Protein AF-0000000066048937 (afdb_homodimer)

Foldseek 3Di:
DPLQAQDQLVVVQVVLCVQCPPQWPDWDADPSAIETEGEQVCVQVSVVSQCPPPVRNQQDWPAKAKFFQVPVVVCPPPAAGIKIWIKTADPPNGHIHIYIYGQRDNFAREGAQNCVRHVVSLVRQVVNCFQPNHYHPPNDVVQVVCVVVVPDDDSHDPPPCVVQDWGWDQDPVSNTIDTDGDPPPPPPPPVPPPPPPPPPPPD/DPLQAQDQLVVVQVVLCVQCPPQWPDWDADPSAIETEGEQVCVQVSVVSQCPPPVRNQQDWPAKAKFFQVPVVVCPPPAAGIKIWIKTADPPNGHIHIYIYGQRDNFAREGAQNCVRHVVSLVRQVVNCFQPNHYHPPNDVVQVVCVVVVPDDDSHDPPPCVVQDWGWDADPVVNTIDTDGDPPPPPPPVVPPPPPPPPPPPD

Secondary structure (DSSP, 8-state):
--------HHHHHHHHHHHHGGGEEEEEEETTEEEEEE-GGGHHHHHHHHHH-TTT---EEEEEEEEEGGG-TT----S--EEEEEEEEETTTTEEEEEEEE-S-SSS-EEE--TTT-TTHHHHHHHHHHHH--EEET-HHHHHHHHHTT--S-TT-SSS---S-EEEEEETTTTEEEEEE----------------------/--------HHHHHHHHHHHHGGGEEEEEEETTEEEEEE-GGGHHHHHHHHHH-TTT---EEEEEEEEEGGG-TT----S--EEEEEEEEETTTTEEEEEEEE-S-SSS-EEE--TTT-TTHHHHHHHHHHHH--EEET-HHHHHHHHHTT--S-TT-SSS---S-EEEEEETTTTEEEEEE----------------------

InterPro domains:
  IPR001268 NADH:ubiquinone oxidoreductase, 30kDa subunit [PF00329] (38-165)
  IPR010218 NADH dehydrogenase, subunit C [MF_01357] (16-172)
  IPR010218 NADH dehydrogenase, subunit C [TIGR01961] (37-163)
  IPR020396 NADH:ubiquinone oxidoreductase, 30kDa subunit, conserved site [PS00542] (125-146)
  IPR037232 NADH:ubiquinone oxidoreductase, 30kDa subunit superfamily [G3DSA:3.30.460.80] (2-144)
  IPR037232 NADH:ubiquinone oxidoreductase, 30kDa subunit superfamily [SSF143243] (12-186)

Solvent-accessible surface area (backbone atoms only — not comparable to full-atom values): 23146 Å² total; per-residue (Å²): 130,82,76,50,69,52,69,54,54,68,56,50,46,52,49,50,50,63,74,47,44,86,45,50,73,44,76,47,78,54,95,80,37,35,36,36,32,34,40,50,94,36,42,50,62,49,51,48,47,41,34,66,35,88,87,55,32,32,76,34,64,78,45,51,43,54,44,67,51,72,65,40,74,86,46,76,60,89,53,69,35,41,29,42,41,34,32,34,32,7,75,79,41,58,44,67,39,37,40,34,34,42,22,86,34,78,90,60,31,51,37,64,38,53,41,90,80,31,70,60,41,53,59,33,49,48,48,26,20,41,65,68,49,38,41,46,36,88,35,63,68,60,51,51,54,40,44,72,67,60,53,81,72,57,91,67,45,84,77,38,64,62,70,65,41,60,37,80,41,73,35,77,88,74,68,26,36,41,76,38,70,44,78,68,70,73,72,74,71,68,77,73,74,74,73,73,76,75,74,74,72,84,124,130,80,76,50,69,53,70,55,53,68,57,51,46,52,49,50,50,64,74,45,44,87,45,50,72,44,78,47,78,54,95,81,37,36,37,36,32,34,40,50,91,37,39,49,62,48,52,48,46,42,34,66,36,88,89,55,31,32,75,35,63,79,44,50,45,56,44,68,49,72,65,41,74,86,43,75,61,90,52,69,35,40,30,42,40,34,34,34,31,6,76,77,42,58,42,66,37,38,40,36,35,42,22,85,35,77,89,60,33,52,37,65,38,53,42,89,79,33,69,60,40,54,58,32,49,49,49,27,20,43,64,68,48,41,41,45,37,87,35,64,67,59,52,52,54,40,44,71,68,58,52,81,73,58,90,68,46,85,78,38,65,61,68,66,42,61,37,79,40,73,34,77,87,75,69,26,36,39,76,39,70,46,78,68,71,74,71,74,72,68,77,72,74,75,73,75,76,75,76,75,69,83,119

Nearest PDB structures (foldseek):
  8qby-assembly1_C  TM=7.220E-01  e=7.598E-20  Paracoccus denitrificans PD1222
  7zmg-assembly1_G  TM=7.174E-01  e=5.497E-18  Thermochaetoides thermophila DSM 1495
  8esw-assembly1_S3  TM=7.135E-01  e=2.063E-17  Drosophila melanogaster
  7ard-assembly1_C  TM=6.663E-01  e=2.726E-16  Polytomella sp. Pringsheim 198.80
  8j9j-assembly1_S3  TM=6.866E-01  e=1.014E-13  Euglena gracilis

Structure (mmCIF, N/CA/C/O backbone):
data_AF-0000000066048937-model_v1
#
loop_
_entity.id
_entity.type
_entity.pdbx_description
1 polymer 'NADH-quinone oxidoreductase subunit C'
#
loop_
_atom_site.group_PDB
_atom_site.id
_atom_site.type_symbol
_atom_site.label_atom_id
_atom_site.label_alt_id
_atom_site.label_comp_id
_atom_site.label_asym_id
_atom_site.label_entity_id
_atom_site.label_seq_id
_atom_site.pdbx_PDB_ins_code
_atom_site.Cartn_x
_atom_site.Cartn_y
_atom_site.Cartn_z
_atom_site.occupancy
_atom_site.B_iso_or_equiv
_atom_site.auth_seq_id
_atom_site.auth_comp_id
_atom_site.auth_asym_id
_atom_site.auth_atom_id
_atom_site.pdbx_PDB_model_num
ATOM 1 N N . MET A 1 1 ? 32.094 11.328 -0.459 1 32.62 1 MET A N 1
ATOM 2 C CA . MET A 1 1 ? 30.641 11.312 -0.285 1 32.62 1 MET A CA 1
ATOM 3 C C . MET A 1 1 ? 30.266 11.023 1.165 1 32.62 1 MET A C 1
ATOM 5 O O . MET A 1 1 ? 30.672 10.008 1.727 1 32.62 1 MET A O 1
ATOM 9 N N . MET A 1 2 ? 30.203 11.977 2.059 1 37.16 2 MET A N 1
ATOM 10 C CA . MET A 1 2 ? 30.25 11.836 3.51 1 37.16 2 MET A CA 1
ATOM 11 C C . MET A 1 2 ? 29.141 10.922 4.004 1 37.16 2 MET A C 1
ATOM 13 O O . MET A 1 2 ? 27.969 11.102 3.633 1 37.16 2 MET A O 1
ATOM 17 N N . THR A 1 3 ? 29.234 9.703 4.176 1 44 3 THR A N 1
ATOM 18 C CA . THR A 1 3 ? 28.328 8.68 4.699 1 44 3 THR A CA 1
ATOM 19 C C . THR A 1 3 ? 27.578 9.203 5.926 1 44 3 THR A C 1
ATOM 21 O O . THR A 1 3 ? 28.156 9.305 7.012 1 44 3 THR A O 1
ATOM 24 N N . ALA A 1 4 ? 26.875 10.305 5.875 1 49.9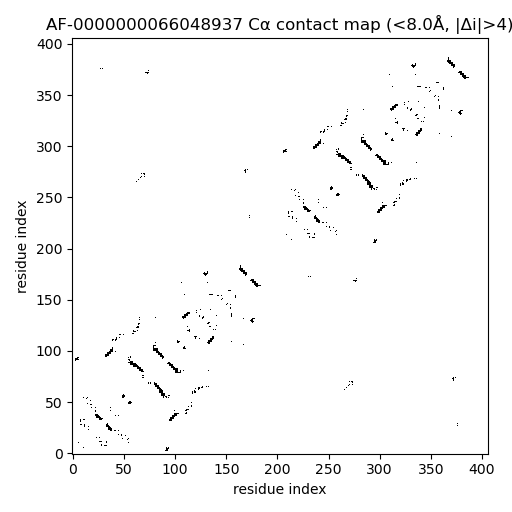4 4 ALA A N 1
ATOM 25 C CA . ALA A 1 4 ? 26.281 10.867 7.082 1 49.94 4 ALA A CA 1
ATOM 26 C C . ALA A 1 4 ? 25.609 9.789 7.922 1 49.94 4 ALA A C 1
ATOM 28 O O . ALA A 1 4 ? 25.016 8.852 7.383 1 49.94 4 ALA A O 1
ATOM 29 N N . VAL A 1 5 ? 26.172 9.438 9.008 1 55.38 5 VAL A N 1
ATOM 30 C CA . VAL A 1 5 ? 25.734 8.477 10.008 1 55.38 5 VAL A CA 1
ATOM 31 C C . VAL A 1 5 ? 24.25 8.703 10.328 1 55.38 5 VAL A C 1
ATOM 33 O O . VAL A 1 5 ? 23.828 9.844 10.539 1 55.38 5 VAL A O 1
ATOM 36 N N . ALA A 1 6 ? 23.438 7.805 9.945 1 63.38 6 ALA A N 1
ATOM 37 C CA . ALA A 1 6 ? 22.031 7.867 10.328 1 63.38 6 ALA A CA 1
ATOM 38 C C . ALA A 1 6 ? 21.875 8.312 11.781 1 63.38 6 ALA A C 1
ATOM 40 O O . ALA A 1 6 ? 22.609 7.855 12.656 1 63.38 6 ALA A O 1
ATOM 41 N N . ILE A 1 7 ? 21.281 9.539 12 1 72.62 7 ILE A N 1
ATOM 42 C CA . ILE A 1 7 ? 20.922 10.031 13.328 1 72.62 7 ILE A CA 1
ATOM 43 C C . ILE A 1 7 ? 20.188 8.938 14.109 1 72.62 7 ILE A C 1
ATOM 45 O O . ILE A 1 7 ? 19.484 8.117 13.516 1 72.62 7 ILE A O 1
ATOM 49 N N . ARG A 1 8 ? 20.453 8.812 15.352 1 88.25 8 ARG A N 1
ATOM 50 C CA . ARG A 1 8 ? 19.719 7.906 16.219 1 88.25 8 ARG A CA 1
ATOM 51 C C . ARG A 1 8 ? 18.219 8.133 16.109 1 88.25 8 ARG A C 1
ATOM 53 O O . ARG A 1 8 ? 17.766 9.281 16.047 1 88.25 8 ARG A O 1
ATOM 60 N N . PRO A 1 9 ? 17.484 7.117 16 1 92.19 9 PRO A N 1
ATOM 61 C CA . PRO A 1 9 ? 16.031 7.246 15.82 1 92.19 9 PRO A CA 1
ATOM 62 C C . PRO A 1 9 ? 15.383 8.109 16.906 1 92.19 9 PRO A C 1
ATOM 64 O O . PRO A 1 9 ? 14.406 8.812 16.625 1 92.19 9 PRO A O 1
ATOM 67 N N . GLU A 1 10 ? 15.961 8.148 18.062 1 94.44 10 GLU A N 1
ATOM 68 C CA . GLU A 1 10 ? 15.422 8.969 19.141 1 94.44 10 GLU A CA 1
ATOM 69 C C . GLU A 1 10 ? 15.602 10.453 18.844 1 94.44 10 GLU A C 1
ATOM 71 O O . GLU A 1 10 ? 14.711 11.258 19.125 1 94.44 10 GLU A O 1
ATOM 76 N N . ARG A 1 11 ? 16.719 10.742 18.344 1 95 11 ARG A N 1
ATOM 77 C CA . ARG A 1 11 ? 17 12.125 17.969 1 95 11 ARG A CA 1
ATOM 78 C C . ARG A 1 11 ? 16.094 12.578 16.828 1 95 11 ARG A C 1
ATOM 80 O O . ARG A 1 11 ? 15.633 13.727 16.812 1 95 11 ARG A O 1
ATOM 87 N N . LEU A 1 12 ? 15.938 11.719 15.891 1 96.69 12 LEU A N 1
ATOM 88 C CA . LEU A 1 12 ? 15.039 12.023 14.789 1 96.69 12 LEU A CA 1
ATOM 89 C C . LEU A 1 12 ? 13.625 12.281 15.289 1 96.69 12 LEU A C 1
ATOM 91 O O . LEU A 1 12 ? 12.984 13.266 14.898 1 96.69 12 LEU A O 1
ATOM 95 N N . ARG A 1 13 ? 13.18 11.414 16.156 1 97.19 13 ARG A N 1
ATOM 96 C CA . ARG A 1 13 ? 11.859 11.547 16.75 1 97.19 13 ARG A CA 1
ATOM 97 C C . ARG A 1 13 ? 11.695 12.914 17.422 1 97.19 13 ARG A C 1
ATOM 99 O O . ARG A 1 13 ? 10.711 13.617 17.172 1 97.19 13 ARG A O 1
ATOM 106 N N . ASP A 1 14 ? 12.672 13.273 18.203 1 97.31 14 ASP A N 1
ATOM 107 C CA . ASP A 1 14 ? 12.594 14.523 18.953 1 97.31 14 ASP A CA 1
ATOM 108 C C . ASP A 1 14 ? 12.609 15.727 18.016 1 97.31 14 ASP A C 1
ATOM 110 O O . ASP A 1 14 ? 11.875 16.688 18.234 1 97.31 14 ASP A O 1
ATOM 114 N N . HIS A 1 15 ? 13.43 15.664 17.078 1 97.81 15 HIS A N 1
ATOM 115 C CA . HIS A 1 15 ? 13.508 16.766 16.125 1 97.81 15 HIS A CA 1
ATOM 116 C C . HIS A 1 15 ? 12.203 16.922 15.344 1 97.81 15 HIS A C 1
ATOM 118 O O . HIS A 1 15 ? 11.711 18.031 15.164 1 97.81 15 HIS A O 1
ATOM 124 N N . ILE A 1 16 ? 11.648 15.836 14.891 1 98.19 16 ILE A N 1
ATOM 125 C CA . ILE A 1 16 ? 10.414 15.867 14.117 1 98.19 16 ILE A CA 1
ATOM 126 C C . ILE A 1 16 ? 9.281 16.438 14.977 1 98.19 16 ILE A C 1
ATOM 128 O O . ILE A 1 16 ? 8.484 17.25 14.5 1 98.19 16 ILE A O 1
ATOM 132 N N . ALA A 1 17 ? 9.227 16.047 16.188 1 98.06 17 ALA A N 1
ATOM 133 C CA . ALA A 1 17 ? 8.219 16.578 17.109 1 98.06 17 ALA A CA 1
ATOM 134 C C . ALA A 1 17 ? 8.328 18.094 17.219 1 98.06 17 ALA A C 1
ATOM 136 O O . ALA A 1 17 ? 7.316 18.797 17.172 1 98.06 17 ALA A O 1
ATOM 137 N N . ALA A 1 18 ? 9.523 18.531 17.344 1 97.94 18 ALA A N 1
ATOM 138 C CA . ALA A 1 18 ? 9.766 19.953 17.469 1 97.94 18 ALA A CA 1
ATOM 139 C C . ALA A 1 18 ? 9.422 20.688 16.156 1 97.94 18 ALA A C 1
ATOM 141 O O . ALA A 1 18 ? 8.797 21.75 16.188 1 97.94 18 ALA A O 1
ATOM 142 N N . ALA A 1 19 ? 9.812 20.141 15.078 1 98 19 ALA A N 1
ATOM 143 C CA . ALA A 1 19 ? 9.633 20.766 13.766 1 98 19 ALA A CA 1
ATOM 144 C C . ALA A 1 19 ? 8.156 20.844 13.391 1 98 19 ALA A C 1
ATOM 146 O O . ALA A 1 19 ? 7.719 21.828 12.781 1 98 19 ALA A O 1
ATOM 147 N N . LEU A 1 20 ? 7.391 19.844 13.719 1 98.12 20 LEU A N 1
ATOM 148 C CA . LEU A 1 20 ? 5.988 19.797 13.312 1 98.12 20 LEU A CA 1
ATOM 149 C C . LEU A 1 20 ? 5.105 20.516 14.32 1 98.12 20 LEU A C 1
ATOM 151 O O . LEU A 1 20 ? 4.062 21.062 13.961 1 98.12 20 LEU A O 1
ATOM 155 N N . GLY A 1 21 ? 5.496 20.516 15.547 1 96.31 21 GLY A N 1
ATOM 156 C CA . GLY A 1 21 ? 4.746 21.219 16.578 1 96.31 21 GLY A CA 1
ATOM 157 C C . GLY A 1 21 ? 3.305 20.766 16.688 1 96.31 21 GLY A C 1
ATOM 158 O O . GLY A 1 21 ? 3.035 19.562 16.797 1 96.31 21 GLY A O 1
ATOM 159 N N . ALA A 1 22 ? 2.373 21.656 16.547 1 95.5 22 ALA A N 1
ATOM 160 C CA . ALA A 1 22 ? 0.95 21.422 16.766 1 95.5 22 ALA A CA 1
ATOM 161 C C . ALA A 1 22 ? 0.346 20.562 15.664 1 95.5 22 ALA A C 1
ATOM 163 O O . ALA A 1 22 ? -0.762 20.047 15.805 1 95.5 22 ALA A O 1
ATOM 164 N N . ARG A 1 23 ? 1.017 20.375 14.625 1 95.5 23 ARG A N 1
ATOM 165 C CA . ARG A 1 23 ? 0.533 19.578 13.5 1 95.5 23 ARG A CA 1
ATOM 166 C C . ARG A 1 23 ? 0.59 18.094 13.82 1 95.5 23 ARG A C 1
ATOM 168 O O . ARG A 1 23 ? -0.021 17.281 13.125 1 95.5 23 ARG A O 1
ATOM 175 N N . LEU A 1 24 ? 1.333 17.797 14.82 1 96.44 24 LEU A N 1
ATOM 176 C CA . LEU A 1 24 ? 1.573 16.406 15.203 1 96.44 24 LEU A CA 1
ATOM 177 C C . LEU A 1 24 ? 0.502 15.914 16.172 1 96.44 24 LEU A C 1
ATOM 179 O O . LEU A 1 24 ? 0.259 16.547 17.203 1 96.44 24 LEU A O 1
ATOM 183 N N . ARG A 1 25 ? -0.185 14.828 15.82 1 94.69 25 ARG A N 1
ATOM 184 C CA . ARG A 1 25 ? -1.162 14.234 16.734 1 94.69 25 ARG A CA 1
ATOM 185 C C . ARG A 1 25 ? -0.509 13.195 17.625 1 94.69 25 ARG A C 1
ATOM 187 O O . ARG A 1 25 ? -0.871 13.062 18.797 1 94.69 25 ARG A O 1
ATOM 194 N N . GLN A 1 26 ? 0.34 12.453 17.062 1 94.81 26 GLN A N 1
ATOM 195 C CA . GLN A 1 26 ? 1.034 11.398 17.797 1 94.81 26 GLN A CA 1
ATOM 196 C C . GLN A 1 26 ? 2.398 11.109 17.172 1 94.81 26 GLN A C 1
ATOM 198 O O . GLN A 1 26 ? 2.572 11.242 15.953 1 94.81 26 GLN A O 1
ATOM 203 N N . ILE A 1 27 ? 3.371 10.766 17.984 1 95.69 27 ILE A N 1
ATOM 204 C CA . ILE A 1 27 ? 4.68 10.312 17.516 1 95.69 27 ILE A CA 1
ATOM 205 C C . ILE A 1 27 ? 5.141 9.125 18.375 1 95.69 27 ILE A C 1
ATOM 207 O O . ILE A 1 27 ? 5.031 9.148 19.594 1 95.69 27 ILE A O 1
ATOM 211 N N . THR A 1 28 ? 5.531 8.109 17.641 1 93.19 28 THR A N 1
ATOM 212 C CA . THR A 1 28 ? 5.973 6.902 18.344 1 93.19 28 THR A CA 1
ATOM 213 C C . THR A 1 28 ? 7.281 6.387 17.75 1 93.19 28 THR A C 1
ATOM 215 O O . THR A 1 28 ? 7.574 6.613 16.578 1 93.19 28 THR A O 1
ATOM 218 N N . LEU A 1 29 ? 8.047 5.781 18.578 1 90.75 29 LEU A N 1
ATOM 219 C CA . LEU A 1 29 ? 9.25 5.047 18.188 1 90.75 29 LEU A CA 1
ATOM 220 C C . LEU A 1 29 ? 9.133 3.574 18.562 1 90.75 29 LEU A C 1
ATOM 222 O O . LEU A 1 29 ? 8.977 3.238 19.734 1 90.75 29 LEU A O 1
ATOM 226 N N . ALA A 1 30 ? 9.094 2.752 17.531 1 79.94 30 ALA A N 1
ATOM 227 C CA . ALA A 1 30 ? 9.047 1.308 17.75 1 79.94 30 ALA A CA 1
ATOM 228 C C . ALA A 1 30 ? 9.938 0.572 16.75 1 79.94 30 ALA A C 1
ATOM 230 O O . ALA A 1 30 ? 9.93 0.888 15.555 1 79.94 30 ALA A O 1
ATOM 231 N N . LEU A 1 31 ? 10.742 -0.359 17.25 1 74.88 31 LEU A N 1
ATOM 232 C CA . LEU A 1 31 ? 11.625 -1.165 16.406 1 74.88 31 LEU A CA 1
ATOM 233 C C . LEU A 1 31 ? 12.508 -0.278 15.547 1 74.88 31 LEU A C 1
ATOM 235 O O . LEU A 1 31 ? 12.617 -0.49 14.336 1 74.88 31 LEU A O 1
ATOM 239 N N . GLU A 1 32 ? 12.906 0.761 16.078 1 81.62 32 GLU A N 1
ATOM 240 C CA . GLU A 1 32 ? 13.867 1.679 15.469 1 81.62 32 GLU A CA 1
ATOM 241 C C . GLU A 1 32 ? 13.227 2.482 14.336 1 81.62 32 GLU A C 1
ATOM 243 O O . GLU A 1 32 ? 13.922 3.051 13.5 1 81.62 32 GLU A O 1
ATOM 248 N N . GLU A 1 33 ? 11.938 2.469 14.328 1 86.25 33 GLU A N 1
ATOM 249 C CA . GLU A 1 33 ? 11.211 3.225 13.312 1 86.25 33 GLU A CA 1
ATOM 250 C C . GLU A 1 33 ? 10.352 4.316 13.953 1 86.25 33 GLU A C 1
ATOM 252 O O . GLU A 1 33 ? 9.617 4.059 14.906 1 86.25 33 GLU A O 1
ATOM 257 N N . VAL A 1 34 ? 10.547 5.523 13.445 1 94.62 34 VAL A N 1
ATOM 258 C CA . VAL A 1 34 ? 9.719 6.637 13.906 1 94.62 34 VAL A CA 1
ATOM 259 C C . VAL A 1 34 ? 8.438 6.699 13.078 1 94.62 34 VAL A C 1
ATOM 261 O O . VAL A 1 34 ? 8.477 6.633 11.852 1 94.62 34 VAL A O 1
ATOM 264 N N . THR A 1 35 ? 7.301 6.734 13.805 1 95 35 THR A N 1
ATOM 265 C CA . THR A 1 35 ? 6 6.898 13.156 1 95 35 THR A CA 1
ATOM 266 C C . THR A 1 35 ? 5.297 8.148 13.672 1 95 35 THR A C 1
ATOM 268 O O . THR A 1 35 ? 5.262 8.398 14.883 1 95 35 THR A O 1
ATOM 271 N N . VAL A 1 36 ? 4.758 8.938 12.75 1 97.12 36 VAL A N 1
ATOM 272 C CA . VAL A 1 36 ? 3.99 10.102 13.164 1 97.12 36 VAL A CA 1
ATOM 273 C C . VAL A 1 36 ? 2.561 10 12.641 1 97.12 36 VAL A C 1
ATOM 275 O O . VAL A 1 36 ? 2.332 9.461 11.555 1 97.12 36 VAL A O 1
ATOM 278 N N . VAL A 1 37 ? 1.634 10.492 13.406 1 95.56 37 VAL A N 1
ATOM 279 C CA . VAL A 1 37 ? 0.243 10.656 13 1 95.56 37 VAL A CA 1
ATOM 280 C C . VAL A 1 37 ? -0.085 12.148 12.859 1 95.56 37 VAL A C 1
ATOM 282 O O . VAL A 1 37 ? 0.166 12.93 13.781 1 95.56 37 VAL A O 1
ATOM 285 N N . LEU A 1 38 ? -0.608 12.461 11.734 1 97.56 38 LEU A N 1
ATOM 286 C CA . LEU A 1 38 ? -0.911 13.859 11.438 1 97.56 38 LEU A CA 1
ATOM 287 C C . LEU A 1 38 ? -2.416 14.078 11.328 1 97.56 38 LEU A C 1
ATOM 289 O O . LEU A 1 38 ? -3.158 13.148 11 1 97.56 38 LEU A O 1
ATOM 293 N N . ALA A 1 39 ? -2.799 15.32 11.609 1 94.94 39 ALA A N 1
ATOM 294 C CA . ALA A 1 39 ? -4.164 15.703 11.266 1 94.94 39 ALA A CA 1
ATOM 295 C C . ALA A 1 39 ? -4.312 15.938 9.766 1 94.94 39 ALA A C 1
ATOM 297 O O . ALA A 1 39 ? -3.416 16.5 9.133 1 94.94 39 ALA A O 1
ATOM 298 N N . ALA A 1 40 ? -5.488 15.594 9.305 1 95.88 40 ALA A N 1
ATOM 299 C CA . ALA A 1 40 ? -5.742 15.75 7.871 1 95.88 40 ALA A CA 1
ATOM 300 C C . ALA A 1 40 ? -5.547 17.188 7.43 1 95.88 40 ALA A C 1
ATOM 302 O O . ALA A 1 40 ? -4.98 17.453 6.363 1 95.88 40 ALA A O 1
ATOM 303 N N . ALA A 1 41 ? -5.934 18.109 8.219 1 95.56 41 ALA A N 1
ATOM 304 C CA . ALA A 1 41 ? -5.887 19.531 7.887 1 95.56 41 ALA A CA 1
ATOM 305 C C . ALA A 1 41 ? -4.445 20.016 7.77 1 95.56 41 ALA A C 1
ATOM 307 O O . ALA A 1 41 ? -4.164 21 7.062 1 95.56 41 ALA A O 1
ATOM 308 N N . ASP A 1 42 ? -3.553 19.359 8.422 1 97.75 42 ASP A N 1
ATOM 309 C CA . ASP A 1 42 ? -2.164 19.797 8.477 1 97.75 42 ASP A CA 1
ATOM 310 C C . ASP A 1 42 ? -1.271 18.906 7.609 1 97.75 42 ASP A C 1
ATOM 312 O O . ASP A 1 42 ? -0.06 19.125 7.531 1 97.75 42 ASP A O 1
ATOM 316 N N . TYR A 1 43 ? -1.835 17.938 6.941 1 98.38 43 TYR A N 1
ATOM 317 C CA . TYR A 1 43 ? -1.097 16.859 6.277 1 98.38 43 TYR A CA 1
ATOM 318 C C . TYR A 1 43 ? -0.131 17.438 5.242 1 98.38 43 TYR A C 1
ATOM 320 O O . TYR A 1 43 ? 1.074 17.172 5.305 1 98.38 43 TYR A O 1
ATOM 328 N N . PHE A 1 44 ? -0.592 18.281 4.359 1 98.5 44 PHE A N 1
ATOM 329 C CA . PHE A 1 44 ? 0.252 18.797 3.285 1 98.5 44 PHE A CA 1
ATOM 330 C C . PHE A 1 44 ? 1.396 19.625 3.846 1 98.5 44 PHE A C 1
ATOM 332 O O . PHE A 1 44 ? 2.557 19.422 3.48 1 98.5 44 PHE A O 1
ATOM 339 N N . ASP A 1 45 ? 1.086 20.531 4.672 1 98.31 45 ASP A N 1
ATOM 340 C CA . ASP A 1 45 ? 2.096 21.422 5.238 1 98.31 45 ASP A CA 1
ATOM 341 C C . ASP A 1 45 ? 3.127 20.625 6.047 1 98.31 45 ASP A C 1
ATOM 343 O O . ASP A 1 45 ? 4.324 20.906 5.973 1 98.31 45 ASP A O 1
ATOM 347 N N . ALA A 1 46 ? 2.641 19.719 6.836 1 98.81 46 ALA A N 1
ATOM 348 C CA . ALA A 1 46 ? 3.553 18.891 7.617 1 98.81 46 ALA A CA 1
ATOM 349 C C . ALA A 1 46 ? 4.516 18.125 6.707 1 98.81 46 ALA A C 1
ATOM 351 O O . ALA A 1 46 ? 5.719 18.078 6.973 1 98.81 46 ALA A O 1
ATOM 352 N N . MET A 1 47 ? 3.959 17.562 5.645 1 98.81 47 MET A N 1
ATOM 353 C CA . MET A 1 47 ? 4.773 16.812 4.688 1 98.81 47 MET A CA 1
ATOM 354 C C . MET A 1 47 ? 5.809 17.719 4.031 1 98.81 47 MET A C 1
ATOM 356 O O . MET A 1 47 ? 6.941 17.312 3.791 1 98.81 47 MET A O 1
ATOM 360 N N . ARG A 1 48 ? 5.41 18.922 3.754 1 98.81 48 ARG A N 1
ATOM 361 C CA . ARG A 1 48 ? 6.34 19.891 3.186 1 98.81 48 ARG A CA 1
ATOM 362 C C . ARG A 1 48 ? 7.477 20.188 4.156 1 98.81 48 ARG A C 1
ATOM 364 O O . ARG A 1 48 ? 8.641 20.25 3.754 1 98.81 48 ARG A O 1
ATOM 371 N N . VAL A 1 49 ? 7.168 20.406 5.383 1 98.75 49 VAL A N 1
ATOM 372 C CA . VAL A 1 49 ? 8.18 20.672 6.406 1 98.75 49 VAL A CA 1
ATOM 373 C C . VAL A 1 49 ? 9.156 19.5 6.473 1 98.75 49 VAL A C 1
ATOM 375 O O . VAL A 1 49 ? 10.375 19.703 6.5 1 98.75 49 VAL A O 1
ATOM 378 N N . LEU A 1 50 ? 8.641 18.281 6.461 1 98.69 50 LEU A N 1
ATOM 379 C CA . LEU A 1 50 ? 9.469 17.078 6.547 1 98.69 50 LEU A CA 1
ATOM 380 C C . LEU A 1 50 ? 10.414 16.984 5.355 1 98.69 50 LEU A C 1
ATOM 382 O O . LEU A 1 50 ? 11.555 16.547 5.5 1 98.69 50 LEU A O 1
ATOM 386 N N . ARG A 1 51 ? 9.922 17.375 4.219 1 98.69 51 ARG A N 1
ATOM 387 C CA . ARG A 1 51 ? 10.742 17.344 3.014 1 98.69 51 ARG A CA 1
ATOM 388 C C . ARG A 1 51 ? 11.828 18.406 3.064 1 98.69 51 ARG A C 1
ATOM 390 O O . ARG A 1 51 ? 12.977 18.156 2.691 1 98.69 51 ARG A O 1
ATOM 397 N N . ASP A 1 52 ? 11.516 19.609 3.572 1 98.38 52 ASP A N 1
ATOM 398 C CA . ASP A 1 52 ?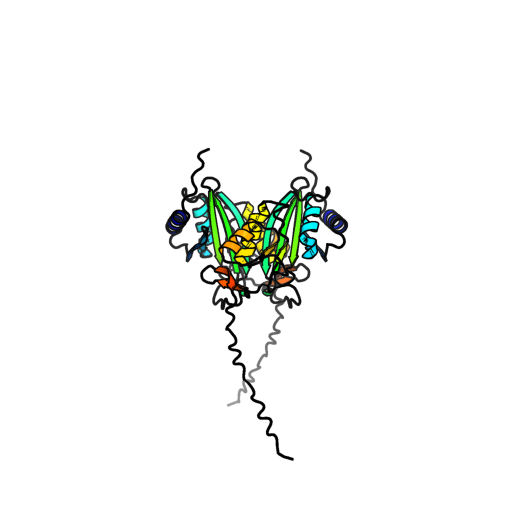 12.367 20.781 3.379 1 98.38 52 ASP A CA 1
ATOM 399 C C . ASP A 1 52 ? 13.258 21.016 4.594 1 98.38 52 ASP A C 1
ATOM 401 O O . ASP A 1 52 ? 14.289 21.688 4.496 1 98.38 52 ASP A O 1
ATOM 405 N N . ASP A 1 53 ? 12.875 20.531 5.766 1 97.81 53 ASP A N 1
ATOM 406 C CA . ASP A 1 53 ? 13.664 20.734 6.977 1 97.81 53 ASP A CA 1
ATOM 407 C C . ASP A 1 53 ? 15.07 20.156 6.816 1 97.81 53 ASP A C 1
ATOM 409 O O . ASP A 1 53 ? 15.227 19 6.414 1 97.81 53 ASP A O 1
ATOM 413 N N . PRO A 1 54 ? 16.094 20.875 7.152 1 96.12 54 PRO A N 1
ATOM 414 C CA . PRO A 1 54 ? 17.469 20.453 6.895 1 96.12 54 PRO A CA 1
ATOM 415 C C . PRO A 1 54 ? 17.875 19.234 7.723 1 96.12 54 PRO A C 1
ATOM 417 O O . PRO A 1 54 ? 18.812 18.516 7.352 1 96.12 54 PRO A O 1
ATOM 420 N N . VAL A 1 55 ? 17.234 18.938 8.781 1 95.56 55 VAL A N 1
ATOM 421 C CA . VAL A 1 55 ? 17.594 17.812 9.641 1 95.56 55 VAL A CA 1
ATOM 422 C C . VAL A 1 55 ? 16.734 16.594 9.266 1 95.56 55 VAL A C 1
ATOM 424 O O . VAL A 1 55 ? 17.062 15.469 9.648 1 95.56 55 VAL A O 1
ATOM 427 N N . CYS A 1 56 ? 15.664 16.766 8.523 1 96.31 56 CYS A N 1
ATOM 428 C CA . CYS A 1 56 ? 14.812 15.688 8.039 1 96.31 56 CYS A CA 1
ATOM 429 C C . CYS A 1 56 ? 15.156 15.328 6.598 1 96.31 56 CYS A C 1
ATOM 431 O O . CYS A 1 56 ? 15.75 14.281 6.344 1 96.31 56 CYS A O 1
ATOM 433 N N . ARG A 1 57 ? 14.961 16.297 5.699 1 97.38 57 ARG A N 1
ATOM 434 C CA . ARG A 1 57 ? 15.305 16.172 4.285 1 97.38 57 ARG A CA 1
ATOM 435 C C . ARG A 1 57 ? 14.742 14.883 3.689 1 97.38 57 ARG A C 1
ATOM 437 O O . ARG A 1 57 ? 15.484 14.094 3.094 1 97.38 57 ARG A O 1
ATOM 444 N N . PHE A 1 58 ? 13.539 14.664 3.904 1 98.31 58 PHE A N 1
ATOM 445 C CA . PHE A 1 58 ? 12.914 13.492 3.295 1 98.31 58 PHE A CA 1
ATOM 446 C C . PHE A 1 58 ? 12.664 13.727 1.809 1 98.31 58 PHE A C 1
ATOM 448 O O . PHE A 1 58 ? 11.547 14.055 1.404 1 98.31 58 PHE A O 1
ATOM 455 N N . GLU A 1 59 ? 13.609 13.359 1.05 1 98.06 59 GLU A N 1
ATOM 456 C CA . GLU A 1 59 ? 13.664 13.688 -0.373 1 98.06 59 GLU A CA 1
ATOM 457 C C . GLU A 1 59 ? 12.773 12.742 -1.183 1 98.06 59 GLU A C 1
ATOM 459 O O . GLU A 1 59 ? 12.391 13.062 -2.309 1 98.06 59 GLU A O 1
ATOM 464 N N . GLN A 1 60 ? 12.438 11.609 -0.58 1 97.31 60 GLN A N 1
ATOM 465 C CA . GLN A 1 60 ? 11.719 10.617 -1.363 1 97.31 60 GLN A CA 1
ATOM 466 C C . GLN A 1 60 ? 10.5 10.094 -0.602 1 97.31 60 GLN A C 1
ATOM 468 O O . GLN A 1 60 ? 10.578 9.859 0.606 1 97.31 60 GLN A O 1
ATOM 473 N N . LEU A 1 61 ? 9.359 10.031 -1.271 1 97.81 61 LEU A N 1
ATOM 474 C CA . LEU A 1 61 ? 8.234 9.195 -0.866 1 97.81 61 LEU A CA 1
ATOM 475 C C . LEU A 1 61 ? 8.32 7.816 -1.507 1 97.81 61 LEU A C 1
ATOM 477 O O . LEU A 1 61 ? 8.117 7.672 -2.715 1 97.81 61 LEU A O 1
ATOM 481 N N . ILE A 1 62 ? 8.586 6.844 -0.663 1 93.44 62 ILE A N 1
ATOM 482 C CA . ILE A 1 62 ? 8.977 5.562 -1.242 1 93.44 62 ILE A CA 1
ATOM 483 C C . ILE A 1 62 ? 7.777 4.621 -1.271 1 93.44 62 ILE A C 1
ATOM 485 O O . ILE A 1 62 ? 7.809 3.582 -1.935 1 93.44 62 ILE A O 1
ATOM 489 N N . ASP A 1 63 ? 6.781 4.988 -0.447 1 93.69 63 ASP A N 1
ATOM 490 C CA . ASP A 1 63 ? 5.574 4.172 -0.409 1 93.69 63 ASP A CA 1
ATOM 491 C C . ASP A 1 63 ? 4.395 4.957 0.159 1 93.69 63 ASP A C 1
ATOM 493 O O . ASP A 1 63 ? 4.578 5.867 0.971 1 93.69 63 ASP A O 1
ATOM 497 N N . LEU A 1 64 ? 3.238 4.613 -0.334 1 96.25 64 LEU A N 1
ATOM 498 C CA . LEU A 1 64 ? 1.983 5.141 0.194 1 96.25 64 LEU A CA 1
ATOM 499 C C . LEU A 1 64 ? 0.84 4.16 -0.04 1 96.25 64 LEU A C 1
ATOM 501 O O . LEU A 1 64 ? 0.587 3.754 -1.178 1 96.25 64 LEU A O 1
ATOM 505 N N . CYS A 1 65 ? 0.218 3.738 1.067 1 93.31 65 CYS A N 1
ATOM 506 C CA . CYS A 1 65 ? -0.901 2.811 0.939 1 93.31 65 CYS A CA 1
ATOM 507 C C . CYS A 1 65 ? -2.062 3.229 1.833 1 93.31 65 CYS A C 1
ATOM 509 O O . CYS A 1 65 ? -1.864 3.932 2.826 1 93.31 65 CYS A O 1
ATOM 511 N N . ALA A 1 66 ? -3.221 2.881 1.384 1 92.31 66 ALA A N 1
ATOM 512 C CA . ALA A 1 66 ? -4.406 3.111 2.203 1 92.31 66 ALA A CA 1
ATOM 513 C C . ALA A 1 66 ? -4.711 1.901 3.08 1 92.31 66 ALA A C 1
ATOM 515 O O . ALA A 1 66 ? -4.473 0.76 2.68 1 92.31 66 ALA A O 1
ATOM 516 N N . VAL A 1 67 ? -5.219 2.172 4.293 1 87.38 67 VAL A N 1
ATOM 517 C CA . VAL A 1 67 ? -5.586 1.126 5.238 1 87.38 67 VAL A CA 1
ATOM 518 C C . VAL A 1 67 ? -6.988 1.39 5.781 1 87.38 67 VAL A C 1
ATOM 520 O O . VAL A 1 67 ? -7.332 2.529 6.109 1 87.38 67 VAL A O 1
ATOM 523 N N . ASP A 1 68 ? -7.785 0.351 5.805 1 82.31 68 ASP A N 1
ATOM 524 C CA . ASP A 1 68 ? -9.07 0.381 6.496 1 82.31 68 ASP A CA 1
ATOM 525 C C . ASP A 1 68 ? -8.961 -0.245 7.887 1 82.31 68 ASP A C 1
ATOM 527 O O . ASP A 1 68 ? -8.883 -1.469 8.016 1 82.31 68 ASP A O 1
ATOM 531 N N . TYR A 1 69 ? -9.062 0.536 8.875 1 78.62 69 TYR A N 1
ATOM 532 C CA . TYR A 1 69 ? -8.828 0.06 10.234 1 78.62 69 TYR A CA 1
ATOM 533 C C . TYR A 1 69 ? -10.102 -0.521 10.844 1 78.62 69 TYR A C 1
ATOM 535 O O . TYR A 1 69 ? -10.094 -1.011 11.969 1 78.62 69 TYR A O 1
ATOM 543 N N . SER A 1 70 ? -11.219 -0.451 10.133 1 72.5 70 SER A N 1
ATOM 544 C CA . SER A 1 70 ? -12.438 -1.063 10.641 1 72.5 70 SER A CA 1
ATOM 545 C C . SER A 1 70 ? -12.297 -2.578 10.75 1 72.5 70 SER A C 1
ATOM 547 O O . SER A 1 70 ? -13.062 -3.229 11.461 1 72.5 70 SER A O 1
ATOM 549 N N . THR A 1 71 ? -11.422 -3.131 10.008 1 61.72 71 THR A N 1
ATOM 550 C CA . THR A 1 71 ? -11.289 -4.582 9.93 1 61.72 71 THR A CA 1
ATOM 551 C C . THR A 1 71 ? -10.531 -5.117 11.141 1 61.72 71 THR A C 1
ATOM 553 O O . THR A 1 71 ? -10.508 -6.328 11.383 1 61.72 71 THR A O 1
ATOM 556 N N . TYR A 1 72 ? -9.883 -4.234 11.789 1 59.56 72 TYR A N 1
ATOM 557 C CA . TYR A 1 72 ? -9.117 -4.707 12.93 1 59.56 72 TYR A CA 1
ATOM 558 C C . TYR A 1 72 ? -10 -4.855 14.164 1 59.56 72 TYR A C 1
ATOM 560 O O . TYR A 1 72 ? -10.719 -3.928 14.531 1 59.56 72 TYR A O 1
ATOM 568 N N . ALA A 1 73 ? -10.531 -6.148 14.305 1 53 73 ALA A N 1
ATOM 569 C CA . ALA A 1 73 ? -11.508 -6.613 15.289 1 53 73 ALA A CA 1
ATOM 570 C C . ALA A 1 73 ? -11.414 -5.797 16.578 1 53 73 ALA A C 1
ATOM 572 O O . ALA A 1 73 ? -12.438 -5.426 17.156 1 53 73 ALA A O 1
ATOM 573 N N . ASP A 1 74 ? -10.328 -5.918 17.156 1 48.16 74 ASP A N 1
ATOM 574 C CA . ASP A 1 74 ? -10.289 -5.348 18.5 1 48.16 74 ASP A CA 1
ATOM 575 C C . ASP A 1 74 ? -10.383 -3.824 18.453 1 48.16 74 ASP A C 1
ATOM 577 O O . ASP A 1 74 ? -10.422 -3.168 19.484 1 48.16 74 ASP A O 1
ATOM 581 N N . ALA A 1 75 ? -10.359 -3.312 17.25 1 47.12 75 ALA A N 1
ATOM 582 C CA . ALA A 1 75 ? -10.383 -1.852 17.25 1 47.12 75 ALA A CA 1
ATOM 583 C C . ALA A 1 75 ? -11.797 -1.328 17.484 1 47.12 75 ALA A C 1
ATOM 585 O O . ALA A 1 75 ? -12.688 -1.533 16.656 1 47.12 75 ALA A O 1
ATOM 586 N N . VAL A 1 76 ? -12.414 -1.499 18.547 1 43.19 76 VAL A N 1
ATOM 587 C CA . VAL A 1 76 ? -13.547 -0.649 18.891 1 43.19 76 VAL A CA 1
ATOM 588 C C . VAL A 1 76 ? -13.383 0.724 18.25 1 43.19 76 VAL A C 1
ATOM 590 O O . VAL A 1 76 ? -12.594 1.549 18.719 1 43.19 76 VAL A O 1
ATOM 593 N N . GLN A 1 77 ? -13.039 0.776 17.125 1 48.59 77 GLN A N 1
ATOM 594 C CA . GLN A 1 77 ? -12.523 2.021 16.578 1 48.59 77 GLN A CA 1
ATOM 595 C C . GLN A 1 77 ? -13.57 3.131 16.641 1 48.59 77 GLN A C 1
ATOM 597 O O . GLN A 1 77 ? -14.555 3.104 15.898 1 48.59 77 GLN A O 1
ATOM 602 N N . GLN A 1 78 ? -13.836 3.59 17.781 1 53.34 78 GLN A N 1
ATOM 603 C CA . GLN A 1 78 ? -14.43 4.918 17.906 1 53.34 78 GLN A CA 1
ATOM 604 C C . GLN A 1 78 ? -13.609 5.961 17.156 1 53.34 78 GLN A C 1
ATOM 606 O O . GLN A 1 78 ? -13.906 7.156 17.219 1 53.34 78 GLN A O 1
ATOM 611 N N . GLY A 1 79 ? -13.094 5.645 15.961 1 63.69 79 GLY A N 1
ATOM 612 C CA . GLY A 1 79 ? -12.359 6.68 15.258 1 63.69 79 GLY A CA 1
ATOM 613 C C . GLY A 1 79 ? -12.352 6.492 13.75 1 63.69 79 GLY A C 1
ATOM 614 O O . GLY A 1 79 ? -13.086 5.656 13.219 1 63.69 79 GLY A O 1
ATOM 615 N N . PRO A 1 80 ? -11.727 7.496 13.148 1 76.62 80 PRO A N 1
ATOM 616 C CA . PRO A 1 80 ? -11.672 7.438 11.688 1 76.62 80 PRO A CA 1
ATOM 617 C C . PRO A 1 80 ? -11.125 6.109 11.164 1 76.62 80 PRO A C 1
ATOM 619 O O . PRO A 1 80 ? -10.203 5.539 11.766 1 76.62 80 PRO A O 1
ATOM 622 N N . ARG A 1 81 ? -11.734 5.621 10.172 1 81.44 81 ARG A N 1
ATOM 623 C CA . ARG A 1 81 ? -11.477 4.27 9.688 1 81.44 81 ARG A CA 1
ATOM 624 C C . ARG A 1 81 ? -10.398 4.273 8.602 1 81.44 81 ARG A C 1
ATOM 626 O O . ARG A 1 81 ? -9.508 3.426 8.609 1 81.44 81 ARG A O 1
ATOM 633 N N . TYR A 1 82 ? -10.516 5.199 7.637 1 89 82 TYR A N 1
ATOM 634 C CA . TYR A 1 82 ? -9.609 5.199 6.492 1 89 82 TYR A CA 1
ATOM 635 C C . TYR A 1 82 ? -8.344 5.992 6.801 1 89 82 TYR A C 1
ATOM 637 O O . TYR A 1 82 ? -8.414 7.121 7.297 1 89 82 TYR A O 1
ATOM 645 N N . CYS A 1 83 ? -7.215 5.312 6.551 1 92.94 83 CYS A N 1
ATOM 646 C CA . CYS A 1 83 ? -5.91 5.887 6.848 1 92.94 83 CYS A CA 1
ATOM 647 C C . CYS A 1 83 ? -4.957 5.719 5.672 1 92.94 83 CYS A C 1
ATOM 649 O O . CYS A 1 83 ? -4.953 4.676 5.016 1 92.94 83 CYS A O 1
ATOM 651 N N . VAL A 1 84 ? -4.301 6.805 5.402 1 96.5 84 VAL A N 1
ATOM 652 C CA . VAL A 1 84 ? -3.186 6.703 4.465 1 96.5 84 VAL A CA 1
ATOM 653 C C . VAL A 1 84 ? -1.876 6.566 5.238 1 96.5 84 VAL A C 1
ATOM 655 O O . VAL A 1 84 ? -1.62 7.324 6.18 1 96.5 84 VAL A O 1
ATOM 658 N N . VAL A 1 85 ? -1.085 5.562 4.883 1 95.25 85 VAL A N 1
ATOM 659 C CA . VAL A 1 85 ? 0.24 5.348 5.457 1 95.25 85 VAL A CA 1
ATOM 660 C C . VAL A 1 85 ? 1.31 5.625 4.402 1 95.25 85 VAL A C 1
ATOM 662 O O . VAL A 1 85 ? 1.324 4.992 3.344 1 95.25 85 VAL A O 1
ATOM 665 N N . ALA A 1 86 ? 2.168 6.539 4.703 1 97.5 86 ALA A N 1
ATOM 666 C CA . ALA A 1 86 ? 3.25 6.906 3.791 1 97.5 86 ALA A CA 1
ATOM 667 C C . ALA A 1 86 ? 4.613 6.652 4.426 1 97.5 86 ALA A C 1
ATOM 669 O O . ALA A 1 86 ? 4.766 6.758 5.645 1 97.5 86 ALA A O 1
ATOM 670 N N . HIS A 1 87 ? 5.562 6.336 3.578 1 95.75 87 HIS A N 1
ATOM 671 C CA . HIS A 1 87 ? 6.938 6.16 4.023 1 95.75 87 HIS A CA 1
ATOM 672 C C . HIS A 1 87 ? 7.883 7.109 3.289 1 95.75 87 HIS A C 1
ATOM 674 O O . HIS A 1 87 ? 7.891 7.148 2.057 1 95.75 87 HIS A O 1
ATOM 680 N N . LEU A 1 88 ? 8.633 7.793 4.07 1 97.81 88 LEU A N 1
ATOM 681 C CA . LEU A 1 88 ? 9.57 8.773 3.529 1 97.81 88 LEU A CA 1
ATOM 682 C C . LEU A 1 88 ? 11.008 8.328 3.768 1 97.81 88 LEU A C 1
ATOM 684 O O . LEU A 1 88 ? 11.305 7.664 4.762 1 97.81 88 LEU A O 1
ATOM 688 N N . LEU A 1 89 ? 11.898 8.742 2.82 1 96 89 LEU A N 1
ATOM 689 C CA . LEU A 1 89 ? 13.312 8.406 2.902 1 96 89 LEU A CA 1
ATOM 690 C C . LEU A 1 89 ? 14.172 9.641 2.652 1 96 89 LEU A C 1
ATOM 692 O O . LEU A 1 89 ? 13.938 10.391 1.701 1 96 89 LEU A O 1
ATOM 696 N N . SER A 1 90 ? 15.055 9.891 3.535 1 97.38 90 SER A N 1
ATOM 697 C CA . SER A 1 90 ? 16.172 10.805 3.281 1 97.38 90 SER A CA 1
ATOM 698 C C . SER A 1 90 ? 17.391 10.055 2.779 1 97.38 90 SER A C 1
ATOM 700 O O . SER A 1 90 ? 18.047 9.336 3.545 1 97.38 90 SER A O 1
ATOM 702 N N . VAL A 1 91 ? 17.609 10.227 1.576 1 94.19 91 VAL A N 1
ATOM 703 C CA . VAL A 1 91 ? 18.766 9.562 0.996 1 94.19 91 VAL A CA 1
ATOM 704 C C . VAL A 1 91 ? 20.047 10.188 1.546 1 94.19 91 VAL A C 1
ATOM 706 O O . VAL A 1 91 ? 20.984 9.477 1.931 1 94.19 91 VAL A O 1
ATOM 709 N N . SER A 1 92 ? 20.078 11.445 1.647 1 95.12 92 SER A N 1
ATOM 710 C CA . SER A 1 92 ? 21.25 12.195 2.084 1 95.12 92 SER A CA 1
ATOM 711 C C . SER A 1 92 ? 21.594 11.883 3.537 1 95.12 92 SER A C 1
ATOM 713 O O . SER A 1 92 ? 22.781 11.859 3.908 1 95.12 92 SER A O 1
ATOM 715 N N . LEU A 1 93 ? 20.625 11.609 4.402 1 94.62 93 LEU A N 1
ATOM 716 C CA . LEU A 1 93 ? 20.859 11.414 5.828 1 94.62 93 LEU A CA 1
ATOM 717 C C . LEU A 1 93 ? 20.625 9.969 6.23 1 94.62 93 LEU A C 1
ATOM 719 O O . LEU A 1 93 ? 20.828 9.594 7.387 1 94.62 93 LEU A O 1
ATOM 723 N N . ASN A 1 94 ? 20.125 9.195 5.273 1 92.5 94 ASN A N 1
ATOM 724 C CA . ASN A 1 94 ? 19.828 7.785 5.488 1 92.5 94 ASN A CA 1
ATOM 725 C C . ASN A 1 94 ? 18.844 7.59 6.648 1 92.5 94 ASN A C 1
ATOM 727 O O . ASN A 1 94 ? 19.125 6.824 7.574 1 92.5 94 ASN A O 1
ATOM 731 N N . GLN A 1 95 ? 17.719 8.32 6.578 1 94.12 95 GLN A N 1
ATOM 732 C CA . GLN A 1 95 ? 16.656 8.25 7.57 1 94.12 95 GLN A CA 1
ATOM 733 C C . GLN A 1 95 ? 15.328 7.891 6.922 1 94.12 95 GLN A C 1
ATOM 735 O O . GLN A 1 95 ? 15.102 8.18 5.746 1 94.12 95 GLN A O 1
ATOM 740 N N . ARG A 1 96 ? 14.523 7.199 7.773 1 93.75 96 ARG A N 1
ATOM 741 C CA . ARG A 1 96 ? 13.195 6.828 7.305 1 93.75 96 ARG A CA 1
ATOM 742 C C . ARG A 1 96 ? 12.117 7.277 8.289 1 93.75 96 ARG A C 1
ATOM 744 O O . ARG A 1 96 ? 12.391 7.438 9.477 1 93.75 96 ARG A O 1
ATOM 751 N N . LEU A 1 97 ? 10.977 7.512 7.746 1 96.81 97 LEU A N 1
ATOM 752 C CA . LEU A 1 97 ? 9.852 7.953 8.562 1 96.81 97 LEU A CA 1
ATOM 753 C C . LEU A 1 97 ? 8.539 7.375 8.039 1 96.81 97 LEU A C 1
ATOM 755 O O . LEU A 1 97 ? 8.305 7.355 6.824 1 96.81 97 LEU A O 1
ATOM 759 N N . ARG A 1 98 ? 7.805 6.812 8.922 1 95.69 98 ARG A N 1
ATOM 760 C CA . ARG A 1 98 ? 6.438 6.418 8.594 1 95.69 98 ARG A CA 1
ATOM 761 C C . ARG A 1 98 ? 5.441 7.504 8.992 1 95.69 98 ARG A C 1
ATOM 763 O O . ARG A 1 98 ? 5.488 8.008 10.117 1 95.69 98 ARG A O 1
ATOM 770 N N . VAL A 1 99 ? 4.543 7.871 8.086 1 97.75 99 VAL A N 1
ATOM 771 C CA . VAL A 1 99 ? 3.553 8.914 8.336 1 97.75 99 VAL A CA 1
ATOM 772 C C . VAL A 1 99 ? 2.146 8.344 8.156 1 97.75 99 VAL A C 1
ATOM 774 O O . VAL A 1 99 ? 1.854 7.699 7.145 1 97.75 99 VAL A O 1
ATOM 777 N N . LYS A 1 100 ? 1.335 8.578 9.141 1 95 100 LYS A N 1
ATOM 778 C CA . LYS A 1 100 ? -0.071 8.188 9.07 1 95 100 LYS A CA 1
ATOM 779 C C . LYS A 1 100 ? -0.98 9.414 9.109 1 95 100 LYS A C 1
ATOM 781 O O . LYS A 1 100 ? -0.725 10.359 9.852 1 95 100 LYS A O 1
ATOM 786 N N . VAL A 1 101 ? -2.023 9.375 8.281 1 96.94 101 VAL A N 1
ATOM 787 C CA . VAL A 1 101 ? -3.051 10.414 8.312 1 96.94 101 VAL A CA 1
ATOM 788 C C . VAL A 1 101 ? -4.426 9.781 8.086 1 96.94 101 VAL A C 1
ATOM 790 O O . VAL A 1 101 ? -4.613 9.016 7.141 1 96.94 101 VAL A O 1
ATOM 793 N N . PHE A 1 102 ? -5.32 10.133 8.961 1 93.5 102 PHE A N 1
ATOM 794 C CA . PHE A 1 102 ? -6.668 9.586 8.891 1 93.5 102 PHE A CA 1
ATOM 795 C C . PHE A 1 102 ? -7.598 10.523 8.133 1 93.5 102 PHE A C 1
ATOM 797 O O . PHE A 1 102 ? -7.512 11.742 8.289 1 93.5 102 PHE A O 1
ATOM 804 N N . CYS A 1 103 ? -8.414 9.867 7.312 1 92.88 103 CYS A N 1
ATOM 805 C CA . CYS A 1 103 ? -9.484 10.648 6.707 1 92.88 103 CYS A CA 1
ATOM 806 C C . CYS A 1 103 ? -10.5 11.086 7.758 1 92.88 103 CYS A C 1
ATOM 808 O O . CYS A 1 103 ? -10.969 10.266 8.547 1 92.88 103 CYS A O 1
ATOM 810 N N . PRO A 1 104 ? -10.859 12.375 7.691 1 91.06 104 PRO A N 1
ATOM 811 C CA . PRO A 1 104 ? -11.781 12.852 8.727 1 91.06 104 PRO A CA 1
ATOM 812 C C . PRO A 1 104 ? -13.211 12.352 8.516 1 91.06 104 PRO A C 1
ATOM 814 O O . PRO A 1 104 ? -13.984 12.281 9.469 1 91.06 104 PRO A O 1
ATOM 817 N N . ASP A 1 105 ? -13.562 12.047 7.312 1 84.88 105 ASP A N 1
ATOM 818 C CA . ASP A 1 105 ? -14.914 11.609 6.961 1 84.88 105 ASP A CA 1
ATOM 819 C C . ASP A 1 105 ? -14.883 10.258 6.262 1 84.88 105 ASP A C 1
ATOM 821 O O . ASP A 1 105 ? -14.391 10.141 5.141 1 84.88 105 ASP A O 1
ATOM 825 N N . ASP A 1 106 ? -15.531 9.273 6.902 1 80.31 106 ASP A N 1
ATOM 826 C CA . ASP A 1 106 ? -15.484 7.918 6.371 1 80.31 106 ASP A CA 1
ATOM 827 C C . ASP A 1 106 ? -16.391 7.777 5.145 1 80.31 106 ASP A C 1
ATOM 829 O O . ASP A 1 106 ? -16.141 6.926 4.285 1 80.31 106 ASP A O 1
ATOM 833 N N . ASP A 1 107 ? -17.375 8.562 5.074 1 74.69 107 ASP A N 1
ATOM 834 C CA . ASP A 1 107 ? -18.312 8.484 3.959 1 74.69 107 ASP A CA 1
ATOM 835 C C . ASP A 1 107 ? -17.766 9.195 2.727 1 74.69 107 ASP A C 1
ATOM 837 O O . ASP A 1 107 ? -18.219 8.953 1.606 1 74.69 107 ASP A O 1
ATOM 841 N N . PHE A 1 108 ? -16.875 10.086 2.982 1 79.75 108 PHE A N 1
ATOM 842 C CA . PHE A 1 108 ? -16.188 10.828 1.928 1 79.75 108 PHE A CA 1
ATOM 843 C C . PHE A 1 108 ? -14.711 11 2.25 1 79.75 108 PHE A C 1
ATOM 845 O O . PHE A 1 108 ? -14.266 12.102 2.586 1 79.75 108 PHE A O 1
ATOM 852 N N . PRO A 1 109 ? -14.039 9.945 2.129 1 89.12 109 PRO A N 1
ATOM 853 C CA . PRO A 1 109 ? -12.625 10.023 2.51 1 89.12 109 PRO A CA 1
ATOM 854 C C . PRO A 1 109 ? -11.812 10.922 1.584 1 89.12 109 PRO A C 1
ATOM 856 O O . PRO A 1 109 ? -11.656 10.617 0.399 1 89.12 109 PRO A O 1
ATOM 859 N N . LEU A 1 110 ? -11.352 12.031 2.164 1 89.75 110 LEU A N 1
ATOM 860 C CA . LEU A 1 110 ? -10.633 13.055 1.414 1 89.75 110 LEU A CA 1
ATOM 861 C C . LEU A 1 110 ? -9.406 13.531 2.178 1 89.75 110 LEU A C 1
ATOM 863 O O . LEU A 1 110 ? -9.484 13.82 3.373 1 89.75 110 LEU A O 1
ATOM 867 N N . LEU A 1 111 ? -8.289 13.523 1.438 1 95.62 111 LEU A N 1
ATOM 868 C CA . LEU A 1 111 ? -7.043 14.055 1.976 1 95.62 111 LEU A CA 1
ATOM 869 C C . LEU A 1 111 ? -6.371 14.984 0.974 1 95.62 111 LEU A C 1
ATOM 871 O O . LEU A 1 111 ? -6.609 14.883 -0.232 1 95.62 111 LEU A O 1
ATOM 875 N N . PRO A 1 112 ? -5.559 15.945 1.496 1 96.31 112 PRO A N 1
ATOM 876 C CA . PRO A 1 112 ? -4.734 16.703 0.551 1 96.31 112 PRO A CA 1
ATOM 877 C C . PRO A 1 112 ? -3.73 15.82 -0.191 1 96.31 112 PRO A C 1
ATOM 879 O O . PRO A 1 112 ? -3.172 14.891 0.391 1 96.31 112 PRO A O 1
ATOM 882 N N . SER A 1 113 ? -3.57 16.141 -1.471 1 97.12 113 SER A N 1
ATOM 883 C CA . SER A 1 113 ? -2.559 15.445 -2.258 1 97.12 113 SER A CA 1
ATOM 884 C C . SER A 1 113 ? -1.158 15.961 -1.939 1 97.12 113 SER A C 1
ATOM 886 O O . SER A 1 113 ? -0.972 17.141 -1.68 1 97.12 113 SER A O 1
ATOM 888 N N . VAL A 1 114 ? -0.198 15.047 -2.02 1 98.31 114 VAL A N 1
ATOM 889 C CA . VAL A 1 114 ? 1.189 15.469 -1.849 1 98.31 114 VAL A CA 1
ATOM 890 C C . VAL A 1 114 ? 1.949 15.289 -3.16 1 98.31 114 VAL A C 1
ATOM 892 O O . VAL A 1 114 ? 3.182 15.242 -3.172 1 98.31 114 VAL A O 1
ATOM 895 N N . CYS A 1 115 ? 1.289 15.219 -4.254 1 96.5 115 CYS A N 1
ATOM 896 C CA . CYS A 1 115 ? 1.885 15.102 -5.582 1 96.5 115 CYS A CA 1
ATOM 897 C C . CYS A 1 115 ? 2.805 16.281 -5.875 1 96.5 115 CYS A C 1
ATOM 899 O O . CYS A 1 115 ? 3.809 16.125 -6.574 1 96.5 115 CYS A O 1
ATOM 901 N N . GLY A 1 116 ? 2.439 17.344 -5.387 1 96.38 116 GLY A N 1
ATOM 902 C CA . GLY A 1 116 ? 3.246 18.547 -5.609 1 96.38 116 GLY A CA 1
ATOM 903 C C . GLY A 1 116 ? 4.574 18.5 -4.879 1 96.38 116 GLY A C 1
ATOM 904 O O . GLY A 1 116 ? 5.484 19.281 -5.191 1 96.38 116 GLY A O 1
ATOM 905 N N . LEU A 1 117 ? 4.676 17.688 -3.91 1 98.25 117 LEU A N 1
ATOM 906 C CA . LEU A 1 117 ? 5.902 17.562 -3.135 1 98.25 117 LEU A CA 1
ATOM 907 C C . LEU A 1 117 ? 6.781 16.438 -3.693 1 98.25 117 LEU A C 1
ATOM 909 O O . LEU A 1 117 ? 8 16.594 -3.791 1 98.25 117 LEU A O 1
ATOM 913 N N . TRP A 1 118 ? 6.176 15.305 -4.012 1 98.06 118 TRP A N 1
ATOM 914 C CA . TRP A 1 118 ? 6.844 14.148 -4.602 1 98.06 118 TRP A CA 1
ATOM 915 C C . TRP A 1 118 ? 6.062 13.625 -5.801 1 98.06 118 TRP A C 1
ATOM 917 O O . TRP A 1 118 ? 4.887 13.273 -5.684 1 98.06 118 TRP A O 1
ATOM 927 N N . ASN A 1 119 ? 6.703 13.406 -6.828 1 95.31 119 ASN A N 1
ATOM 928 C CA . ASN A 1 119 ? 6.062 12.922 -8.047 1 95.31 119 ASN A CA 1
ATOM 929 C C . ASN A 1 119 ? 5.543 11.5 -7.879 1 95.31 119 ASN A C 1
ATOM 931 O O . ASN A 1 119 ? 4.516 11.133 -8.461 1 95.31 119 ASN A O 1
ATOM 935 N N . SER A 1 120 ? 6.207 10.727 -7.086 1 93.62 120 SER A N 1
ATOM 936 C CA . SER A 1 120 ? 5.832 9.328 -6.891 1 93.62 120 SER A CA 1
ATOM 937 C C . SER A 1 120 ? 4.438 9.211 -6.285 1 93.62 120 SER A C 1
ATOM 939 O O . SER A 1 120 ? 3.762 8.195 -6.461 1 93.62 120 SER A O 1
ATOM 941 N N . ALA A 1 121 ? 4.016 10.234 -5.594 1 96.81 121 ALA A N 1
ATOM 942 C CA . ALA A 1 121 ? 2.701 10.227 -4.957 1 96.81 121 ALA A CA 1
ATOM 943 C C . ALA A 1 121 ? 1.588 10.086 -5.988 1 96.81 121 ALA A C 1
ATOM 945 O O . ALA A 1 121 ? 0.496 9.609 -5.676 1 96.81 121 ALA A O 1
ATOM 946 N N . ASN A 1 122 ? 1.855 10.547 -7.172 1 93.56 122 ASN A N 1
ATOM 947 C CA . ASN A 1 122 ? 0.859 10.43 -8.234 1 93.56 122 ASN A CA 1
ATOM 948 C C . ASN A 1 122 ? 0.362 9 -8.391 1 93.56 122 ASN A C 1
ATOM 950 O O . ASN A 1 122 ? -0.846 8.75 -8.383 1 93.56 122 ASN A O 1
ATOM 954 N N . TRP A 1 123 ? 1.262 8.117 -8.398 1 88.94 123 TRP A N 1
ATOM 955 C CA . TRP A 1 123 ? 0.944 6.703 -8.562 1 88.94 123 TRP A CA 1
ATOM 956 C C . TRP A 1 123 ? 0.268 6.152 -7.309 1 88.94 123 TRP A C 1
ATOM 958 O O . TRP A 1 123 ? -0.794 5.531 -7.395 1 88.94 123 TRP A O 1
ATOM 968 N N . TYR A 1 124 ? 0.824 6.418 -6.219 1 94 124 TYR A N 1
ATOM 969 C CA . TYR A 1 124 ? 0.361 5.828 -4.969 1 94 124 TYR A CA 1
ATOM 970 C C . TYR A 1 124 ? -1.04 6.316 -4.621 1 94 124 TYR A C 1
ATOM 972 O O . TYR A 1 124 ? -1.882 5.539 -4.168 1 94 124 TYR A O 1
ATOM 980 N N . GLU A 1 125 ? -1.309 7.551 -4.855 1 94.75 125 GLU A N 1
ATOM 981 C CA . GLU A 1 125 ? -2.621 8.117 -4.555 1 94.75 125 GLU A CA 1
ATOM 982 C C . GLU A 1 125 ? -3.686 7.562 -5.5 1 94.75 125 GLU A C 1
ATOM 984 O O . GLU A 1 125 ? -4.824 7.324 -5.09 1 94.75 125 GLU A O 1
ATOM 989 N N . ARG A 1 126 ? -3.287 7.375 -6.719 1 88.94 126 ARG A N 1
ATOM 990 C CA . ARG A 1 126 ? -4.207 6.742 -7.656 1 88.94 126 ARG A CA 1
ATOM 991 C C . ARG A 1 126 ? -4.582 5.336 -7.195 1 88.94 126 ARG A C 1
ATOM 993 O O . ARG A 1 126 ? -5.746 4.938 -7.277 1 88.94 126 ARG A O 1
ATOM 1000 N N . GLU A 1 127 ? -3.635 4.621 -6.715 1 88.12 127 GLU A N 1
ATOM 1001 C CA . GLU A 1 127 ? -3.895 3.271 -6.23 1 88.12 127 GLU A CA 1
ATOM 1002 C C . GLU A 1 127 ? -4.785 3.291 -4.992 1 88.12 127 GLU A C 1
ATOM 1004 O O . GLU A 1 127 ? -5.684 2.459 -4.852 1 88.12 127 GLU A O 1
ATOM 1009 N N . ALA A 1 128 ? -4.52 4.188 -4.117 1 91.94 128 ALA A N 1
ATOM 1010 C CA . ALA A 1 128 ? -5.355 4.344 -2.93 1 91.94 128 ALA A CA 1
ATOM 1011 C C . ALA A 1 128 ? -6.801 4.637 -3.314 1 91.94 128 ALA A C 1
ATOM 1013 O O . ALA A 1 128 ? -7.734 4.125 -2.691 1 91.94 128 ALA A O 1
ATOM 1014 N N . PHE A 1 129 ? -6.918 5.434 -4.324 1 88.31 129 PHE A N 1
ATOM 1015 C CA . PHE A 1 129 ? -8.25 5.73 -4.84 1 88.31 129 PHE A CA 1
ATOM 1016 C C . PHE A 1 129 ? -8.875 4.484 -5.457 1 88.31 129 PHE A C 1
ATOM 1018 O O . PHE A 1 129 ? -10.031 4.156 -5.168 1 88.31 129 PHE A O 1
ATOM 1025 N N . ASP A 1 130 ? -8.203 3.812 -6.246 1 82.69 130 ASP A N 1
ATOM 1026 C CA . ASP A 1 130 ? -8.711 2.646 -6.965 1 82.69 130 ASP A CA 1
ATOM 1027 C C . ASP A 1 130 ? -9.148 1.551 -5.996 1 82.69 130 ASP A C 1
ATOM 1029 O O . ASP A 1 130 ? -10.156 0.884 -6.223 1 82.69 130 ASP A O 1
ATOM 1033 N N . LEU A 1 131 ? -8.422 1.393 -4.914 1 83.75 131 LEU A N 1
ATOM 1034 C CA . LEU A 1 131 ? -8.664 0.253 -4.035 1 83.75 131 LEU A CA 1
ATOM 1035 C C . LEU A 1 131 ? -9.594 0.634 -2.893 1 83.75 131 LEU A C 1
ATOM 1037 O O . LEU A 1 131 ? -10.422 -0.174 -2.467 1 83.75 131 LEU A O 1
ATOM 1041 N N . PHE A 1 132 ? -9.477 1.93 -2.475 1 86.06 132 PHE A N 1
ATOM 1042 C CA . PHE A 1 132 ? -10.203 2.264 -1.254 1 86.06 132 PHE A CA 1
ATOM 1043 C C . PHE A 1 132 ? -11.125 3.457 -1.48 1 86.06 132 PHE A C 1
ATOM 1045 O O . PHE A 1 132 ? -11.891 3.834 -0.591 1 86.06 132 PHE A O 1
ATOM 1052 N N . GLY A 1 133 ? -10.992 4.043 -2.59 1 84.25 133 GLY A N 1
ATOM 1053 C CA . GLY A 1 133 ? -11.859 5.164 -2.912 1 84.25 133 GLY A CA 1
ATOM 1054 C C . GLY A 1 133 ? -11.43 6.461 -2.246 1 84.25 133 GLY A C 1
ATOM 1055 O O . GLY A 1 133 ? -12.211 7.414 -2.176 1 84.25 133 GLY A O 1
ATOM 1056 N N . ILE A 1 134 ? -10.289 6.496 -1.703 1 90.25 134 ILE A N 1
ATOM 1057 C CA . ILE A 1 134 ? -9.812 7.719 -1.064 1 90.25 134 ILE A CA 1
ATOM 1058 C C . ILE A 1 134 ? -9.508 8.766 -2.127 1 90.25 134 ILE A C 1
ATOM 1060 O O . ILE A 1 134 ? -8.805 8.484 -3.104 1 90.25 134 ILE A O 1
ATOM 1064 N N . LEU A 1 135 ? -10.039 9.93 -1.903 1 89.25 135 LEU A N 1
ATOM 1065 C CA . LEU A 1 135 ? -9.797 11.055 -2.799 1 89.25 135 LEU A CA 1
ATOM 1066 C C . LEU A 1 135 ? -8.656 11.922 -2.273 1 89.25 135 LEU A C 1
ATOM 1068 O O . LEU A 1 135 ? -8.438 12 -1.062 1 89.25 135 LEU A O 1
ATOM 1072 N N . PHE A 1 136 ? -7.996 12.531 -3.27 1 93.75 136 PHE A N 1
ATOM 1073 C CA . PHE A 1 136 ? -6.895 13.422 -2.922 1 93.75 136 PHE A CA 1
ATOM 1074 C C . PHE A 1 136 ? -7.07 14.789 -3.578 1 93.75 136 PHE A C 1
ATOM 1076 O O . PHE A 1 136 ? -6.926 14.922 -4.797 1 93.75 136 PHE A O 1
ATOM 1083 N N . ASP A 1 137 ? -7.281 15.742 -2.717 1 90.81 137 ASP A N 1
ATOM 1084 C CA . ASP A 1 137 ? -7.445 17.109 -3.199 1 90.81 137 ASP A CA 1
ATOM 1085 C C . ASP A 1 137 ? -6.129 17.672 -3.73 1 90.81 137 ASP A C 1
ATOM 1087 O O . ASP A 1 137 ? -5.109 17.641 -3.039 1 90.81 137 ASP A O 1
ATOM 1091 N N . GLY A 1 138 ? -6.172 18.188 -4.965 1 90.75 138 GLY A N 1
ATOM 1092 C CA . GLY A 1 138 ? -4.973 18.734 -5.582 1 90.75 138 GLY A CA 1
ATOM 1093 C C . GLY A 1 138 ? -4.277 17.75 -6.5 1 90.75 138 GLY A C 1
ATOM 1094 O O . GLY A 1 138 ? -3.254 18.062 -7.105 1 90.75 138 GLY A O 1
ATOM 1095 N N . HIS A 1 139 ? -4.812 16.531 -6.547 1 91.62 139 HIS A N 1
ATOM 1096 C CA . HIS A 1 139 ? -4.27 15.531 -7.453 1 91.62 139 HIS A CA 1
ATOM 1097 C C . HIS A 1 139 ? -4.828 15.703 -8.859 1 91.62 139 HIS A C 1
ATOM 1099 O O . HIS A 1 139 ? -5.957 15.297 -9.141 1 91.62 139 HIS A O 1
ATOM 1105 N N . ASP A 1 140 ? -4.051 16.062 -9.773 1 83.75 140 ASP A N 1
ATOM 1106 C CA . ASP A 1 140 ? -4.52 16.453 -11.102 1 83.75 140 ASP A CA 1
ATOM 1107 C C . ASP A 1 140 ? -5.008 15.234 -11.883 1 83.75 140 ASP A C 1
ATOM 1109 O O . ASP A 1 140 ? -6.09 15.266 -12.477 1 83.75 140 ASP A O 1
ATOM 1113 N N . ASP A 1 141 ? -4.301 14.25 -11.961 1 82.62 141 ASP A N 1
ATOM 1114 C CA . ASP A 1 141 ? -4.648 13.07 -12.75 1 82.62 141 ASP A CA 1
ATOM 1115 C C . ASP A 1 141 ? -5.938 12.43 -12.234 1 82.62 141 ASP A C 1
ATOM 1117 O O . ASP A 1 141 ? -6.801 12.039 -13.023 1 82.62 141 ASP A O 1
ATOM 1121 N N . LEU A 1 142 ? -6.012 12.336 -10.953 1 80.06 142 LEU A N 1
ATOM 1122 C CA . LEU A 1 142 ? -7.215 11.758 -10.367 1 80.06 142 LEU A CA 1
ATOM 1123 C C . LEU A 1 142 ? -8.445 12.586 -10.727 1 80.06 142 LEU A C 1
ATOM 1125 O O . LEU A 1 142 ? -9.516 12.031 -10.969 1 80.06 142 LEU A O 1
ATOM 1129 N N . ARG A 1 143 ? -8.297 13.852 -10.758 1 74.12 143 ARG A N 1
ATOM 1130 C CA . ARG A 1 143 ? -9.391 14.727 -11.164 1 74.12 143 ARG A CA 1
ATOM 1131 C C . ARG A 1 143 ? -9.852 14.414 -12.586 1 74.12 143 ARG A C 1
ATOM 1133 O O . ARG A 1 143 ? -11.047 14.375 -12.859 1 74.12 143 ARG A O 1
ATOM 1140 N N . ARG A 1 144 ? -8.977 14.18 -13.352 1 74 144 ARG A N 1
ATOM 1141 C CA . ARG A 1 144 ? -9.297 13.852 -14.742 1 74 144 ARG A CA 1
ATOM 1142 C C . ARG A 1 144 ? -10.039 12.523 -14.836 1 74 144 ARG A C 1
ATOM 1144 O O . ARG A 1 144 ? -11.055 12.43 -15.531 1 74 144 ARG A O 1
ATOM 1151 N N . ILE A 1 145 ? -9.586 11.594 -14.125 1 70.56 145 ILE A N 1
ATOM 1152 C CA . ILE A 1 145 ? -10.18 10.266 -14.141 1 70.56 145 ILE A CA 1
ATOM 1153 C C . ILE A 1 145 ? -11.617 10.336 -13.633 1 70.56 145 ILE A C 1
ATOM 1155 O O . ILE A 1 145 ? -12.523 9.742 -14.227 1 70.56 145 ILE A O 1
ATOM 1159 N N . LEU A 1 146 ? -11.789 11.07 -12.57 1 72.44 146 LEU A N 1
ATOM 1160 C CA . LEU A 1 146 ? -13.117 11.219 -11.992 1 72.44 146 LEU A CA 1
ATOM 1161 C C . LEU A 1 146 ? -14.062 11.922 -12.961 1 72.44 146 LEU A C 1
ATOM 1163 O O . LEU A 1 146 ? -15.227 11.547 -13.078 1 72.44 146 LEU A O 1
ATOM 1167 N N . THR A 1 147 ? -13.531 12.914 -13.586 1 67.38 147 THR A N 1
ATOM 1168 C CA . THR A 1 147 ? -14.32 13.625 -14.586 1 67.38 147 THR A CA 1
ATOM 1169 C C . THR A 1 147 ? -14.734 12.688 -15.719 1 67.38 147 THR A C 1
ATOM 1171 O O . THR A 1 147 ? -15.867 12.742 -16.188 1 67.38 147 THR A O 1
ATOM 1174 N N . ASP A 1 148 ? -13.875 11.875 -16.016 1 66.25 148 ASP A N 1
ATOM 1175 C CA . ASP A 1 148 ? -14.164 10.906 -17.078 1 66.25 148 ASP A CA 1
ATOM 1176 C C . ASP A 1 148 ? -15.273 9.945 -16.656 1 66.25 148 ASP A C 1
ATOM 1178 O O . ASP A 1 148 ? -16.016 9.438 -17.5 1 66.25 148 ASP A O 1
ATOM 1182 N N . TYR A 1 149 ? -15.289 9.75 -15.383 1 62.88 149 TYR A N 1
ATOM 1183 C CA . TYR A 1 149 ? -16.312 8.844 -14.859 1 62.88 149 TYR A CA 1
ATOM 1184 C C . TYR A 1 149 ? -17.625 9.57 -14.648 1 62.88 149 TYR A C 1
ATOM 1186 O O . TYR A 1 149 ? -18.609 8.977 -14.172 1 62.88 149 TYR A O 1
ATOM 1194 N N . GLY A 1 150 ? -17.672 10.781 -15.008 1 61.44 150 GLY A N 1
ATOM 1195 C CA . GLY A 1 150 ? -18.922 11.516 -14.938 1 61.44 150 GLY A CA 1
ATOM 1196 C C . GLY A 1 150 ? -19.062 12.336 -13.672 1 61.44 150 GLY A C 1
ATOM 1197 O O . GLY A 1 150 ? -20.156 12.82 -13.352 1 61.44 150 GLY A O 1
ATOM 1198 N N . PHE A 1 151 ? -18 12.227 -12.914 1 59.09 151 PHE A N 1
ATOM 1199 C CA . PHE A 1 151 ? -18.078 13.094 -11.734 1 59.09 151 PHE A CA 1
ATOM 1200 C C . PHE A 1 151 ? -18.344 14.539 -12.141 1 59.09 151 PHE A C 1
ATOM 1202 O O . PHE A 1 151 ? -17.656 15.078 -13.016 1 59.09 151 PHE A O 1
ATOM 1209 N N . ILE A 1 152 ? -19.625 14.922 -11.719 1 52.94 152 ILE A N 1
ATOM 1210 C CA . ILE A 1 152 ? -20.062 16.281 -11.984 1 52.94 152 ILE A CA 1
ATOM 1211 C C . ILE A 1 152 ? -19.672 17.203 -10.828 1 52.94 152 ILE A C 1
ATOM 1213 O O . ILE A 1 152 ? -19.953 16.891 -9.664 1 52.94 152 ILE A O 1
ATOM 1217 N N . GLY A 1 153 ? -18.672 18.219 -11.039 1 55.59 153 GLY A N 1
ATOM 1218 C CA . GLY A 1 153 ? -18.219 19.25 -10.109 1 55.59 153 GLY A CA 1
ATOM 1219 C C . GLY A 1 153 ? -16.797 19.047 -9.648 1 55.59 153 GLY A C 1
ATOM 1220 O O . GLY A 1 153 ? -16.016 18.359 -10.32 1 55.59 153 GLY A O 1
ATOM 1221 N N . HIS A 1 154 ? -16.531 19.875 -8.586 1 56.16 154 HIS A N 1
ATOM 1222 C CA . HIS A 1 154 ? -15.18 19.812 -8.055 1 56.16 154 HIS A CA 1
ATOM 1223 C C . HIS A 1 154 ? -15.047 18.703 -7.008 1 56.16 154 HIS A C 1
ATOM 1225 O O . HIS A 1 154 ? -15.406 18.906 -5.848 1 56.16 154 HIS A O 1
ATOM 1231 N N . PRO A 1 155 ? -14.75 17.5 -7.488 1 55.66 155 PRO A N 1
ATOM 1232 C CA . PRO A 1 155 ? -14.781 16.312 -6.625 1 55.66 155 PRO A CA 1
ATOM 1233 C C . PRO A 1 155 ? -14.07 16.547 -5.293 1 55.66 155 PRO A C 1
ATOM 1235 O O . PRO A 1 155 ? -14.297 15.805 -4.332 1 55.66 155 PRO A O 1
ATOM 1238 N N . PHE A 1 156 ? -13.289 17.609 -5.195 1 55.75 156 PHE A N 1
ATOM 1239 C CA . PHE A 1 156 ? -12.484 17.766 -3.994 1 55.75 156 PHE A CA 1
ATOM 1240 C C . PHE A 1 156 ? -13.031 18.891 -3.123 1 55.75 156 PHE A C 1
ATOM 1242 O O . PHE A 1 156 ? -12.359 19.344 -2.186 1 55.75 156 PHE A O 1
ATOM 1249 N N . ARG A 1 157 ? -14.109 19.609 -3.486 1 52.56 157 ARG A N 1
ATOM 1250 C CA . ARG A 1 157 ? -14.602 20.703 -2.652 1 52.56 157 ARG A CA 1
ATOM 1251 C C . ARG A 1 157 ? -15.695 20.219 -1.71 1 52.56 157 ARG A C 1
ATOM 1253 O O . ARG A 1 157 ? -16.484 19.328 -2.064 1 52.56 157 ARG A O 1
ATOM 1260 N N . LYS A 1 158 ? -15.438 20.578 -0.462 1 47.81 158 LYS A N 1
ATOM 1261 C CA . LYS A 1 158 ? -16.453 20.312 0.559 1 47.81 158 LYS A CA 1
ATOM 1262 C C . LYS A 1 158 ? -17.844 20.734 0.085 1 47.81 158 LYS A C 1
ATOM 1264 O O . LYS A 1 158 ? -18.828 20.078 0.402 1 47.81 158 LYS A O 1
ATOM 1269 N N . ASP A 1 159 ? -17.844 22.031 -0.366 1 46.66 159 ASP A N 1
ATOM 1270 C CA . ASP A 1 159 ? -19.109 22.656 -0.719 1 46.66 159 ASP A CA 1
ATOM 1271 C C . ASP A 1 159 ? -19.703 22.016 -1.978 1 46.66 159 ASP A C 1
ATOM 1273 O O . ASP A 1 159 ? -20.688 22.516 -2.523 1 46.66 159 ASP A O 1
ATOM 1277 N N . PHE A 1 160 ? -18.859 21.375 -2.492 1 46.78 160 PHE A N 1
ATOM 1278 C CA . PHE A 1 160 ? -19.453 20.828 -3.703 1 46.78 160 PHE A CA 1
ATOM 1279 C C . PHE A 1 160 ? -20.766 20.125 -3.383 1 46.78 160 PHE A C 1
ATOM 1281 O O . PHE A 1 160 ? -20.812 19.219 -2.551 1 46.78 160 PHE A O 1
ATOM 1288 N N . PRO A 1 161 ? -21.719 20.844 -3.582 1 42.94 161 PRO A N 1
ATOM 1289 C CA . PRO A 1 161 ? -22.969 20.094 -3.473 1 42.94 161 PRO A CA 1
ATOM 1290 C C . PRO A 1 161 ? -22.875 18.703 -4.094 1 42.94 161 PRO A C 1
ATOM 1292 O O . PRO A 1 161 ? -22.547 18.562 -5.273 1 42.94 161 PRO A O 1
ATOM 1295 N N . LEU A 1 162 ? -22.219 17.641 -3.543 1 44.47 162 LEU A N 1
ATOM 1296 C CA . LEU A 1 162 ? -22.688 16.375 -4.102 1 44.47 162 LEU A CA 1
ATOM 1297 C C . LEU A 1 162 ? -24.125 16.5 -4.582 1 44.47 162 LEU A C 1
ATOM 1299 O O . LEU A 1 162 ? -25.062 16.422 -3.783 1 44.47 162 LEU A O 1
ATOM 1303 N N . SER A 1 163 ? -24.484 17.531 -5.012 1 42.25 163 SER A N 1
ATOM 1304 C CA . SER A 1 163 ? -25.891 17.531 -5.414 1 42.25 163 SER A CA 1
ATOM 1305 C C . SER A 1 163 ? -26.359 16.141 -5.789 1 42.25 163 SER A C 1
ATOM 1307 O O . SER A 1 163 ? -27.5 15.75 -5.48 1 42.25 163 SER A O 1
ATOM 1309 N N . GLY A 1 164 ? -25.797 15.531 -6.91 1 47.72 164 GLY A N 1
ATOM 1310 C CA . GLY A 1 164 ? -26.156 14.141 -7.141 1 47.72 164 GLY A CA 1
ATOM 1311 C C . GLY A 1 164 ? -25.359 13.164 -6.297 1 47.72 164 GLY A C 1
ATOM 1312 O O . GLY A 1 164 ? -24.219 13.445 -5.949 1 47.72 164 GLY A O 1
ATOM 1313 N N . HIS A 1 165 ? -25.891 12.711 -5.152 1 54.69 165 HIS A N 1
ATOM 1314 C CA . HIS A 1 165 ? -25.391 11.789 -4.141 1 54.69 165 HIS A CA 1
ATOM 1315 C C . HIS A 1 165 ? -24.547 10.68 -4.773 1 54.69 165 HIS A C 1
ATOM 1317 O O . HIS A 1 165 ? -24.984 10.023 -5.719 1 54.69 165 HIS A O 1
ATOM 1323 N N . VAL A 1 166 ? -23.266 11.117 -4.918 1 61.66 166 VAL A N 1
ATOM 1324 C CA . VAL A 1 166 ? -22.453 9.984 -5.34 1 61.66 166 VAL A CA 1
ATOM 1325 C C . VAL A 1 166 ? -22.172 9.078 -4.145 1 61.66 166 VAL A C 1
ATOM 1327 O O . VAL A 1 166 ? -22.062 9.547 -3.012 1 61.66 166 VAL A O 1
ATOM 1330 N N . GLN A 1 167 ? -22.438 7.867 -4.418 1 67.38 167 GLN A N 1
ATOM 1331 C CA . GLN A 1 167 ? -22.109 6.883 -3.389 1 67.38 167 GLN A CA 1
ATOM 1332 C C . GLN A 1 167 ? -20.922 6.02 -3.805 1 67.38 167 GLN A C 1
ATOM 1334 O O . GLN A 1 167 ? -20.781 5.668 -4.977 1 67.38 167 GLN A O 1
ATOM 1339 N N . MET A 1 168 ? -20.047 5.934 -2.836 1 70.56 168 MET A N 1
ATOM 1340 C CA . MET A 1 168 ? -18.922 5.016 -2.996 1 70.56 168 MET A CA 1
ATOM 1341 C C . MET A 1 168 ? -19.375 3.566 -2.875 1 70.56 168 MET A C 1
ATOM 1343 O O . MET A 1 168 ? -20.141 3.227 -1.975 1 70.56 168 MET A O 1
ATOM 1347 N N . ARG A 1 169 ? -19.078 2.799 -3.947 1 71.38 169 ARG A N 1
ATOM 1348 C CA . ARG A 1 169 ? -19.391 1.375 -3.852 1 71.38 169 ARG A CA 1
ATOM 1349 C C . ARG A 1 169 ? -18.234 0.526 -4.375 1 71.38 169 ARG A C 1
ATOM 1351 O O . ARG A 1 169 ? -17.469 0.968 -5.238 1 71.38 169 ARG A O 1
ATOM 1358 N N . TYR A 1 170 ? -18.188 -0.648 -3.812 1 72.25 170 TYR A N 1
ATOM 1359 C CA . TYR A 1 170 ? -17.219 -1.612 -4.324 1 72.25 170 TYR A CA 1
ATOM 1360 C C . TYR A 1 170 ? -17.797 -2.377 -5.512 1 72.25 170 TYR A C 1
ATOM 1362 O O . TYR A 1 170 ? -18.891 -2.938 -5.43 1 72.25 170 TYR A O 1
ATOM 1370 N N . ASP A 1 171 ? -17.125 -2.328 -6.594 1 72.94 171 ASP A N 1
ATOM 1371 C CA . ASP A 1 171 ? -17.469 -3.109 -7.777 1 72.94 171 ASP A CA 1
ATOM 1372 C C . ASP A 1 171 ? -16.812 -4.484 -7.742 1 72.94 171 ASP A C 1
ATOM 1374 O O . ASP A 1 171 ? -15.594 -4.598 -7.93 1 72.94 171 ASP A O 1
ATOM 1378 N N . ALA A 1 172 ? -17.594 -5.457 -7.59 1 70.56 172 ALA A N 1
ATOM 1379 C CA . ALA A 1 172 ? -17.062 -6.809 -7.41 1 70.56 172 ALA A CA 1
ATOM 13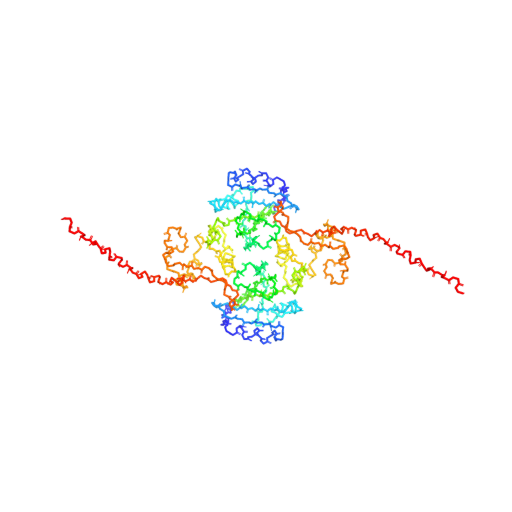80 C C . ALA A 1 172 ? -16.422 -7.324 -8.695 1 70.56 172 ALA A C 1
ATOM 1382 O O . ALA A 1 172 ? -15.477 -8.117 -8.648 1 70.56 172 ALA A O 1
ATOM 1383 N N . GLU A 1 173 ? -16.969 -6.883 -9.742 1 69.81 173 GLU A N 1
ATOM 1384 C CA . GLU A 1 173 ? -16.438 -7.336 -11.023 1 69.81 173 GLU A CA 1
ATOM 1385 C C . GLU A 1 173 ? -15.062 -6.734 -11.297 1 69.81 173 GLU A C 1
ATOM 1387 O O . GLU A 1 173 ? -14.148 -7.438 -11.719 1 69.81 173 GLU A O 1
ATOM 1392 N N . LEU A 1 174 ? -15.008 -5.531 -10.914 1 64.88 174 LEU A N 1
ATOM 1393 C CA . LEU A 1 174 ? -13.758 -4.816 -11.18 1 64.88 174 LEU A CA 1
ATOM 1394 C C . LEU A 1 174 ? -12.797 -4.938 -10.008 1 64.88 174 LEU A C 1
ATOM 1396 O O . LEU A 1 174 ? -11.609 -4.633 -10.133 1 64.88 174 LEU A O 1
ATOM 1400 N N . ARG A 1 175 ? -13.336 -5.395 -8.883 1 64.19 175 ARG A N 1
ATOM 1401 C CA . ARG A 1 175 ? -12.586 -5.531 -7.641 1 64.19 175 ARG A CA 1
ATOM 1402 C C . ARG A 1 175 ? -11.945 -4.207 -7.238 1 64.19 175 ARG A C 1
ATOM 1404 O O . ARG A 1 175 ? -10.75 -4.164 -6.922 1 64.19 175 ARG A O 1
ATOM 1411 N N . ARG A 1 176 ? -12.781 -3.184 -7.469 1 66.94 176 ARG A N 1
ATOM 1412 C CA . ARG A 1 176 ? -12.359 -1.845 -7.074 1 66.94 176 ARG A CA 1
ATOM 1413 C C . ARG A 1 176 ? -13.547 -1.002 -6.625 1 66.94 176 ARG A C 1
ATOM 1415 O O . ARG A 1 176 ? -14.695 -1.391 -6.824 1 66.94 176 ARG A O 1
ATOM 1422 N N . VAL A 1 177 ? -13.164 0.123 -5.992 1 69.88 177 VAL A N 1
ATOM 1423 C CA . VAL A 1 177 ? -14.188 1.066 -5.547 1 69.88 177 VAL A CA 1
ATOM 1424 C C . VAL A 1 177 ? -14.586 1.981 -6.703 1 69.88 177 VAL A C 1
ATOM 1426 O O . VAL A 1 177 ? -13.727 2.42 -7.477 1 69.88 177 VAL A O 1
ATOM 1429 N N . VAL A 1 178 ? -15.867 2.113 -6.863 1 71.88 178 VAL A N 1
ATOM 1430 C CA . VAL A 1 178 ? -16.391 3.018 -7.883 1 71.88 178 VAL A CA 1
ATOM 1431 C C . VAL A 1 178 ? -17.297 4.055 -7.238 1 71.88 178 VAL A C 1
ATOM 1433 O O . VAL A 1 178 ? -17.938 3.781 -6.215 1 71.88 178 VAL A O 1
ATOM 1436 N N . TYR A 1 179 ? -17.234 5.262 -7.773 1 69.75 179 TYR A N 1
ATOM 1437 C CA . TYR A 1 179 ? -18.156 6.309 -7.344 1 69.75 179 TYR A CA 1
ATOM 1438 C C . TYR A 1 179 ? -19.312 6.445 -8.32 1 69.75 179 TYR A C 1
ATOM 1440 O O . TYR A 1 179 ? -19.125 6.457 -9.531 1 69.75 179 TYR A O 1
ATOM 1448 N N . GLU A 1 180 ? -20.547 6.25 -7.816 1 70.19 180 GLU A N 1
ATOM 1449 C CA . GLU A 1 180 ? -21.719 6.324 -8.672 1 70.19 180 GLU A CA 1
ATOM 1450 C C . GLU A 1 180 ? -22.766 7.277 -8.094 1 70.19 180 GLU A C 1
ATOM 1452 O O . GLU A 1 180 ? -22.781 7.523 -6.887 1 70.19 180 GLU A O 1
ATOM 1457 N N . PRO A 1 181 ? -23.625 7.879 -9.055 1 63.84 181 PRO A N 1
ATOM 1458 C CA . PRO A 1 181 ? -24.719 8.719 -8.562 1 63.84 181 PRO A CA 1
ATOM 1459 C C . PRO A 1 181 ? -25.703 7.957 -7.684 1 63.84 181 PRO A C 1
ATOM 1461 O O . PRO A 1 181 ? -25.969 6.777 -7.926 1 63.84 181 PRO A O 1
ATOM 1464 N N . VAL A 1 182 ? -26 8.477 -6.492 1 60.09 182 VAL A N 1
ATOM 1465 C CA . VAL A 1 182 ? -27.031 7.859 -5.656 1 60.09 182 VAL A CA 1
ATOM 1466 C C . VAL A 1 182 ? -28.359 7.859 -6.391 1 60.09 182 VAL A C 1
ATOM 1468 O O . VAL A 1 182 ? -28.719 8.844 -7.051 1 60.09 182 VAL A O 1
ATOM 1471 N N . SER A 1 183 ? -28.875 6.723 -6.789 1 54.16 183 SER A N 1
ATOM 1472 C CA . SER A 1 183 ? -30.219 6.672 -7.355 1 54.16 183 SER A CA 1
ATOM 1473 C C . SER A 1 183 ? -31.219 7.367 -6.445 1 54.16 183 SER A C 1
ATOM 1475 O O . SER A 1 183 ? -31.359 7 -5.277 1 54.16 183 SER A O 1
ATOM 1477 N N . ILE A 1 184 ? -31.312 8.555 -6.453 1 48.53 184 ILE A N 1
ATOM 1478 C CA . ILE A 1 184 ? -32.406 9.18 -5.711 1 48.53 184 ILE A CA 1
ATOM 1479 C C . ILE A 1 184 ? -33.75 8.594 -6.18 1 48.53 184 ILE A C 1
ATOM 1481 O O . ILE A 1 184 ? -34.062 8.633 -7.367 1 48.53 184 ILE A O 1
ATOM 1485 N N . GLU A 1 185 ? -34.188 7.5 -5.57 1 46.06 185 GLU A N 1
ATOM 1486 C CA . GLU A 1 185 ? -35.594 7.309 -5.832 1 46.06 185 GLU A CA 1
ATOM 1487 C C . GLU A 1 185 ? -36.375 8.617 -5.691 1 46.06 185 GLU A C 1
ATOM 1489 O O . GLU A 1 185 ? -36.25 9.305 -4.676 1 46.06 185 GLU A O 1
ATOM 1494 N N . PRO A 1 186 ? -36.75 9.203 -6.77 1 43.12 186 PRO A N 1
ATOM 1495 C CA . PRO A 1 186 ? -37.625 10.344 -6.57 1 43.12 186 PRO A CA 1
ATOM 1496 C C . PRO A 1 186 ? -38.719 10.062 -5.535 1 43.12 186 PRO A C 1
ATOM 1498 O O . PRO A 1 186 ? -39.406 9.047 -5.617 1 43.12 186 PRO A O 1
ATOM 1501 N N . ARG A 1 187 ? -38.531 10.352 -4.309 1 36.94 187 ARG A N 1
ATOM 1502 C CA . ARG A 1 187 ? -39.688 10.344 -3.439 1 36.94 187 ARG A CA 1
ATOM 1503 C C . ARG A 1 187 ? -40.875 11.039 -4.105 1 36.94 187 ARG A C 1
ATOM 1505 O O . ARG A 1 187 ? -40.781 12.188 -4.547 1 36.94 187 ARG A O 1
ATOM 1512 N N . GLU A 1 188 ? -41.562 10.156 -4.762 1 37.47 188 GLU A N 1
ATOM 1513 C CA . GLU A 1 188 ? -42.875 10.672 -5.164 1 37.47 188 GLU A CA 1
ATOM 1514 C C . GLU A 1 188 ? -43.531 11.445 -4.027 1 37.47 188 GLU A C 1
ATOM 1516 O O . GLU A 1 188 ? -43.938 10.859 -3.023 1 37.47 188 GLU A O 1
ATOM 1521 N N . ILE A 1 189 ? -43 12.484 -3.678 1 35.25 189 ILE A N 1
ATOM 1522 C CA . ILE A 1 189 ? -43.812 13.297 -2.783 1 35.25 189 ILE A CA 1
ATOM 1523 C C . ILE A 1 189 ? -45.219 13.492 -3.387 1 35.25 189 ILE A C 1
ATOM 1525 O O . ILE A 1 189 ? -45.375 14.188 -4.395 1 35.25 189 ILE A O 1
ATOM 1529 N N . THR A 1 190 ? -45.938 12.375 -3.357 1 38.22 190 THR A N 1
ATOM 1530 C CA . THR A 1 190 ? -47.344 12.648 -3.627 1 38.22 190 THR A CA 1
ATOM 1531 C C . THR A 1 190 ? -47.875 13.75 -2.713 1 38.22 190 THR A C 1
ATOM 1533 O O . THR A 1 190 ? -47.844 13.609 -1.488 1 38.22 190 THR A O 1
ATOM 1536 N N . PRO A 1 191 ? -47.844 14.922 -3.164 1 36.31 191 PRO A N 1
ATOM 1537 C CA . PRO A 1 191 ? -48.438 16 -2.379 1 36.31 191 PRO A CA 1
ATOM 1538 C C . PRO A 1 191 ? -49.812 15.625 -1.825 1 36.31 191 PRO A C 1
ATOM 1540 O O . PRO A 1 191 ? -50.719 15.219 -2.584 1 36.31 191 PRO A O 1
ATOM 1543 N N . ARG A 1 192 ? -49.875 14.883 -0.724 1 35.44 192 ARG A N 1
ATOM 1544 C CA . ARG A 1 192 ? -51.219 14.734 -0.125 1 35.44 192 ARG A CA 1
ATOM 1545 C C . ARG A 1 192 ? -51.844 16.094 0.167 1 35.44 192 ARG A C 1
ATOM 1547 O O . ARG A 1 192 ? -51.312 16.859 0.969 1 35.44 192 ARG A O 1
ATOM 1554 N N . ILE A 1 193 ? -52.406 16.625 -0.781 1 34.31 193 ILE A N 1
ATOM 1555 C CA . ILE A 1 193 ? -53.281 17.781 -0.596 1 34.31 193 ILE A CA 1
ATOM 1556 C C . ILE A 1 193 ? -54.312 17.469 0.486 1 34.31 193 ILE A C 1
ATOM 1558 O O . ILE A 1 193 ? -55.156 16.594 0.314 1 34.31 193 ILE A O 1
ATOM 1562 N N . ILE A 1 194 ? -53.812 17.375 1.707 1 34.25 194 ILE A N 1
ATOM 1563 C CA . ILE A 1 194 ? -54.812 17.312 2.76 1 34.25 194 ILE A CA 1
ATOM 1564 C C . ILE A 1 194 ? -55.812 18.469 2.602 1 34.25 194 ILE A C 1
ATOM 1566 O O . ILE A 1 194 ? -55.438 19.641 2.729 1 34.25 194 ILE A O 1
ATOM 1570 N N . ARG A 1 195 ? -56.75 18.297 1.724 1 35.09 195 ARG A N 1
ATOM 1571 C CA . ARG A 1 195 ? -57.906 19.156 1.676 1 35.09 195 ARG A CA 1
ATOM 1572 C C . ARG A 1 195 ? -58.562 19.281 3.057 1 35.09 195 ARG A C 1
ATOM 1574 O O . ARG A 1 195 ? -59.031 18.297 3.625 1 35.09 195 ARG A O 1
ATOM 1581 N N . GLU A 1 196 ? -57.906 20.031 3.939 1 34.59 196 GLU A N 1
ATOM 1582 C CA . GLU A 1 196 ? -58.625 20.406 5.16 1 34.59 196 GLU A CA 1
ATOM 1583 C C . GLU A 1 196 ? -60.031 20.844 4.855 1 34.59 196 GLU A C 1
ATOM 1585 O O . GLU A 1 196 ? -60.25 21.828 4.145 1 34.59 196 GLU A O 1
ATOM 1590 N N . ASP A 1 197 ? -60.906 19.875 4.617 1 36.34 197 ASP A N 1
ATOM 1591 C CA . ASP A 1 197 ? -62.344 20.172 4.605 1 36.34 197 ASP A CA 1
ATOM 1592 C C . ASP A 1 197 ? -62.719 21.031 5.801 1 36.34 197 ASP A C 1
ATOM 1594 O O . ASP A 1 197 ? -62.625 20.594 6.949 1 36.34 197 ASP A O 1
ATOM 1598 N N . HIS A 1 198 ? -62.344 22.312 5.863 1 35.06 198 HIS A N 1
ATOM 1599 C CA . HIS A 1 198 ? -62.938 23.297 6.754 1 35.06 198 HIS A CA 1
ATOM 1600 C C . HIS A 1 198 ? -64.438 23.172 6.805 1 35.06 198 HIS A C 1
ATOM 1602 O O . HIS A 1 198 ? -65.125 23.453 5.82 1 35.06 198 HIS A O 1
ATOM 1608 N N . TYR A 1 199 ? -65 22.047 7.336 1 31.73 199 TYR A N 1
ATOM 1609 C CA . TYR A 1 199 ? -66.375 21.984 7.684 1 31.73 199 TYR A CA 1
ATOM 1610 C C . TYR A 1 199 ? -66.812 23.234 8.438 1 31.73 199 TYR A C 1
ATOM 1612 O O . TYR A 1 199 ? -66.375 23.5 9.531 1 31.73 199 TYR A O 1
ATOM 1620 N N . ALA A 1 200 ? -67 24.344 7.746 1 37.81 200 ALA A N 1
ATOM 1621 C CA . ALA A 1 200 ? -67.688 25.547 8.148 1 37.81 200 ALA A CA 1
ATOM 1622 C C . ALA A 1 200 ? -69 25.188 8.836 1 37.81 200 ALA A C 1
ATOM 1624 O O . ALA A 1 200 ? -69.938 24.703 8.188 1 37.81 200 ALA A O 1
ATOM 1625 N N . ASP A 1 201 ? -69 24.422 9.938 1 31.09 201 ASP A N 1
ATOM 1626 C CA . ASP A 1 201 ? -70.188 24.375 10.695 1 31.09 201 ASP A CA 1
ATOM 1627 C C . ASP A 1 201 ? -70.812 25.781 10.867 1 31.09 201 ASP A C 1
ATOM 1629 O O . ASP A 1 201 ? -70.125 26.703 11.281 1 31.09 201 ASP A O 1
ATOM 1633 N N . PRO A 1 202 ? -71.875 26.078 10.109 1 42.19 202 PRO A N 1
ATOM 1634 C CA . PRO A 1 202 ? -72.75 27.25 10.227 1 42.19 202 PRO A CA 1
ATOM 1635 C C . PRO A 1 202 ? -73.125 27.562 11.672 1 42.19 202 PRO A C 1
ATOM 1637 O O . PRO A 1 202 ? -73.688 26.703 12.375 1 42.19 202 PRO A O 1
ATOM 1640 N N . HIS A 1 203 ? -72.188 28.109 12.477 1 27.58 203 HIS A N 1
ATOM 1641 C CA . HIS A 1 203 ? -72.875 28.719 13.594 1 27.58 203 HIS A CA 1
ATOM 1642 C C . HIS A 1 203 ? -73.875 29.797 13.117 1 27.58 203 HIS A C 1
ATOM 1644 O O . HIS A 1 203 ? -73.625 30.5 12.133 1 27.58 203 HIS A O 1
ATOM 1650 N N . MET B 1 1 ? 18.031 4.34 -28.531 1 32.94 1 MET B N 1
ATOM 1651 C CA . MET B 1 1 ? 17.281 3.666 -27.469 1 32.94 1 MET B CA 1
ATOM 1652 C C . MET B 1 1 ? 15.844 3.391 -27.922 1 32.94 1 MET B C 1
ATOM 1654 O O . MET B 1 1 ? 15.125 4.309 -28.312 1 32.94 1 MET B O 1
ATOM 1658 N N . MET B 1 2 ? 15.539 2.316 -28.609 1 37.53 2 MET B N 1
ATOM 1659 C CA . MET B 1 2 ? 14.328 2.078 -29.391 1 37.53 2 MET B CA 1
ATOM 1660 C C . MET B 1 2 ? 13.078 2.244 -28.531 1 37.53 2 MET B C 1
ATOM 1662 O O . MET B 1 2 ? 12.992 1.686 -27.438 1 37.53 2 MET B O 1
ATOM 1666 N N . THR B 1 3 ? 12.43 3.279 -28.438 1 43.72 3 THR B N 1
ATOM 1667 C CA . THR B 1 3 ? 11.195 3.619 -27.734 1 43.72 3 THR B CA 1
ATOM 1668 C C . THR B 1 3 ? 10.148 2.523 -27.922 1 43.72 3 THR B C 1
ATOM 1670 O O . THR B 1 3 ? 9.57 2.391 -29 1 43.72 3 THR B O 1
ATOM 1673 N N . ALA B 1 4 ? 10.422 1.273 -27.562 1 49.97 4 ALA B N 1
ATOM 1674 C CA . ALA B 1 4 ? 9.461 0.211 -27.875 1 49.97 4 ALA B CA 1
ATOM 1675 C C . ALA B 1 4 ? 8.039 0.639 -27.531 1 49.97 4 ALA B C 1
ATOM 1677 O O . ALA B 1 4 ? 7.816 1.336 -26.531 1 49.97 4 ALA B O 1
ATOM 1678 N N . VAL B 1 5 ? 7.238 0.927 -28.484 1 55.72 5 VAL B N 1
ATOM 1679 C CA . VAL B 1 5 ? 5.828 1.299 -28.438 1 55.72 5 VAL B CA 1
ATOM 1680 C C . VAL B 1 5 ? 5.086 0.371 -27.469 1 55.72 5 VAL B C 1
ATOM 1682 O O . VAL B 1 5 ? 5.254 -0.85 -27.531 1 55.72 5 VAL B O 1
ATOM 1685 N N . ALA B 1 6 ? 4.66 0.896 -26.391 1 63.59 6 ALA B N 1
ATOM 1686 C CA . ALA B 1 6 ? 3.822 0.125 -25.469 1 63.59 6 ALA B CA 1
ATOM 1687 C C . ALA B 1 6 ? 2.793 -0.704 -26.234 1 63.59 6 ALA B C 1
ATOM 1689 O O . ALA B 1 6 ? 2.174 -0.215 -27.188 1 63.59 6 ALA B O 1
ATOM 1690 N N . ILE B 1 7 ? 2.91 -2.07 -26.172 1 73.56 7 ILE B N 1
ATOM 1691 C CA . ILE B 1 7 ? 1.922 -2.99 -26.719 1 73.56 7 ILE B CA 1
ATOM 1692 C C . ILE B 1 7 ? 0.526 -2.592 -26.234 1 73.56 7 ILE B C 1
ATOM 1694 O O . ILE B 1 7 ? 0.366 -2.049 -25.141 1 73.56 7 ILE B O 1
ATOM 1698 N N . ARG B 1 8 ? -0.431 -2.693 -27.094 1 88.44 8 ARG B N 1
ATOM 1699 C CA . ARG B 1 8 ? -1.824 -2.469 -26.719 1 88.44 8 ARG B CA 1
ATOM 1700 C C . ARG B 1 8 ? -2.209 -3.307 -25.5 1 88.44 8 ARG B C 1
ATOM 1702 O O . ARG B 1 8 ? -1.825 -4.473 -25.391 1 88.44 8 ARG B O 1
ATOM 1709 N N . PRO B 1 9 ? -2.871 -2.742 -24.594 1 92.31 9 PRO B N 1
ATOM 1710 C CA . PRO B 1 9 ? -3.232 -3.455 -23.375 1 92.31 9 PRO B CA 1
ATOM 1711 C C . PRO B 1 9 ? -3.971 -4.762 -23.641 1 92.31 9 PRO B C 1
ATOM 1713 O O . PRO B 1 9 ? -3.812 -5.73 -22.891 1 92.31 9 PRO B O 1
ATOM 1716 N N . GLU B 1 10 ? -4.672 -4.832 -24.734 1 94.5 10 GLU B N 1
ATOM 1717 C CA . GLU B 1 10 ? -5.383 -6.055 -25.094 1 94.5 10 GLU B CA 1
ATOM 1718 C C . GLU B 1 10 ? -4.41 -7.168 -25.453 1 94.5 10 GLU B C 1
ATOM 1720 O O . GLU B 1 10 ? -4.621 -8.328 -25.094 1 94.5 10 GLU B O 1
ATOM 1725 N N . ARG B 1 11 ? -3.438 -6.773 -26.156 1 94.94 11 ARG B N 1
ATOM 1726 C CA . ARG B 1 11 ? -2.418 -7.742 -26.547 1 94.94 11 ARG B CA 1
ATOM 1727 C C . ARG B 1 11 ? -1.644 -8.242 -25.328 1 94.94 11 ARG B C 1
ATOM 1729 O O 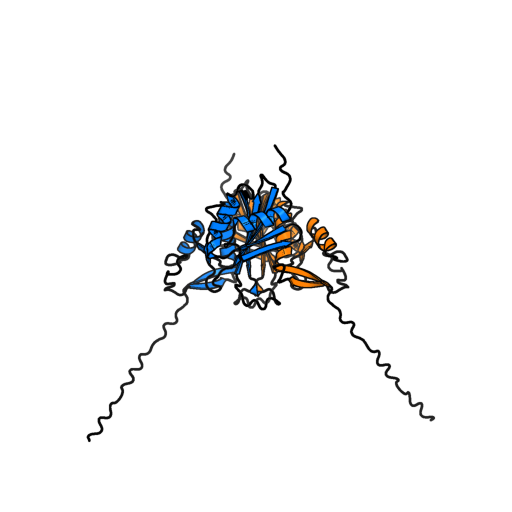. ARG B 1 11 ? -1.3 -9.422 -25.25 1 94.94 11 ARG B O 1
ATOM 1736 N N . LEU B 1 12 ? -1.329 -7.332 -24.484 1 96.69 12 LEU B N 1
ATOM 1737 C CA . LEU B 1 12 ? -0.652 -7.711 -23.25 1 96.69 12 LEU B CA 1
ATOM 1738 C C . LEU B 1 12 ? -1.495 -8.695 -22.453 1 96.69 12 LEU B C 1
ATOM 1740 O O . LEU B 1 12 ? -0.987 -9.719 -21.984 1 96.69 12 LEU B O 1
ATOM 1744 N N . ARG B 1 13 ? -2.748 -8.375 -22.328 1 97.19 13 ARG B N 1
ATOM 1745 C CA . ARG B 1 13 ? -3.686 -9.242 -21.609 1 97.19 13 ARG B CA 1
ATOM 1746 C C . ARG B 1 13 ? -3.674 -10.656 -22.188 1 97.19 13 ARG B C 1
ATOM 1748 O O . ARG B 1 13 ? -3.541 -11.633 -21.453 1 97.19 13 ARG B O 1
ATOM 1755 N N . ASP B 1 14 ? -3.762 -10.734 -23.484 1 97.31 14 ASP B N 1
ATOM 1756 C CA . ASP B 1 14 ? -3.836 -12.031 -24.156 1 97.31 14 ASP B CA 1
ATOM 1757 C C . ASP B 1 14 ? -2.537 -12.812 -23.969 1 97.31 14 ASP B C 1
ATOM 1759 O O . ASP B 1 14 ? -2.562 -14.023 -23.75 1 97.31 14 ASP B O 1
ATOM 1763 N N . HIS B 1 15 ? -1.495 -12.141 -24.125 1 97.81 15 HIS B N 1
ATOM 1764 C CA . HIS B 1 15 ? -0.205 -12.797 -23.969 1 97.81 15 HIS B CA 1
ATOM 1765 C C . HIS B 1 15 ? -0.018 -13.32 -22.547 1 97.81 15 HIS B C 1
ATOM 1767 O O . HIS B 1 15 ? 0.433 -14.445 -22.344 1 97.81 15 HIS B O 1
ATOM 1773 N N . ILE B 1 16 ? -0.353 -12.523 -21.578 1 98.19 16 ILE B N 1
ATOM 1774 C CA . ILE B 1 16 ? -0.199 -12.906 -20.172 1 98.19 16 ILE B CA 1
ATOM 1775 C C . ILE B 1 16 ? -1.068 -14.125 -19.875 1 98.19 16 ILE B C 1
ATOM 1777 O O . ILE B 1 16 ? -0.63 -15.047 -19.188 1 98.19 16 ILE B O 1
ATOM 1781 N N . ALA B 1 17 ? -2.242 -14.125 -20.375 1 98.06 17 ALA B N 1
ATOM 1782 C CA . ALA B 1 17 ? -3.133 -15.266 -20.188 1 98.06 17 ALA B CA 1
ATOM 1783 C C . ALA B 1 17 ? -2.508 -16.547 -20.734 1 98.06 17 ALA B C 1
ATOM 1785 O O . ALA B 1 17 ? -2.547 -17.594 -20.078 1 98.06 17 ALA B O 1
ATOM 1786 N N . ALA B 1 18 ? -1.945 -16.422 -21.875 1 97.94 18 ALA B N 1
ATOM 1787 C CA . ALA B 1 18 ? -1.303 -17.562 -22.5 1 97.94 18 ALA B CA 1
ATOM 1788 C C . ALA B 1 18 ? -0.067 -18 -21.719 1 97.94 18 ALA B C 1
ATOM 1790 O O . ALA B 1 18 ? 0.15 -19.203 -21.5 1 97.94 18 ALA B O 1
ATOM 1791 N N . ALA B 1 19 ? 0.718 -17.078 -21.312 1 98 19 ALA B N 1
ATOM 1792 C CA . ALA B 1 19 ? 1.982 -17.344 -20.641 1 98 19 ALA B CA 1
ATOM 1793 C C . ALA B 1 19 ? 1.746 -17.984 -19.266 1 98 19 ALA B C 1
ATOM 1795 O O . ALA B 1 19 ? 2.506 -18.859 -18.844 1 98 19 ALA B O 1
ATOM 1796 N N . LEU B 1 20 ? 0.742 -17.562 -18.562 1 98.12 20 LEU B N 1
ATOM 1797 C CA . LEU B 1 20 ? 0.499 -18.031 -17.203 1 98.12 20 LEU B CA 1
ATOM 1798 C C . LEU B 1 20 ? -0.336 -19.312 -17.219 1 98.12 20 LEU B C 1
ATOM 1800 O O . LEU B 1 20 ? -0.197 -20.156 -16.328 1 98.12 20 LEU B O 1
ATOM 1804 N N . GLY B 1 21 ? -1.171 -19.438 -18.188 1 96.25 21 GLY B N 1
ATOM 1805 C CA . GLY B 1 21 ? -1.972 -20.656 -18.312 1 96.25 21 GLY B CA 1
ATOM 1806 C C . GLY B 1 21 ? -2.82 -20.938 -17.094 1 96.25 21 GLY B C 1
ATOM 1807 O O . GLY B 1 21 ? -3.559 -20.062 -16.625 1 96.25 21 GLY B O 1
ATOM 1808 N N . ALA B 1 22 ? -2.686 -22.078 -16.5 1 95.5 22 ALA B N 1
ATOM 1809 C CA . ALA B 1 22 ? -3.525 -22.578 -15.406 1 95.5 22 ALA B CA 1
ATOM 1810 C C . ALA B 1 22 ? -3.246 -21.828 -14.109 1 95.5 22 ALA B C 1
ATOM 1812 O O . ALA B 1 22 ? -4.023 -21.922 -13.156 1 95.5 22 ALA B O 1
ATOM 1813 N N . ARG B 1 23 ? -2.223 -21.109 -14.062 1 95.5 23 ARG B N 1
ATOM 1814 C CA . ARG B 1 23 ? -1.859 -20.359 -12.867 1 95.5 23 ARG B CA 1
ATOM 1815 C C . ARG B 1 23 ? -2.76 -19.141 -12.688 1 95.5 23 ARG B C 1
ATOM 1817 O O . ARG B 1 23 ? -2.799 -18.531 -11.617 1 95.5 23 ARG B O 1
ATOM 1824 N N . LEU B 1 24 ? -3.414 -18.797 -13.742 1 96.5 24 LEU B N 1
ATOM 1825 C CA . LEU B 1 24 ? -4.25 -17.594 -13.781 1 96.5 24 LEU B CA 1
ATOM 1826 C C . LEU B 1 24 ? -5.668 -17.906 -13.305 1 96.5 24 LEU B C 1
ATOM 1828 O O . LEU B 1 24 ? -6.309 -18.828 -13.828 1 96.5 24 LEU B O 1
ATOM 1832 N N . ARG B 1 25 ? -6.137 -17.203 -12.281 1 94.81 25 ARG B N 1
ATOM 1833 C CA . ARG B 1 25 ? -7.512 -17.375 -11.82 1 94.81 25 ARG B CA 1
ATOM 1834 C C . ARG B 1 25 ? -8.453 -16.422 -12.555 1 94.81 25 ARG B C 1
ATOM 1836 O O . ARG B 1 25 ? -9.594 -16.781 -12.852 1 94.81 25 ARG B O 1
ATOM 1843 N N . GLN B 1 26 ? -7.992 -15.266 -12.75 1 94.88 26 GLN B N 1
ATOM 1844 C CA . GLN B 1 26 ? -8.781 -14.234 -13.414 1 94.88 26 GLN B CA 1
ATOM 1845 C C . GLN B 1 26 ? -7.879 -13.219 -14.109 1 94.88 26 GLN B C 1
ATOM 1847 O O . GLN B 1 26 ? -6.773 -12.938 -13.633 1 94.88 26 GLN B O 1
ATOM 1852 N N . ILE B 1 27 ? -8.312 -12.695 -15.234 1 95.69 27 ILE B N 1
ATOM 1853 C CA . ILE B 1 27 ? -7.637 -11.602 -15.922 1 95.69 27 ILE B CA 1
ATOM 1854 C C . ILE B 1 27 ? -8.664 -10.602 -16.438 1 95.69 27 ILE B C 1
ATOM 1856 O O . ILE B 1 27 ? -9.688 -10.992 -17 1 95.69 27 ILE B O 1
ATOM 1860 N N . THR B 1 28 ? -8.391 -9.367 -16.094 1 93.19 28 THR B N 1
ATOM 1861 C CA . THR B 1 28 ? -9.32 -8.312 -16.5 1 93.19 28 THR B CA 1
ATOM 1862 C C . THR B 1 28 ? -8.57 -7.137 -17.109 1 93.19 28 THR B C 1
ATOM 1864 O O . THR B 1 28 ? -7.41 -6.895 -16.781 1 93.19 28 THR B O 1
ATOM 1867 N N . LEU B 1 29 ? -9.211 -6.492 -18.016 1 90.81 29 LEU B N 1
ATOM 1868 C CA . LEU B 1 29 ? -8.758 -5.23 -18.594 1 90.81 29 LEU B CA 1
ATOM 1869 C C . LEU B 1 29 ? -9.766 -4.117 -18.312 1 90.81 29 LEU B C 1
ATOM 1871 O O . LEU B 1 29 ? -10.922 -4.207 -18.734 1 90.81 29 LEU B O 1
ATOM 1875 N N . ALA B 1 30 ? -9.312 -3.164 -17.516 1 79.69 30 ALA B N 1
ATOM 1876 C CA . ALA B 1 30 ? -10.156 -2.006 -17.219 1 79.69 30 ALA B CA 1
ATOM 1877 C C . ALA B 1 30 ? -9.336 -0.72 -17.203 1 79.69 30 ALA B C 1
ATOM 1879 O O . ALA B 1 30 ? -8.234 -0.681 -16.641 1 79.69 30 ALA B O 1
ATOM 1880 N N . LEU B 1 31 ? -9.844 0.305 -17.891 1 74.88 31 LEU B N 1
ATOM 1881 C CA . LEU B 1 31 ? -9.188 1.607 -17.938 1 74.88 31 LEU B CA 1
ATOM 1882 C C . LEU B 1 31 ? -7.75 1.475 -18.422 1 74.88 31 LEU B C 1
ATOM 1884 O O . LEU B 1 31 ? -6.832 2.023 -17.797 1 74.88 31 LEU B O 1
ATOM 1888 N N . GLU B 1 32 ? -7.551 0.632 -19.266 1 81.69 32 GLU B N 1
ATOM 1889 C CA . GLU B 1 32 ? -6.277 0.436 -19.969 1 81.69 32 GLU B CA 1
ATOM 1890 C C . GLU B 1 32 ? -5.258 -0.245 -19.047 1 81.69 32 GLU B C 1
ATOM 1892 O O . GLU B 1 32 ? -4.055 -0.197 -19.312 1 81.69 32 GLU B O 1
ATOM 1897 N N . GLU B 1 33 ? -5.762 -0.807 -18.016 1 86.31 33 GLU B N 1
ATOM 1898 C CA . GLU B 1 33 ? -4.887 -1.518 -17.094 1 86.31 33 GLU B CA 1
ATOM 1899 C C . GLU B 1 33 ? -5.242 -3 -17.016 1 86.31 33 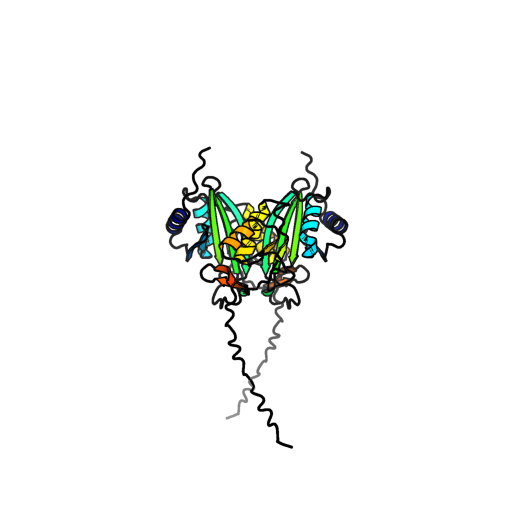GLU B C 1
ATOM 1901 O O . GLU B 1 33 ? -6.414 -3.357 -16.875 1 86.31 33 GLU B O 1
ATOM 1906 N N . VAL B 1 34 ? -4.227 -3.811 -17.219 1 94.62 34 VAL B N 1
ATOM 1907 C CA . VAL B 1 34 ? -4.422 -5.25 -17.094 1 94.62 34 VAL B CA 1
ATOM 1908 C C . VAL B 1 34 ? -4.227 -5.668 -15.633 1 94.62 34 VAL B C 1
ATOM 1910 O O . VAL B 1 34 ? -3.246 -5.281 -14.992 1 94.62 34 VAL B O 1
ATOM 1913 N N . THR B 1 35 ? -5.227 -6.398 -15.117 1 95 35 THR B N 1
ATOM 1914 C CA . THR B 1 35 ? -5.141 -6.957 -13.773 1 95 35 THR B CA 1
ATOM 1915 C C . THR B 1 35 ? -5.266 -8.477 -13.812 1 95 35 THR B C 1
ATOM 1917 O O . THR B 1 35 ? -6.141 -9.016 -14.492 1 95 35 THR B O 1
ATOM 1920 N N . VAL B 1 36 ? -4.387 -9.148 -13.078 1 97.19 36 VAL B N 1
ATOM 1921 C CA . VAL B 1 36 ? -4.496 -10.602 -12.992 1 97.19 36 VAL B CA 1
ATOM 1922 C C . VAL B 1 36 ? -4.672 -11.016 -11.531 1 97.19 36 VAL B C 1
ATOM 1924 O O . VAL B 1 36 ? -4.125 -10.383 -10.625 1 97.19 36 VAL B O 1
ATOM 1927 N N . VAL B 1 37 ? -5.43 -12.062 -11.328 1 95.62 37 VAL B N 1
ATOM 1928 C CA . VAL B 1 37 ? -5.566 -12.719 -10.031 1 95.62 37 VAL B CA 1
ATOM 1929 C C . VAL B 1 37 ? -4.914 -14.102 -10.086 1 95.62 37 VAL B C 1
ATOM 1931 O O . VAL B 1 37 ? -5.203 -14.898 -10.984 1 95.62 37 VAL B O 1
ATOM 1934 N N . LEU B 1 38 ? -4.066 -14.32 -9.148 1 97.56 38 LEU B N 1
ATOM 1935 C CA . LEU B 1 38 ? -3.322 -15.57 -9.117 1 97.56 38 LEU B CA 1
ATOM 1936 C C . LEU B 1 38 ? -3.719 -16.406 -7.902 1 97.56 38 LEU B C 1
ATOM 1938 O O . LEU B 1 38 ? -4.16 -15.867 -6.887 1 97.56 38 LEU B O 1
ATOM 1942 N N . ALA B 1 39 ? -3.537 -17.719 -8.078 1 94.94 39 ALA B N 1
ATOM 1943 C CA . ALA B 1 39 ? -3.623 -18.578 -6.902 1 94.94 39 ALA B CA 1
ATOM 1944 C C . ALA B 1 39 ? -2.369 -18.453 -6.039 1 94.94 39 ALA B C 1
ATOM 1946 O O . ALA B 1 39 ? -1.257 -18.359 -6.562 1 94.94 39 ALA B O 1
ATOM 1947 N N . ALA B 1 40 ? -2.607 -18.562 -4.762 1 95.88 40 ALA B N 1
ATOM 1948 C CA . ALA B 1 40 ? -1.488 -18.422 -3.832 1 95.88 40 ALA B CA 1
ATOM 1949 C C . ALA B 1 40 ? -0.407 -19.469 -4.129 1 95.88 40 ALA B C 1
ATOM 1951 O O . ALA B 1 40 ? 0.786 -19.156 -4.078 1 95.88 40 ALA B O 1
ATOM 1952 N N . ALA B 1 41 ? -0.773 -20.625 -4.469 1 95.56 41 ALA B N 1
ATOM 1953 C CA . ALA B 1 41 ? 0.151 -21.734 -4.699 1 95.56 41 ALA B CA 1
ATOM 1954 C C . ALA B 1 41 ? 1.024 -21.469 -5.926 1 95.56 41 ALA B C 1
ATOM 1956 O O . ALA B 1 41 ? 2.135 -22 -6.023 1 95.56 41 ALA B O 1
ATOM 1957 N N . ASP B 1 42 ? 0.542 -20.672 -6.812 1 97.75 42 ASP B N 1
ATOM 1958 C CA . ASP B 1 42 ? 1.24 -20.438 -8.078 1 97.75 42 ASP B CA 1
ATOM 1959 C C . ASP B 1 42 ? 1.884 -19.062 -8.102 1 97.75 42 ASP B C 1
ATOM 1961 O O . ASP B 1 42 ? 2.508 -18.672 -9.094 1 97.75 42 ASP B O 1
ATOM 1965 N N . TYR B 1 43 ? 1.759 -18.297 -7.031 1 98.38 43 TYR B N 1
ATOM 1966 C CA . TYR B 1 43 ? 2.102 -16.875 -6.992 1 98.38 43 TYR B CA 1
ATOM 1967 C C . TYR B 1 43 ? 3.562 -16.656 -7.371 1 98.38 43 TYR B C 1
ATOM 1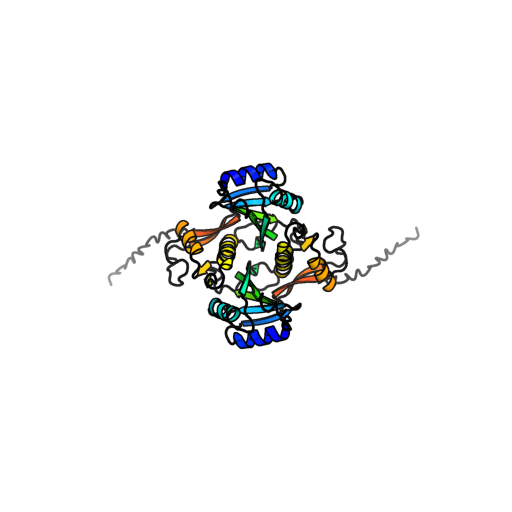969 O O . TYR B 1 43 ? 3.865 -15.922 -8.312 1 98.38 43 TYR B O 1
ATOM 1977 N N . PHE B 1 44 ? 4.484 -17.375 -6.75 1 98.5 44 PHE B N 1
ATOM 1978 C CA . PHE B 1 44 ? 5.902 -17.156 -6.992 1 98.5 44 PHE B CA 1
ATOM 1979 C C . PHE B 1 44 ? 6.27 -17.5 -8.43 1 98.5 44 PHE B C 1
ATOM 1981 O O . PHE B 1 44 ? 6.922 -16.703 -9.117 1 98.5 44 PHE B O 1
ATOM 1988 N N . ASP B 1 45 ? 5.879 -18.625 -8.852 1 98.31 45 ASP B N 1
ATOM 1989 C CA . ASP B 1 45 ? 6.215 -19.078 -10.195 1 98.31 45 ASP B CA 1
ATOM 1990 C C . ASP B 1 45 ? 5.609 -18.156 -11.258 1 98.31 45 ASP B C 1
ATOM 1992 O O . ASP B 1 45 ? 6.262 -17.828 -12.25 1 98.31 45 ASP B O 1
ATOM 1996 N N . ALA B 1 46 ? 4.383 -17.797 -11.031 1 98.81 46 ALA B N 1
ATOM 1997 C CA . ALA B 1 46 ? 3.736 -16.875 -11.969 1 98.81 46 ALA B CA 1
ATOM 1998 C C . ALA B 1 46 ? 4.504 -15.555 -12.055 1 98.81 46 ALA B C 1
ATOM 2000 O O . ALA B 1 46 ? 4.727 -15.031 -13.156 1 98.81 46 ALA B O 1
ATOM 2001 N N . MET B 1 47 ? 4.883 -15.047 -10.906 1 98.81 47 MET B N 1
ATOM 2002 C CA . MET B 1 47 ? 5.637 -13.797 -10.859 1 98.81 47 MET B CA 1
ATOM 2003 C C . MET B 1 47 ? 6.973 -13.938 -11.578 1 98.81 47 MET B C 1
ATOM 2005 O O . MET B 1 47 ? 7.418 -13.016 -12.258 1 98.81 47 MET B O 1
ATOM 2009 N N . ARG B 1 48 ? 7.574 -15.062 -11.43 1 98.81 48 ARG B N 1
ATOM 2010 C CA . ARG B 1 48 ? 8.828 -15.336 -12.125 1 98.81 48 ARG B CA 1
ATOM 2011 C C . ARG B 1 48 ? 8.625 -15.336 -13.633 1 98.81 48 ARG B C 1
ATOM 2013 O O . ARG B 1 48 ? 9.422 -14.75 -14.375 1 98.81 48 ARG B O 1
ATOM 2020 N N . VAL B 1 49 ? 7.613 -15.977 -14.094 1 98.69 49 VAL B N 1
ATOM 2021 C CA . VAL B 1 49 ? 7.297 -16.016 -15.516 1 98.69 49 VAL B CA 1
ATOM 2022 C C . VAL B 1 49 ? 7.102 -14.586 -16.031 1 98.69 49 VAL B C 1
ATOM 2024 O O . VAL B 1 49 ? 7.637 -14.219 -17.078 1 98.69 49 VAL B O 1
ATOM 2027 N N . LEU B 1 50 ? 6.355 -13.773 -15.289 1 98.69 50 LEU B N 1
ATOM 2028 C CA . LEU B 1 50 ? 6.07 -12.398 -15.688 1 98.69 50 LEU B CA 1
ATOM 2029 C C . LEU B 1 50 ? 7.355 -11.586 -15.789 1 98.69 50 LEU B C 1
ATOM 2031 O O . LEU B 1 50 ? 7.492 -10.742 -16.672 1 98.69 50 LEU B O 1
ATOM 2035 N N . ARG B 1 51 ? 8.258 -11.852 -14.891 1 98.69 51 ARG B N 1
ATOM 2036 C CA . ARG B 1 51 ? 9.531 -11.141 -14.898 1 98.69 51 ARG B CA 1
ATOM 2037 C C . ARG B 1 51 ? 10.391 -11.57 -16.078 1 98.69 51 ARG B C 1
ATOM 2039 O O . ARG B 1 51 ? 11.023 -10.734 -16.734 1 98.69 51 ARG B O 1
ATOM 2046 N N . ASP B 1 52 ? 10.406 -12.875 -16.422 1 98.31 52 ASP B N 1
ATOM 2047 C CA . ASP B 1 52 ? 11.414 -13.43 -17.312 1 98.31 52 ASP B CA 1
ATOM 2048 C C . ASP B 1 52 ? 10.891 -13.555 -18.734 1 98.31 52 ASP B C 1
ATOM 2050 O O . ASP B 1 52 ? 11.672 -13.633 -19.688 1 98.31 52 ASP B O 1
ATOM 2054 N N . ASP B 1 53 ? 9.578 -13.625 -18.922 1 97.75 53 ASP B N 1
ATOM 2055 C CA . ASP B 1 53 ? 9.008 -13.758 -20.25 1 97.75 53 ASP B CA 1
ATOM 2056 C C . ASP B 1 53 ? 9.414 -12.594 -21.156 1 97.75 53 ASP B C 1
ATOM 2058 O O . ASP B 1 53 ? 9.281 -11.43 -20.766 1 97.75 53 ASP B O 1
ATOM 2062 N N . PRO B 1 54 ? 9.859 -12.82 -22.344 1 96.06 54 PRO B N 1
ATOM 2063 C CA . PRO B 1 54 ? 10.414 -11.781 -23.203 1 96.06 54 PRO B CA 1
ATOM 2064 C C . PRO B 1 54 ? 9.359 -10.766 -23.656 1 96.06 54 PRO B C 1
ATOM 2066 O O . PRO B 1 54 ? 9.703 -9.641 -24.031 1 96.06 54 PRO B O 1
ATOM 2069 N N . VAL B 1 55 ? 8.117 -11.086 -23.625 1 95.5 55 VAL B N 1
ATOM 2070 C CA . VAL B 1 55 ? 7.066 -10.18 -24.062 1 95.5 55 VAL B CA 1
ATOM 2071 C C . VAL B 1 55 ? 6.484 -9.43 -22.875 1 95.5 55 VAL B C 1
ATOM 2073 O O . VAL B 1 55 ? 5.777 -8.438 -23.031 1 95.5 55 VAL B O 1
ATOM 2076 N N . CYS B 1 56 ? 6.754 -9.867 -21.656 1 96.25 56 CYS B N 1
ATOM 2077 C CA . CYS B 1 56 ? 6.332 -9.195 -20.422 1 96.25 56 CYS B CA 1
ATOM 2078 C C . CYS B 1 56 ? 7.465 -8.359 -19.844 1 96.25 56 CYS B C 1
ATOM 2080 O O . CYS B 1 56 ? 7.441 -7.133 -19.922 1 96.25 56 CYS B O 1
ATOM 2082 N N . ARG B 1 57 ? 8.531 -9.039 -19.453 1 97.31 57 ARG B N 1
ATOM 2083 C CA . ARG B 1 57 ? 9.75 -8.414 -18.953 1 97.31 57 ARG B CA 1
ATOM 2084 C C . ARG B 1 57 ? 9.438 -7.41 -17.859 1 97.31 57 ARG B C 1
ATOM 2086 O O . ARG B 1 57 ? 9.852 -6.254 -17.922 1 97.31 57 ARG B O 1
ATOM 2093 N N . PHE B 1 58 ? 8.695 -7.828 -16.922 1 98.31 58 PHE B N 1
ATOM 2094 C CA . PHE B 1 58 ? 8.43 -6.949 -15.797 1 98.31 58 PHE B CA 1
ATOM 2095 C C . PHE B 1 58 ? 9.633 -6.879 -14.867 1 98.31 58 PHE B C 1
ATOM 2097 O O . PHE B 1 58 ? 9.672 -7.562 -13.844 1 98.31 58 PHE B O 1
ATOM 2104 N N . GLU B 1 59 ? 10.453 -5.934 -15.133 1 98.06 59 GLU B N 1
ATOM 2105 C CA . GLU B 1 59 ? 11.758 -5.82 -14.5 1 98.06 59 GLU B CA 1
ATOM 2106 C C . GLU B 1 59 ? 11.648 -5.203 -13.109 1 98.06 59 GLU B C 1
ATOM 2108 O O . GLU B 1 59 ? 12.547 -5.359 -12.281 1 98.06 59 GLU B O 1
ATOM 2113 N N . GLN B 1 60 ? 10.523 -4.551 -12.859 1 97.31 60 GLN B N 1
ATOM 2114 C CA . GLN B 1 60 ? 10.43 -3.822 -11.594 1 97.31 60 GLN B CA 1
ATOM 2115 C C . GLN B 1 60 ? 9.109 -4.117 -10.891 1 97.31 60 GLN B C 1
ATOM 2117 O O . GLN B 1 60 ? 8.055 -4.191 -11.531 1 97.31 60 GLN B O 1
ATOM 2122 N N . LEU B 1 61 ? 9.188 -4.402 -9.594 1 97.81 61 LEU B N 1
ATOM 2123 C CA . LEU B 1 61 ? 8.047 -4.297 -8.688 1 97.81 61 LEU B CA 1
ATOM 2124 C C . LEU B 1 61 ? 7.977 -2.91 -8.062 1 97.81 61 LEU B C 1
ATOM 2126 O O . LEU B 1 61 ? 8.805 -2.562 -7.219 1 97.81 61 LEU B O 1
ATOM 2130 N N . ILE B 1 62 ? 6.965 -2.166 -8.469 1 93.5 62 ILE B N 1
ATOM 2131 C CA . ILE B 1 62 ? 7.008 -0.744 -8.141 1 93.5 62 ILE B CA 1
ATOM 2132 C C . ILE B 1 62 ? 6.141 -0.469 -6.914 1 93.5 62 ILE B C 1
ATOM 2134 O O . ILE B 1 62 ? 6.219 0.608 -6.32 1 93.5 62 ILE B O 1
ATOM 2138 N N . ASP B 1 63 ? 5.258 -1.445 -6.652 1 93.69 63 ASP B N 1
ATOM 2139 C CA . ASP B 1 63 ? 4.391 -1.297 -5.484 1 93.69 63 ASP B CA 1
ATOM 2140 C C . ASP B 1 63 ? 3.828 -2.645 -5.043 1 93.69 63 ASP B C 1
ATOM 2142 O O . ASP B 1 63 ? 3.65 -3.549 -5.863 1 93.69 63 ASP B O 1
ATOM 2146 N N . LEU B 1 64 ? 3.623 -2.738 -3.76 1 96.25 64 LEU B N 1
ATOM 2147 C CA . LEU B 1 64 ? 2.945 -3.889 -3.172 1 96.25 64 LEU B CA 1
ATOM 2148 C C . LEU B 1 64 ? 2.25 -3.5 -1.87 1 96.25 64 LEU B C 1
ATOM 2150 O O . LEU B 1 64 ? 2.885 -2.973 -0.955 1 96.25 64 LEU B O 1
ATOM 2154 N N . CYS B 1 65 ? 0.922 -3.707 -1.854 1 93.38 65 CYS B N 1
ATOM 2155 C CA . CYS B 1 65 ? 0.175 -3.381 -0.646 1 93.38 65 CYS B CA 1
ATOM 2156 C C . CYS B 1 65 ? -0.806 -4.492 -0.294 1 93.38 65 CYS B C 1
ATOM 2158 O O . CYS B 1 65 ? -1.216 -5.262 -1.165 1 93.38 65 CYS B O 1
ATOM 2160 N N . ALA B 1 66 ? -1.048 -4.605 0.964 1 92.31 66 ALA B N 1
ATOM 2161 C CA . ALA B 1 66 ? -2.062 -5.547 1.427 1 92.31 66 ALA B CA 1
ATOM 2162 C C . ALA B 1 66 ? -3.43 -4.879 1.522 1 92.31 66 ALA B C 1
ATOM 2164 O O . ALA B 1 66 ? -3.527 -3.689 1.841 1 92.31 66 ALA B O 1
ATOM 2165 N N . VAL B 1 67 ? -4.48 -5.645 1.216 1 87.38 67 VAL B N 1
ATOM 2166 C CA . VAL B 1 67 ? -5.855 -5.164 1.282 1 87.38 67 VAL B CA 1
ATOM 2167 C C . VAL B 1 67 ? -6.715 -6.16 2.053 1 87.38 67 VAL B C 1
ATOM 2169 O O . VAL B 1 67 ? -6.598 -7.371 1.856 1 87.38 67 VAL B O 1
ATOM 2172 N N . ASP B 1 68 ? -7.508 -5.637 2.951 1 82.25 68 ASP B N 1
ATOM 2173 C CA . ASP B 1 68 ? -8.547 -6.422 3.611 1 82.25 68 ASP B CA 1
ATOM 2174 C C . ASP B 1 68 ? -9.906 -6.195 2.955 1 82.25 68 ASP B C 1
ATOM 2176 O O . ASP B 1 68 ? -10.523 -5.145 3.143 1 82.25 68 ASP B O 1
ATOM 2180 N N . TYR B 1 69 ? -10.398 -7.168 2.311 1 78.56 69 TYR B N 1
ATOM 2181 C CA . TYR B 1 69 ? -11.617 -7.008 1.524 1 78.56 69 TYR B CA 1
ATOM 2182 C C . TYR B 1 69 ? -12.852 -7.238 2.385 1 78.56 69 TYR B C 1
ATOM 2184 O O . TYR B 1 69 ? -13.984 -7.113 1.905 1 78.56 69 TYR B O 1
ATOM 2192 N N . SER B 1 70 ? -12.68 -7.613 3.641 1 72.69 70 SER B N 1
ATOM 2193 C CA . SER B 1 70 ? -13.828 -7.77 4.52 1 72.69 70 SER B CA 1
ATOM 2194 C C . SER B 1 70 ? -14.547 -6.441 4.738 1 72.69 70 SER B C 1
ATOM 2196 O O . SER B 1 70 ? -15.711 -6.414 5.145 1 72.69 70 SER B O 1
ATOM 2198 N N . THR B 1 71 ? -13.867 -5.383 4.582 1 61.38 71 THR B N 1
ATOM 2199 C CA . THR B 1 71 ? -14.406 -4.062 4.891 1 61.38 71 THR B CA 1
ATOM 2200 C C . THR B 1 71 ? -15.32 -3.58 3.77 1 61.38 71 THR B C 1
ATOM 2202 O O . THR B 1 71 ? -16.062 -2.609 3.941 1 61.38 71 THR B O 1
ATOM 2205 N N . TYR B 1 72 ? -15.18 -4.207 2.67 1 59.31 72 TYR B N 1
ATOM 2206 C CA . TYR B 1 72 ? -16.016 -3.756 1.56 1 59.31 72 TYR B CA 1
ATOM 2207 C C . TYR B 1 72 ? -17.422 -4.324 1.671 1 59.31 72 TYR B C 1
ATOM 2209 O O . TYR B 1 72 ? -17.609 -5.535 1.814 1 59.31 72 TYR B O 1
ATOM 2217 N N . ALA B 1 73 ? -18.297 -3.459 2.371 1 52.59 73 ALA B N 1
ATOM 2218 C CA . ALA B 1 73 ? -19.672 -3.73 2.762 1 52.59 73 ALA B CA 1
ATOM 2219 C C . ALA B 1 73 ? -20.328 -4.727 1.808 1 52.59 73 ALA B C 1
ATOM 2221 O O . ALA B 1 73 ? -21.047 -5.637 2.242 1 52.59 73 ALA B O 1
ATOM 2222 N N . ASP B 1 74 ? -20.422 -4.301 0.652 1 48.12 74 ASP B N 1
ATOM 2223 C CA . ASP B 1 74 ? -21.234 -5.125 -0.236 1 48.12 74 ASP B CA 1
ATOM 2224 C C . ASP B 1 74 ? -20.562 -6.469 -0.507 1 48.12 74 ASP B C 1
ATOM 2226 O O . ASP B 1 74 ? -21.125 -7.332 -1.181 1 48.12 74 ASP B O 1
ATOM 2230 N N . ALA B 1 75 ? -19.359 -6.59 -0.008 1 46.97 75 ALA B N 1
ATOM 2231 C CA . ALA B 1 75 ? -18.719 -7.852 -0.357 1 46.97 75 ALA B CA 1
ATOM 2232 C C . ALA B 1 75 ? -19.188 -8.977 0.564 1 46.97 75 ALA B C 1
ATOM 2234 O O . ALA B 1 75 ? -18.891 -8.969 1.763 1 46.97 75 ALA B O 1
ATOM 2235 N N . VAL B 1 76 ? -20.359 -9.352 0.616 1 43.03 76 VAL B N 1
ATOM 2236 C CA . VAL B 1 76 ? -20.688 -10.672 1.152 1 43.03 76 VAL B CA 1
ATOM 2237 C C . VAL B 1 76 ? -19.531 -11.625 0.936 1 43.03 76 VAL B C 1
ATOM 2239 O O . VAL B 1 76 ? -19.297 -12.102 -0.182 1 43.03 76 VAL B O 1
ATOM 2242 N N . GLN B 1 77 ? -18.438 -11.266 1.148 1 48.5 77 GLN B N 1
ATOM 2243 C CA . GLN B 1 77 ? -17.281 -11.969 0.615 1 48.5 77 GLN B CA 1
ATOM 2244 C C . GLN B 1 77 ? -17.219 -13.398 1.155 1 48.5 77 GLN B C 1
ATOM 2246 O O . GLN B 1 77 ? -16.953 -13.602 2.342 1 48.5 77 GLN B O 1
ATOM 2251 N N . GLN B 1 78 ? -18.062 -14.211 0.676 1 53.41 78 GLN B N 1
ATOM 2252 C CA . GLN B 1 78 ? -17.781 -15.648 0.717 1 53.41 78 GLN B CA 1
ATOM 2253 C C . GLN B 1 78 ? -16.406 -15.961 0.152 1 53.41 78 GLN B C 1
ATOM 2255 O O . GLN B 1 78 ? -16.016 -17.125 0.05 1 53.41 78 GLN B O 1
ATOM 2260 N N . GLY B 1 79 ? -15.367 -15.195 0.48 1 63.41 79 GLY B N 1
ATOM 2261 C CA . GLY B 1 79 ? -14.055 -15.555 -0.029 1 63.41 79 GLY B CA 1
ATOM 2262 C C . GLY B 1 79 ? -12.922 -15 0.806 1 63.41 79 GLY B C 1
ATOM 2263 O O . GLY B 1 79 ? -13.141 -14.484 1.903 1 63.41 79 GLY B O 1
ATOM 2264 N N . PRO B 1 80 ? -11.75 -15.43 0.338 1 76.38 80 PRO B N 1
ATOM 2265 C CA . PRO B 1 80 ? -10.57 -14.977 1.083 1 76.38 80 PRO B CA 1
ATOM 2266 C C . PRO B 1 80 ? -10.539 -13.461 1.268 1 76.38 80 PRO B C 1
ATOM 2268 O O . PRO B 1 80 ? -10.922 -12.719 0.363 1 76.38 80 PRO B O 1
ATOM 2271 N N . ARG B 1 81 ? -10.195 -13.062 2.412 1 81.31 81 ARG B N 1
ATOM 2272 C CA . ARG B 1 81 ? -10.312 -11.664 2.828 1 81.31 81 ARG B CA 1
ATOM 2273 C C . ARG B 1 81 ? -9.023 -10.898 2.539 1 81.31 81 ARG B C 1
ATOM 2275 O O . ARG B 1 81 ? -9.062 -9.773 2.041 1 81.31 81 ARG B O 1
ATOM 2282 N N . TYR B 1 82 ? -7.875 -11.492 2.906 1 89 82 TYR B N 1
ATOM 2283 C CA . TYR B 1 82 ? -6.602 -10.789 2.785 1 89 82 TYR B CA 1
ATOM 2284 C C . TYR B 1 82 ? -6.004 -10.977 1.396 1 89 82 TYR B C 1
ATOM 2286 O O . TYR B 1 82 ? -5.922 -12.102 0.897 1 89 82 TYR B O 1
ATOM 2294 N N . CYS B 1 83 ? -5.668 -9.82 0.801 1 93 83 CYS B N 1
ATOM 2295 C CA . CYS B 1 83 ? -5.148 -9.805 -0.562 1 93 83 CYS B CA 1
ATOM 2296 C C . CYS B 1 83 ? -3.904 -8.93 -0.66 1 93 83 CYS B C 1
ATOM 2298 O O . CYS B 1 83 ? -3.84 -7.863 -0.045 1 93 83 CYS B O 1
ATOM 2300 N N . VAL B 1 84 ? -2.941 -9.492 -1.324 1 96.56 84 VAL B N 1
ATOM 2301 C CA . VAL B 1 84 ? -1.801 -8.664 -1.698 1 96.56 84 VAL B CA 1
ATOM 2302 C C . VAL B 1 84 ? -1.976 -8.156 -3.129 1 96.56 84 VAL B C 1
ATOM 2304 O O . VAL B 1 84 ? -2.295 -8.93 -4.031 1 96.56 84 VAL B O 1
ATOM 2307 N N . VAL B 1 85 ? -1.843 -6.852 -3.305 1 95.25 85 VAL B N 1
ATOM 2308 C CA . VAL B 1 85 ? -1.885 -6.223 -4.621 1 95.25 85 VAL B CA 1
ATOM 2309 C C . VAL B 1 85 ? -0.497 -5.707 -4.992 1 95.25 85 VAL B C 1
ATOM 2311 O O . VAL B 1 85 ? 0.076 -4.883 -4.277 1 95.25 85 VAL B O 1
ATOM 2314 N N . ALA B 1 86 ? 0.02 -6.188 -6.09 1 97.56 86 ALA B N 1
ATOM 2315 C CA . ALA B 1 86 ? 1.338 -5.777 -6.566 1 97.56 86 ALA B CA 1
ATOM 2316 C C . ALA B 1 86 ? 1.24 -5.113 -7.941 1 97.56 86 ALA B C 1
ATOM 2318 O O . ALA B 1 86 ? 0.368 -5.457 -8.742 1 97.56 86 ALA B O 1
ATOM 2319 N N . HIS B 1 87 ? 2.141 -4.195 -8.156 1 95.81 87 HIS B N 1
ATOM 2320 C CA . HIS B 1 87 ? 2.236 -3.541 -9.461 1 95.81 87 HIS B CA 1
ATOM 2321 C C . HIS B 1 87 ? 3.617 -3.738 -10.078 1 95.81 87 HIS B C 1
ATOM 2323 O O . HIS B 1 87 ? 4.633 -3.453 -9.438 1 95.81 87 HIS B O 1
ATOM 2329 N N . LEU B 1 88 ? 3.586 -4.199 -11.273 1 97.81 88 LEU B N 1
ATOM 2330 C CA . LEU B 1 88 ? 4.824 -4.477 -11.992 1 97.81 88 LEU B CA 1
ATOM 2331 C C . LEU B 1 88 ? 4.996 -3.516 -13.172 1 97.81 88 LEU B C 1
ATOM 2333 O O . LEU B 1 88 ? 4.008 -3.07 -13.758 1 97.81 88 LEU B O 1
ATOM 2337 N N . LEU B 1 89 ? 6.289 -3.221 -13.484 1 96 89 LEU B N 1
ATOM 2338 C CA . LEU B 1 89 ? 6.625 -2.32 -14.578 1 96 89 LEU B CA 1
ATOM 2339 C C . LEU B 1 89 ? 7.715 -2.924 -15.461 1 96 89 LEU B C 1
ATOM 2341 O O . LEU B 1 89 ? 8.727 -3.42 -14.961 1 96 89 LEU B O 1
ATOM 2345 N N . SER B 1 90 ? 7.461 -2.975 -16.703 1 97.38 90 SER B N 1
ATOM 2346 C CA . SER B 1 90 ? 8.5 -3.189 -17.703 1 97.38 90 SER B CA 1
ATOM 2347 C C . SER B 1 90 ? 9.039 -1.864 -18.234 1 97.38 90 SER B C 1
ATOM 2349 O O . SER B 1 90 ? 8.352 -1.164 -18.984 1 97.38 90 SER B O 1
ATOM 2351 N N . VAL B 1 91 ? 10.164 -1.599 -17.797 1 94.12 91 VAL B N 1
ATOM 2352 C CA . VAL B 1 91 ? 10.781 -0.358 -18.25 1 94.12 91 VAL B CA 1
ATOM 2353 C C . VAL B 1 91 ? 11.117 -0.464 -19.734 1 94.12 91 VAL B C 1
ATOM 2355 O O . VAL B 1 91 ? 10.836 0.458 -20.516 1 94.12 91 VAL B O 1
ATOM 2358 N N . SER B 1 92 ? 11.617 -1.556 -20.156 1 95.06 92 SER B N 1
ATOM 2359 C CA . SER B 1 92 ? 12.062 -1.787 -21.516 1 95.06 92 SER B CA 1
ATOM 2360 C C . SER B 1 92 ? 10.883 -1.743 -22.5 1 95.06 92 SER B C 1
ATOM 2362 O O . SER B 1 92 ? 11.031 -1.299 -23.641 1 95.06 92 SER B O 1
ATOM 2364 N N . LEU B 1 93 ? 9.688 -2.17 -22.094 1 94.5 93 LEU B N 1
ATOM 2365 C CA . LEU B 1 93 ? 8.547 -2.266 -23 1 94.5 93 LEU B CA 1
ATOM 2366 C C . LEU B 1 93 ? 7.477 -1.238 -22.641 1 94.5 93 LEU B C 1
ATOM 2368 O O . LEU B 1 93 ? 6.453 -1.134 -23.312 1 94.5 93 LEU B O 1
ATOM 2372 N N . ASN B 1 94 ? 7.711 -0.555 -21.531 1 92.44 94 ASN B N 1
ATOM 2373 C CA . ASN B 1 94 ? 6.793 0.462 -21.031 1 92.44 94 ASN B CA 1
ATOM 2374 C C . ASN B 1 94 ? 5.391 -0.106 -20.812 1 92.44 94 ASN B C 1
ATOM 2376 O O . ASN B 1 94 ? 4.41 0.433 -21.328 1 92.44 94 ASN B O 1
ATOM 2380 N N . GLN B 1 95 ? 5.34 -1.21 -20.062 1 94.12 95 GLN B N 1
ATOM 2381 C CA . GLN B 1 95 ? 4.098 -1.892 -19.719 1 94.12 95 GLN B CA 1
ATOM 2382 C C . GLN B 1 95 ? 3.938 -2.004 -18.203 1 94.12 95 GLN B C 1
ATOM 2384 O O . GLN B 1 95 ? 4.93 -2.053 -17.469 1 94.12 95 GLN B O 1
ATOM 2389 N N . ARG B 1 96 ? 2.629 -1.991 -17.844 1 93.81 96 ARG B N 1
ATOM 2390 C CA . ARG B 1 96 ? 2.324 -2.145 -16.422 1 93.81 96 ARG B CA 1
ATOM 2391 C C . ARG B 1 96 ? 1.318 -3.27 -16.203 1 93.81 96 ARG B C 1
ATOM 2393 O O . ARG B 1 96 ? 0.535 -3.596 -17.094 1 93.81 96 ARG B O 1
ATOM 2400 N N . LEU B 1 97 ? 1.421 -3.838 -15.055 1 96.81 97 LEU B N 1
ATOM 2401 C CA . LEU B 1 97 ? 0.526 -4.934 -14.695 1 96.81 97 LEU B CA 1
ATOM 2402 C C . LEU B 1 97 ? 0.182 -4.887 -13.211 1 96.81 97 LEU B C 1
ATOM 2404 O O . LEU B 1 97 ? 1.058 -4.66 -12.367 1 96.81 97 LEU B O 1
ATOM 2408 N N . ARG B 1 98 ? -1.068 -4.973 -12.945 1 95.69 98 ARG B N 1
ATOM 2409 C CA . ARG B 1 98 ? -1.507 -5.164 -11.562 1 95.69 98 ARG B CA 1
ATOM 2410 C C . ARG B 1 98 ? -1.734 -6.641 -11.266 1 95.69 98 ARG B C 1
ATOM 2412 O O . ARG B 1 98 ? -2.395 -7.344 -12.031 1 95.69 98 ARG B O 1
ATOM 2419 N N . VAL B 1 99 ? -1.189 -7.125 -10.148 1 97.75 99 VAL B N 1
ATOM 2420 C CA . VAL B 1 99 ? -1.312 -8.523 -9.75 1 97.75 99 VAL B CA 1
ATOM 2421 C C . VAL B 1 99 ? -1.972 -8.617 -8.383 1 97.75 99 VAL B C 1
ATOM 2423 O O . VAL B 1 99 ? -1.556 -7.945 -7.434 1 97.75 99 VAL B O 1
ATOM 2426 N N . LYS B 1 100 ? -2.967 -9.438 -8.312 1 94.94 100 LYS B N 1
ATOM 2427 C CA . LYS B 1 100 ? -3.627 -9.719 -7.043 1 94.94 100 LYS B CA 1
ATOM 2428 C C . LYS B 1 100 ? -3.465 -11.188 -6.648 1 94.94 100 LYS B C 1
ATOM 2430 O O . LYS B 1 100 ? -3.545 -12.07 -7.5 1 94.94 100 LYS B O 1
ATOM 2435 N N . VAL B 1 101 ? -3.225 -11.414 -5.359 1 96.94 101 VAL B N 1
ATOM 2436 C CA . VAL B 1 101 ? -3.186 -12.773 -4.816 1 96.94 101 VAL B CA 1
ATOM 2437 C C . VAL B 1 101 ? -3.816 -12.789 -3.426 1 96.94 101 VAL B C 1
ATOM 2439 O O . VAL B 1 101 ? -3.469 -11.977 -2.568 1 96.94 101 VAL B O 1
ATOM 2442 N N . PHE B 1 102 ? -4.707 -13.727 -3.271 1 93.56 102 PHE B N 1
ATOM 2443 C CA . PHE B 1 102 ? -5.418 -13.836 -2.004 1 93.56 102 PHE B CA 1
ATOM 2444 C C . PHE B 1 102 ? -4.75 -14.867 -1.098 1 93.56 102 PHE B C 1
ATOM 2446 O O . PHE B 1 102 ? -4.293 -15.906 -1.567 1 93.56 102 PHE B O 1
ATOM 2453 N N . CYS B 1 103 ? -4.695 -14.453 0.163 1 92.94 103 CYS B N 1
ATOM 2454 C CA . CYS B 1 103 ? -4.277 -15.445 1.142 1 92.94 103 CYS B CA 1
ATOM 2455 C C . CYS B 1 103 ? -5.324 -16.547 1.288 1 92.94 103 CYS B C 1
ATOM 2457 O O . CYS B 1 103 ? -6.508 -16.25 1.464 1 92.94 103 CYS B O 1
ATOM 2459 N N . PRO B 1 104 ? -4.832 -17.797 1.273 1 91.06 104 PRO B N 1
ATOM 2460 C CA . PRO B 1 104 ? -5.816 -18.891 1.343 1 91.06 104 PRO B CA 1
ATOM 2461 C C . PRO B 1 104 ? -6.418 -19.047 2.736 1 91.06 104 PRO B C 1
ATOM 2463 O O . PRO B 1 104 ? -7.527 -19.578 2.877 1 91.06 104 PRO B O 1
ATOM 2466 N N . ASP B 1 105 ? -5.727 -18.641 3.734 1 85.12 105 ASP B N 1
ATOM 2467 C CA . ASP B 1 105 ? -6.16 -18.781 5.121 1 85.12 105 ASP B CA 1
ATOM 2468 C C . ASP B 1 105 ? -6.195 -17.422 5.828 1 85.12 105 ASP B C 1
ATOM 2470 O O . ASP B 1 105 ? -5.152 -16.812 6.059 1 85.12 105 ASP B O 1
ATOM 2474 N N . ASP B 1 106 ? -7.387 -17.047 6.254 1 80.19 106 ASP B N 1
ATOM 2475 C CA . ASP B 1 106 ? -7.555 -15.727 6.855 1 80.19 106 ASP B CA 1
ATOM 2476 C C . ASP B 1 106 ? -6.977 -15.695 8.266 1 80.19 106 ASP B C 1
ATOM 2478 O O . ASP B 1 106 ? -6.566 -14.633 8.75 1 80.19 106 ASP B O 1
ATOM 2482 N N . ASP B 1 107 ? -6.965 -16.781 8.898 1 74.94 107 ASP B N 1
ATOM 2483 C CA . ASP B 1 107 ? -6.465 -16.844 10.266 1 74.94 107 ASP B CA 1
ATOM 2484 C C . ASP B 1 107 ? -4.938 -16.891 10.297 1 74.94 107 ASP B C 1
ATOM 2486 O O . ASP B 1 107 ? -4.324 -16.594 11.32 1 74.94 107 ASP B O 1
ATOM 2490 N N . PHE B 1 108 ? -4.398 -17.312 9.219 1 80.12 108 PHE B N 1
ATOM 2491 C CA . PHE B 1 108 ? -2.953 -17.375 9.039 1 80.12 108 PHE B CA 1
ATOM 2492 C C . PHE B 1 108 ? -2.561 -16.938 7.637 1 80.12 108 PHE B C 1
ATOM 2494 O O . PHE B 1 108 ? -2.158 -17.75 6.812 1 80.12 108 PHE B O 1
ATOM 2501 N N . PRO B 1 109 ? -2.68 -15.703 7.43 1 89 109 PRO B N 1
ATOM 2502 C CA . PRO B 1 109 ? -2.406 -15.234 6.066 1 89 109 PRO B CA 1
ATOM 2503 C C . PRO B 1 109 ? -0.94 -15.398 5.672 1 89 109 PRO B C 1
ATOM 2505 O O . PRO B 1 109 ? -0.062 -14.766 6.266 1 89 109 PRO B O 1
ATOM 2508 N N . LEU B 1 110 ? -0.739 -16.281 4.703 1 89.81 110 LEU B N 1
ATOM 2509 C CA . LEU B 1 110 ? 0.604 -16.641 4.262 1 89.81 110 LEU B CA 1
ATOM 2510 C C . LEU B 1 110 ? 0.681 -16.688 2.74 1 89.81 110 LEU B C 1
ATOM 2512 O O . LEU B 1 110 ? -0.181 -17.297 2.09 1 89.81 110 LEU B O 1
ATOM 2516 N N . LEU B 1 111 ? 1.707 -16.016 2.234 1 95.62 111 LEU B N 1
ATOM 2517 C CA . LEU B 1 111 ? 1.999 -16.047 0.806 1 95.62 111 LEU B CA 1
ATOM 2518 C C . LEU B 1 111 ? 3.486 -16.281 0.56 1 95.62 111 LEU B C 1
ATOM 2520 O O . LEU B 1 111 ? 4.316 -15.984 1.421 1 95.62 111 LEU B O 1
ATOM 2524 N N . PRO B 1 112 ? 3.816 -16.859 -0.614 1 96.38 112 PRO B N 1
ATOM 2525 C CA . PRO B 1 112 ? 5.238 -16.891 -0.968 1 96.38 112 PRO B CA 1
ATOM 2526 C C . PRO B 1 112 ? 5.832 -15.5 -1.153 1 96.38 112 PRO B C 1
ATOM 2528 O O . PRO B 1 112 ? 5.164 -14.602 -1.675 1 96.38 112 PRO B O 1
ATOM 2531 N N . SER B 1 113 ? 7.062 -15.367 -0.691 1 97.12 113 SER B N 1
ATOM 2532 C CA . SER B 1 113 ? 7.777 -14.109 -0.904 1 97.12 113 SER B CA 1
ATOM 2533 C C . SER B 1 113 ? 8.297 -14.008 -2.334 1 97.12 113 SER B C 1
ATOM 2535 O O . SER B 1 113 ? 8.688 -15.008 -2.934 1 97.12 113 SER B O 1
ATOM 2537 N N . VAL B 1 114 ? 8.336 -12.781 -2.826 1 98.31 114 VAL B N 1
ATOM 2538 C CA . VAL B 1 114 ? 8.922 -12.555 -4.145 1 98.31 114 VAL B CA 1
ATOM 2539 C C . VAL B 1 114 ? 10.188 -11.727 -4.008 1 98.31 114 VAL B C 1
ATOM 2541 O O . VAL B 1 114 ? 10.656 -11.133 -4.984 1 98.31 114 VAL B O 1
ATOM 2544 N N . CYS B 1 115 ? 10.789 -11.672 -2.877 1 96.5 115 CYS B N 1
ATOM 2545 C CA . CYS B 1 115 ? 12.031 -10.953 -2.619 1 96.5 115 CYS B CA 1
ATOM 2546 C C . CYS B 1 115 ? 13.156 -11.469 -3.512 1 96.5 115 CYS B C 1
ATOM 2548 O O . CYS B 1 115 ? 14.039 -10.711 -3.908 1 96.5 115 CYS B O 1
ATOM 2550 N N . GLY B 1 116 ? 13.109 -12.68 -3.756 1 96.38 116 GLY B N 1
ATOM 2551 C CA . GLY B 1 116 ? 14.133 -13.273 -4.598 1 96.38 116 GLY B CA 1
ATOM 2552 C C . GLY B 1 116 ? 14.039 -12.836 -6.047 1 96.38 116 GLY B C 1
ATOM 2553 O O . GLY B 1 116 ? 14.992 -13.008 -6.816 1 96.38 116 GLY B O 1
ATOM 2554 N N . LEU B 1 117 ? 12.938 -12.352 -6.43 1 98.25 117 LEU B N 1
ATOM 2555 C CA . LEU B 1 117 ? 12.727 -11.883 -7.797 1 98.25 117 LEU B CA 1
ATOM 2556 C C . LEU B 1 117 ? 13.016 -10.391 -7.91 1 98.25 117 LEU B C 1
ATOM 2558 O O . LEU B 1 117 ? 13.633 -9.945 -8.883 1 98.25 117 LEU B O 1
ATOM 2562 N N . TRP B 1 118 ? 12.523 -9.602 -6.953 1 98.06 118 TRP B N 1
ATOM 2563 C CA . TRP B 1 118 ? 12.734 -8.164 -6.875 1 98.06 118 TRP B CA 1
ATOM 2564 C C . TRP B 1 118 ? 13.164 -7.75 -5.469 1 98.06 118 TRP B C 1
ATOM 2566 O O . TRP B 1 118 ? 12.445 -8.008 -4.496 1 98.06 118 TRP B O 1
ATOM 2576 N N . ASN B 1 119 ? 14.141 -7.004 -5.383 1 95.25 119 ASN B N 1
ATOM 2577 C CA . ASN B 1 119 ? 14.648 -6.562 -4.09 1 95.25 119 ASN B CA 1
ATOM 2578 C C . ASN B 1 119 ? 13.672 -5.625 -3.393 1 95.25 119 ASN B C 1
ATOM 2580 O O . ASN B 1 119 ? 13.578 -5.625 -2.164 1 95.25 119 ASN B O 1
ATOM 2584 N N . SER B 1 120 ? 12.945 -4.875 -4.145 1 93.62 120 SER B N 1
ATOM 2585 C CA . SER B 1 120 ? 12.016 -3.9 -3.582 1 93.62 120 SER B CA 1
ATOM 2586 C C . SER B 1 120 ? 10.93 -4.586 -2.754 1 93.62 120 SER B C 1
ATOM 2588 O O . SER B 1 120 ? 10.352 -3.975 -1.852 1 93.62 120 SER B O 1
ATOM 2590 N N . ALA B 1 121 ? 10.672 -5.832 -3.055 1 96.81 121 ALA B N 1
ATOM 2591 C CA . ALA B 1 121 ? 9.648 -6.578 -2.336 1 96.81 121 ALA B CA 1
ATOM 2592 C C . ALA B 1 121 ? 9.984 -6.691 -0.853 1 96.81 121 ALA B C 1
ATOM 2594 O O . ALA B 1 121 ? 9.094 -6.859 -0.016 1 96.81 121 ALA B O 1
ATOM 2595 N N . ASN B 1 122 ? 11.25 -6.645 -0.553 1 93.56 122 ASN B N 1
ATOM 2596 C CA . ASN B 1 122 ? 11.672 -6.723 0.843 1 93.56 122 ASN B CA 1
ATOM 2597 C C . ASN B 1 122 ? 10.961 -5.68 1.699 1 93.56 122 ASN B C 1
ATOM 2599 O O . ASN B 1 122 ? 10.383 -6.012 2.736 1 93.56 122 ASN B O 1
ATOM 2603 N N . TRP B 1 123 ? 10.914 -4.523 1.214 1 88.94 123 TRP B N 1
ATOM 2604 C CA . TRP B 1 123 ? 10.289 -3.414 1.924 1 88.94 123 TRP B CA 1
ATOM 2605 C C . TRP B 1 123 ? 8.773 -3.574 1.945 1 88.94 123 TRP B C 1
ATOM 2607 O O . TRP B 1 123 ? 8.148 -3.498 3.006 1 88.94 123 TRP B O 1
ATOM 2617 N N . TYR B 1 124 ? 8.227 -3.842 0.845 1 94 124 TYR B N 1
ATOM 2618 C CA . TYR B 1 124 ? 6.777 -3.875 0.703 1 94 124 TYR B CA 1
ATOM 2619 C C . TYR B 1 124 ? 6.176 -5.012 1.518 1 94 124 TYR B C 1
ATOM 2621 O O . TYR B 1 124 ? 5.133 -4.844 2.158 1 94 124 TYR B O 1
ATOM 2629 N N . GLU B 1 125 ? 6.812 -6.121 1.536 1 94.75 125 GLU B N 1
ATOM 2630 C CA . GLU B 1 125 ? 6.316 -7.273 2.287 1 94.75 125 GLU B CA 1
ATOM 2631 C C . GLU B 1 125 ? 6.418 -7.031 3.791 1 94.75 125 GLU B C 1
ATOM 2633 O O . GLU B 1 125 ? 5.539 -7.449 4.551 1 94.75 125 GLU B O 1
ATOM 2638 N N . ARG B 1 126 ? 7.461 -6.379 4.168 1 88.88 126 ARG B N 1
ATOM 2639 C CA . ARG B 1 126 ? 7.578 -6.004 5.574 1 88.88 126 ARG B CA 1
ATOM 2640 C C . ARG B 1 126 ? 6.43 -5.094 5.996 1 88.88 126 ARG B C 1
ATOM 2642 O O . ARG B 1 126 ? 5.871 -5.254 7.082 1 88.88 126 ARG B O 1
ATOM 2649 N N . GLU B 1 127 ? 6.09 -4.18 5.164 1 88.31 127 GLU B N 1
ATOM 2650 C CA . GLU B 1 127 ? 4.992 -3.266 5.465 1 88.31 127 GLU B CA 1
ATOM 2651 C C . GLU B 1 127 ? 3.658 -4.004 5.52 1 88.31 127 GLU B C 1
ATOM 2653 O O . GLU B 1 127 ? 2.826 -3.734 6.387 1 88.31 127 GLU B O 1
ATOM 2658 N N . ALA B 1 128 ? 3.463 -4.891 4.598 1 91.94 128 ALA B N 1
ATOM 2659 C CA . ALA B 1 128 ? 2.252 -5.707 4.598 1 91.94 128 ALA B CA 1
ATOM 2660 C C . ALA B 1 128 ? 2.131 -6.508 5.891 1 91.94 128 ALA B C 1
ATOM 2662 O O . ALA B 1 128 ? 1.038 -6.645 6.445 1 91.94 128 ALA B O 1
ATOM 2663 N N . PHE B 1 129 ? 3.25 -6.969 6.32 1 88.44 129 PHE B N 1
ATOM 2664 C CA . PHE B 1 129 ? 3.283 -7.684 7.59 1 88.44 129 PHE B CA 1
ATOM 2665 C C . PHE B 1 129 ? 2.979 -6.742 8.75 1 88.44 129 PHE B C 1
ATOM 2667 O O . PHE B 1 129 ? 2.152 -7.055 9.609 1 88.44 129 PHE B O 1
ATOM 2674 N N . ASP B 1 130 ? 3.572 -5.664 8.805 1 82.69 130 ASP B N 1
ATOM 2675 C CA . ASP B 1 130 ? 3.436 -4.707 9.898 1 82.69 130 ASP B CA 1
ATOM 2676 C C . ASP B 1 130 ? 1.994 -4.215 10.023 1 82.69 130 ASP B C 1
ATOM 2678 O O . ASP B 1 130 ? 1.483 -4.039 11.133 1 82.69 130 ASP B O 1
ATOM 2682 N N . LEU B 1 131 ? 1.34 -4.031 8.906 1 83.69 131 LEU B N 1
ATOM 2683 C CA . LEU B 1 131 ? 0.029 -3.391 8.93 1 83.69 131 LEU B CA 1
ATOM 2684 C C . LEU B 1 131 ? -1.084 -4.434 8.969 1 83.69 131 LEU B C 1
ATOM 2686 O O . LEU B 1 131 ? -2.109 -4.227 9.625 1 83.69 131 LEU B O 1
ATOM 2690 N N . PHE B 1 132 ? -0.785 -5.605 8.305 1 86.06 132 PHE B N 1
ATOM 2691 C CA . PHE B 1 132 ? -1.9 -6.531 8.148 1 86.06 132 PHE B CA 1
ATOM 2692 C C . PHE B 1 132 ? -1.547 -7.906 8.703 1 86.06 132 PHE B C 1
ATOM 2694 O O . PHE B 1 132 ? -2.393 -8.805 8.75 1 86.06 132 PHE B O 1
ATOM 2701 N N . GLY B 1 133 ? -0.334 -8.062 9.031 1 84.38 133 GLY B N 1
ATOM 2702 C CA . GLY B 1 133 ? 0.088 -9.32 9.617 1 84.38 133 GLY B CA 1
ATOM 2703 C C . GLY B 1 133 ? 0.298 -10.414 8.578 1 84.38 133 GLY B C 1
ATOM 2704 O O . GLY B 1 133 ? 0.374 -11.594 8.93 1 84.38 133 GLY B O 1
ATOM 2705 N N . ILE B 1 134 ? 0.313 -10.078 7.367 1 90.31 134 ILE B N 1
ATOM 2706 C CA . ILE B 1 134 ? 0.531 -11.078 6.324 1 90.31 134 ILE B CA 1
ATOM 2707 C C . ILE B 1 134 ? 1.979 -11.562 6.371 1 90.31 134 ILE B C 1
ATOM 2709 O O . ILE B 1 134 ? 2.91 -10.75 6.41 1 90.31 134 ILE B O 1
ATOM 2713 N N . LEU B 1 135 ? 2.119 -12.844 6.371 1 89.31 135 LEU B N 1
ATOM 2714 C CA . LEU B 1 135 ? 3.441 -13.461 6.355 1 89.31 135 LEU B CA 1
ATOM 2715 C C . LEU B 1 135 ? 3.85 -13.836 4.934 1 89.31 135 LEU B C 1
ATOM 2717 O O . LEU B 1 135 ? 2.994 -14.117 4.094 1 89.31 135 LEU B O 1
ATOM 2721 N N . PHE B 1 136 ? 5.176 -13.805 4.777 1 93.81 136 PHE B N 1
ATOM 2722 C CA . PHE B 1 136 ? 5.727 -14.164 3.475 1 93.81 136 PHE B CA 1
ATOM 2723 C C . PHE B 1 136 ? 6.797 -15.242 3.613 1 93.81 136 PHE B C 1
ATOM 2725 O O . PHE B 1 136 ? 7.891 -14.969 4.113 1 93.81 136 PHE B O 1
ATOM 2732 N N . ASP B 1 137 ? 6.445 -16.375 3.076 1 90.81 137 ASP B N 1
ATOM 2733 C CA . ASP B 1 137 ? 7.383 -17.484 3.105 1 90.81 137 ASP B CA 1
ATOM 2734 C C . ASP B 1 137 ? 8.57 -17.234 2.182 1 90.81 137 ASP B C 1
ATOM 2736 O O . ASP B 1 137 ? 8.391 -16.922 1.002 1 90.81 137 ASP B O 1
ATOM 2740 N N . GLY B 1 138 ? 9.781 -17.375 2.75 1 90.69 138 GLY B N 1
ATOM 2741 C CA . GLY B 1 138 ? 10.992 -17.141 1.972 1 90.69 138 GLY B CA 1
ATOM 2742 C C . GLY B 1 138 ? 11.555 -15.75 2.162 1 90.69 138 GLY B C 1
ATOM 2743 O O . GLY B 1 138 ? 12.594 -15.406 1.583 1 90.69 138 GLY B O 1
ATOM 2744 N N . HIS B 1 139 ? 10.844 -14.945 2.926 1 91.69 139 HIS B N 1
ATOM 2745 C CA . HIS B 1 139 ? 11.336 -13.609 3.232 1 91.69 139 HIS B CA 1
ATOM 2746 C C . HIS B 1 139 ? 12.328 -13.633 4.391 1 91.69 139 HIS B C 1
ATOM 2748 O O . HIS B 1 139 ? 11.922 -13.711 5.555 1 91.69 139 HIS B O 1
ATOM 2754 N N . ASP B 1 140 ? 13.523 -13.367 4.164 1 83.75 140 ASP B N 1
ATOM 2755 C CA . ASP B 1 140 ? 14.578 -13.562 5.152 1 83.75 140 ASP B CA 1
ATOM 2756 C C . ASP B 1 140 ? 14.477 -12.531 6.273 1 83.75 140 ASP B C 1
ATOM 2758 O O . ASP B 1 140 ? 14.547 -12.891 7.453 1 83.75 140 ASP B O 1
ATOM 2762 N N . ASP B 1 141 ? 14.383 -11.352 6 1 82.56 141 ASP B N 1
ATOM 2763 C CA . ASP B 1 141 ? 14.359 -10.297 7.004 1 82.56 141 ASP B CA 1
ATOM 2764 C C . ASP B 1 141 ? 13.156 -10.453 7.93 1 82.56 141 ASP B C 1
ATOM 2766 O O . ASP B 1 141 ? 13.281 -10.297 9.148 1 82.56 141 ASP B O 1
ATOM 2770 N N . LEU B 1 142 ? 12.047 -10.734 7.332 1 80.25 142 LEU B N 1
ATOM 2771 C CA . LEU B 1 142 ? 10.844 -10.938 8.141 1 80.25 142 LEU B CA 1
ATOM 2772 C C . LEU B 1 142 ? 11.031 -12.094 9.117 1 80.25 142 LEU B C 1
ATOM 2774 O O . LEU B 1 142 ? 10.555 -12.031 10.25 1 80.25 142 LEU B O 1
ATOM 2778 N N . ARG B 1 143 ? 11.68 -13.102 8.68 1 74.12 143 ARG B N 1
ATOM 2779 C CA . ARG B 1 143 ? 11.969 -14.234 9.555 1 74.12 143 ARG B CA 1
ATOM 2780 C C . ARG B 1 143 ? 12.797 -13.797 10.758 1 74.12 143 ARG B C 1
ATOM 2782 O O . ARG B 1 143 ? 12.531 -14.227 11.883 1 74.12 143 ARG B O 1
ATOM 2789 N N . ARG B 1 144 ? 13.648 -13 10.531 1 73.94 144 ARG B N 1
ATOM 2790 C CA . ARG B 1 144 ? 14.5 -12.5 11.609 1 73.94 144 ARG B CA 1
ATOM 2791 C C . ARG B 1 144 ? 13.688 -11.672 12.602 1 73.94 144 ARG B C 1
ATOM 2793 O O . ARG B 1 144 ? 13.805 -11.859 13.812 1 73.94 144 ARG B O 1
ATOM 2800 N N . ILE B 1 145 ? 12.875 -10.852 12.094 1 70.56 145 ILE B N 1
ATOM 2801 C CA . ILE B 1 145 ? 12.055 -9.977 12.93 1 70.56 145 ILE B CA 1
ATOM 2802 C C . ILE B 1 145 ? 11.125 -10.812 13.797 1 70.56 145 ILE B C 1
ATOM 2804 O O . ILE B 1 145 ? 10.984 -10.555 14.992 1 70.56 145 ILE B O 1
ATOM 2808 N N . LEU B 1 146 ? 10.523 -11.797 13.18 1 72.38 146 LEU B N 1
ATOM 2809 C CA . LEU B 1 146 ? 9.609 -12.664 13.906 1 72.38 146 LEU B CA 1
ATOM 2810 C C . LEU B 1 146 ? 10.344 -13.438 15 1 72.38 146 LEU B C 1
ATOM 2812 O O . LEU B 1 146 ? 9.82 -13.602 16.109 1 72.38 146 LEU B O 1
ATOM 2816 N N . THR B 1 147 ? 11.5 -13.883 14.656 1 67.31 147 THR B N 1
ATOM 2817 C CA . THR B 1 147 ? 12.32 -14.578 15.641 1 67.31 147 THR B CA 1
ATOM 2818 C C . THR B 1 147 ? 12.656 -13.664 16.812 1 67.31 147 THR B C 1
ATOM 2820 O O . THR B 1 147 ? 12.617 -14.094 17.969 1 67.31 147 THR B O 1
ATOM 2823 N N . ASP B 1 148 ? 12.852 -12.5 16.484 1 66.12 148 ASP B N 1
ATOM 2824 C CA . ASP B 1 148 ? 13.164 -11.531 17.531 1 66.12 148 ASP B CA 1
ATOM 2825 C C . ASP B 1 148 ? 11.969 -11.305 18.453 1 66.12 148 ASP B C 1
ATOM 2827 O O . ASP B 1 148 ? 12.133 -10.984 19.625 1 66.12 148 ASP B O 1
ATOM 2831 N N . TYR B 1 149 ? 10.852 -11.477 17.844 1 62.88 149 TYR B N 1
ATOM 2832 C CA . TYR B 1 149 ? 9.633 -11.289 18.609 1 62.88 149 TYR B CA 1
ATOM 2833 C C . TYR B 1 149 ? 9.281 -12.547 19.391 1 62.88 149 TYR B C 1
ATOM 2835 O O . TYR B 1 149 ? 8.266 -12.594 20.094 1 62.88 149 TYR B O 1
ATOM 2843 N N . GLY B 1 150 ? 10.102 -13.516 19.312 1 61.22 150 GLY B N 1
ATOM 2844 C CA . GLY B 1 150 ? 9.891 -14.719 20.094 1 61.22 150 GLY B CA 1
ATOM 2845 C C . GLY B 1 150 ? 9.172 -15.812 19.344 1 61.22 150 GLY B C 1
ATOM 2846 O O . GLY B 1 150 ? 8.703 -16.781 19.938 1 61.22 150 GLY B O 1
ATOM 2847 N N . PHE B 1 151 ? 8.922 -15.453 18.094 1 58.91 151 PHE B N 1
ATOM 2848 C CA . PHE B 1 151 ? 8.328 -16.531 17.312 1 58.91 151 PHE B CA 1
ATOM 2849 C C . PHE B 1 151 ? 9.18 -17.781 17.391 1 58.91 151 PHE B C 1
ATOM 2851 O O . PHE B 1 151 ? 10.391 -17.734 17.172 1 58.91 151 PHE B O 1
ATOM 2858 N N . ILE B 1 152 ? 8.492 -18.797 18.094 1 52.97 152 ILE B N 1
ATOM 2859 C CA . ILE B 1 152 ? 9.133 -20.094 18.266 1 52.97 152 ILE B CA 1
ATOM 2860 C C . ILE B 1 152 ? 8.766 -21 17.078 1 52.97 152 ILE B C 1
ATOM 2862 O O . ILE B 1 152 ? 7.582 -21.156 16.766 1 52.97 152 ILE B O 1
ATOM 2866 N N . GLY B 1 153 ? 9.773 -21.391 16.141 1 55.69 153 GLY B N 1
ATOM 2867 C CA . GLY B 1 153 ? 9.656 -22.312 15.023 1 55.69 153 GLY B CA 1
ATOM 2868 C C . GLY B 1 153 ? 9.758 -21.625 13.68 1 55.69 153 GLY B C 1
ATOM 2869 O O . GLY B 1 153 ? 10.305 -20.516 13.578 1 55.69 153 GLY B O 1
ATOM 2870 N N . HIS B 1 154 ? 9.367 -22.484 12.688 1 56.5 154 HIS B N 1
ATOM 2871 C CA . HIS B 1 154 ? 9.445 -21.969 11.328 1 56.5 154 HIS B CA 1
ATOM 2872 C C . HIS B 1 154 ? 8.172 -21.219 10.945 1 56.5 154 HIS B C 1
ATOM 2874 O O . HIS B 1 154 ? 7.176 -21.844 10.562 1 56.5 154 HIS B O 1
ATOM 2880 N N . PRO B 1 155 ? 8.148 -19.922 11.242 1 56.47 155 PRO B N 1
ATOM 2881 C CA . PRO B 1 155 ? 6.922 -19.125 11.117 1 56.47 155 PRO B CA 1
ATOM 2882 C C . PRO B 1 155 ? 6.215 -19.344 9.781 1 56.47 155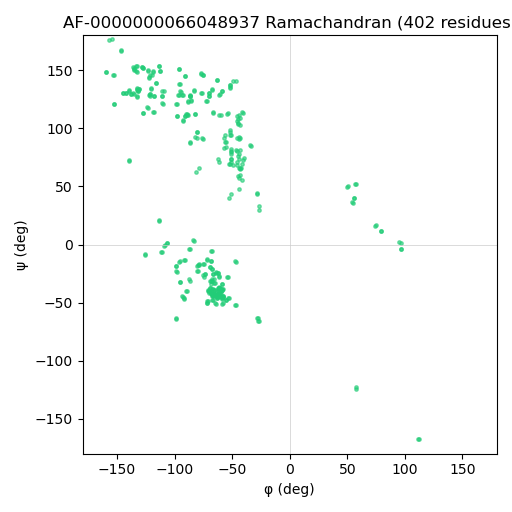 PRO B C 1
ATOM 2884 O O . PRO B 1 155 ? 5.023 -19.047 9.656 1 56.47 155 PRO B O 1
ATOM 2887 N N . PHE B 1 156 ? 6.902 -19.953 8.836 1 56.41 156 PHE B N 1
ATOM 2888 C CA . PHE B 1 156 ? 6.309 -20.047 7.504 1 56.41 156 PHE B CA 1
ATOM 2889 C C . PHE B 1 156 ? 5.887 -21.469 7.191 1 56.41 156 PHE B C 1
ATOM 2891 O O . PHE B 1 156 ? 5.605 -21.797 6.035 1 56.41 156 PHE B O 1
ATOM 2898 N N . ARG B 1 157 ? 6.086 -22.453 8.055 1 53.16 157 ARG B N 1
ATOM 2899 C CA . ARG B 1 157 ? 5.684 -23.828 7.742 1 53.16 157 ARG B CA 1
ATOM 2900 C C . ARG B 1 157 ? 4.281 -24.125 8.266 1 53.16 157 ARG B C 1
ATOM 2902 O O . ARG B 1 157 ? 3.885 -23.609 9.312 1 53.16 157 ARG B O 1
ATOM 2909 N N . LYS B 1 158 ? 3.518 -24.641 7.297 1 48.31 158 LYS B N 1
ATOM 2910 C CA . LYS B 1 158 ? 2.178 -25.094 7.648 1 48.31 158 LYS B CA 1
ATOM 2911 C C . LYS B 1 158 ? 2.207 -25.969 8.898 1 48.31 158 LYS B C 1
ATOM 2913 O O . LYS B 1 158 ? 1.282 -25.922 9.719 1 48.31 158 LYS B O 1
ATOM 2918 N N . ASP B 1 159 ? 3.137 -26.984 8.773 1 47.22 159 ASP B N 1
ATOM 2919 C CA . ASP B 1 159 ? 3.193 -28.016 9.82 1 47.22 159 ASP B CA 1
ATOM 2920 C C . ASP B 1 159 ? 3.717 -27.422 11.133 1 47.22 159 ASP B C 1
ATOM 2922 O O . ASP B 1 159 ? 3.982 -28.156 12.086 1 47.22 159 ASP B O 1
ATOM 292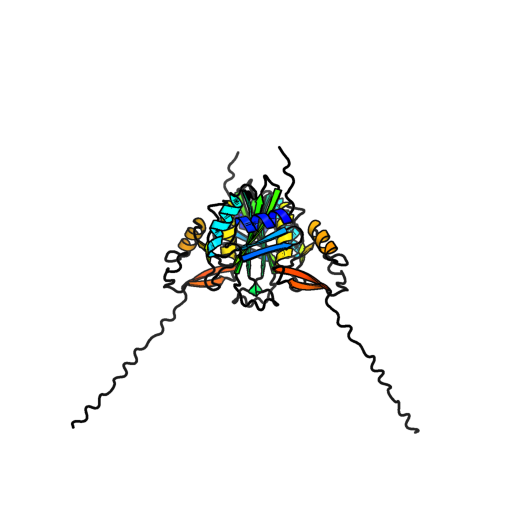6 N N . PHE B 1 160 ? 4.195 -26.359 10.898 1 46.84 160 PHE B N 1
ATOM 2927 C CA . PHE B 1 160 ? 4.691 -25.875 12.172 1 46.84 160 PHE B CA 1
ATOM 2928 C C . PHE B 1 160 ? 3.602 -25.938 13.234 1 46.84 160 PHE B C 1
ATOM 2930 O O . PHE B 1 160 ? 2.516 -25.375 13.055 1 46.84 160 PHE B O 1
ATOM 2937 N N . PRO B 1 161 ? 3.699 -26.922 13.938 1 42.84 161 PRO B N 1
ATOM 2938 C CA . PRO B 1 161 ? 2.768 -26.859 15.062 1 42.84 161 PRO B CA 1
ATOM 2939 C C . PRO B 1 161 ? 2.66 -25.469 15.672 1 42.84 161 PRO B C 1
ATOM 2941 O O . PRO B 1 161 ? 3.668 -24.891 16.094 1 42.84 161 PRO B O 1
ATOM 2944 N N . LEU B 1 162 ? 2.02 -24.422 15.078 1 44.47 162 LEU B N 1
ATOM 2945 C CA . LEU B 1 162 ? 1.664 -23.422 16.078 1 44.47 162 LEU B CA 1
ATOM 2946 C C . LEU B 1 162 ? 1.5 -24.062 17.453 1 44.47 162 LEU B C 1
ATOM 2948 O O . LEU B 1 162 ? 0.436 -24.594 17.766 1 44.47 162 LEU B O 1
ATOM 2952 N N . SER B 1 163 ? 2.127 -25 17.703 1 42.44 163 SER B N 1
ATOM 2953 C CA . SER B 1 163 ? 1.884 -25.562 19.031 1 42.44 163 SER B CA 1
ATOM 2954 C C . SER B 1 163 ? 1.413 -24.5 20 1 42.44 163 SER B C 1
ATOM 2956 O O . SER B 1 163 ? 0.537 -24.75 20.828 1 42.44 163 SER B O 1
ATOM 2958 N N . GLY B 1 164 ? 2.301 -23.484 20.328 1 47.75 164 GLY B N 1
ATOM 2959 C CA . GLY B 1 164 ? 1.738 -22.391 21.109 1 47.75 164 GLY B CA 1
ATOM 2960 C C . GLY B 1 164 ? 0.968 -21.391 20.266 1 47.75 164 GLY B C 1
ATOM 2961 O O . GLY B 1 164 ? 1.272 -21.203 19.078 1 47.75 164 GLY B O 1
ATOM 2962 N N . HIS B 1 165 ? -0.365 -21.5 20.172 1 54.53 165 HIS B N 1
ATOM 2963 C CA . HIS B 1 165 ? -1.382 -20.734 19.469 1 54.53 165 HIS B CA 1
ATOM 2964 C C . HIS B 1 165 ? -1.015 -19.25 19.406 1 54.53 165 HIS B C 1
ATOM 2966 O O . HIS B 1 165 ? -0.716 -18.641 20.438 1 54.53 165 HIS B O 1
ATOM 2972 N N . VAL B 1 166 ? -0.19 -19.031 18.344 1 61.84 166 VAL B N 1
ATOM 2973 C CA . VAL B 1 166 ? -0.022 -17.578 18.188 1 61.84 166 VAL B CA 1
ATOM 2974 C C . VAL B 1 166 ? -1.272 -16.984 17.562 1 61.84 166 VAL B C 1
ATOM 2976 O O . VAL B 1 166 ? -1.94 -17.625 16.75 1 61.84 166 VAL B O 1
ATOM 2979 N N . GLN B 1 167 ? -1.675 -15.977 18.234 1 67.62 167 GLN B N 1
ATOM 2980 C CA . GLN B 1 167 ? -2.811 -15.25 17.672 1 67.62 167 GLN B CA 1
ATOM 2981 C C . GLN B 1 167 ? -2.387 -13.875 17.172 1 67.62 167 GLN B C 1
ATOM 2983 O O . GLN B 1 167 ? -1.54 -13.219 17.781 1 67.62 167 GLN B O 1
ATOM 2988 N N . MET B 1 168 ? -2.848 -13.656 15.961 1 70.88 168 MET B N 1
ATOM 2989 C CA . MET B 1 168 ? -2.678 -12.328 15.383 1 70.88 168 MET B CA 1
ATOM 2990 C C . MET B 1 168 ? -3.6 -11.32 16.047 1 70.88 168 MET B C 1
ATOM 2992 O O . MET B 1 168 ? -4.781 -11.602 16.266 1 70.88 168 MET B O 1
ATOM 2996 N N . ARG B 1 169 ? -2.967 -10.25 16.578 1 71.69 169 ARG B N 1
ATOM 2997 C CA . ARG B 1 169 ? -3.801 -9.188 17.141 1 71.69 169 ARG B CA 1
ATOM 2998 C C . ARG B 1 169 ? -3.293 -7.816 16.719 1 71.69 169 ARG B C 1
ATOM 3000 O O . ARG B 1 169 ? -2.1 -7.641 16.469 1 71.69 169 ARG B O 1
ATOM 3007 N N . TYR B 1 170 ? -4.242 -6.922 16.688 1 72.19 170 TYR B N 1
ATOM 3008 C CA . TYR B 1 170 ? -3.869 -5.531 16.453 1 72.19 170 TYR B CA 1
ATOM 3009 C C . TYR B 1 170 ? -3.479 -4.836 17.75 1 72.19 170 TYR B C 1
ATOM 3011 O O . TYR B 1 170 ? -4.223 -4.883 18.734 1 72.19 170 TYR B O 1
ATOM 3019 N N . ASP B 1 171 ? -2.338 -4.309 17.781 1 73 171 ASP B N 1
ATOM 3020 C CA . ASP B 1 171 ? -1.871 -3.498 18.906 1 73 171 ASP B CA 1
ATOM 3021 C C . ASP B 1 171 ? -2.242 -2.029 18.719 1 73 171 ASP B C 1
ATOM 3023 O O . ASP B 1 171 ? -1.656 -1.338 17.891 1 73 171 ASP B O 1
ATOM 3027 N N . ALA B 1 172 ? -3.105 -1.594 19.516 1 70.44 172 ALA B N 1
ATOM 3028 C CA . ALA B 1 172 ? -3.641 -0.244 19.359 1 70.44 172 ALA B CA 1
ATOM 3029 C C . ALA B 1 172 ? -2.58 0.808 19.656 1 70.44 172 ALA B C 1
ATOM 3031 O O . ALA B 1 172 ? -2.59 1.897 19.094 1 70.44 172 ALA B O 1
ATOM 3032 N N . GLU B 1 173 ? -1.768 0.451 20.562 1 69.56 173 GLU B N 1
ATOM 3033 C CA . GLU B 1 173 ? -0.727 1.398 20.953 1 69.56 173 GLU B CA 1
ATOM 3034 C C . GLU B 1 173 ? 0.307 1.567 19.844 1 69.56 173 GLU B C 1
ATOM 3036 O O . GLU B 1 173 ? 0.708 2.689 19.531 1 69.56 173 GLU B O 1
ATOM 3041 N N . LEU B 1 174 ? 0.568 0.469 19.281 1 64.69 174 LEU B N 1
ATOM 3042 C CA . LEU B 1 174 ? 1.596 0.484 18.234 1 64.69 174 LEU B CA 1
ATOM 3043 C C . LEU B 1 174 ? 0.979 0.722 16.859 1 64.69 174 LEU B C 1
ATOM 3045 O O . LEU B 1 174 ? 1.691 1.02 15.906 1 64.69 174 LEU B O 1
ATOM 3049 N N . ARG B 1 175 ? -0.344 0.593 16.797 1 64.12 175 ARG B N 1
ATOM 3050 C CA . ARG B 1 175 ? -1.111 0.741 15.57 1 64.12 175 ARG B CA 1
ATOM 3051 C C . ARG B 1 175 ? -0.597 -0.204 14.484 1 64.12 175 ARG B C 1
ATOM 3053 O O . ARG B 1 175 ? -0.362 0.214 13.352 1 64.12 175 ARG B O 1
ATOM 3060 N N . ARG B 1 176 ? -0.292 -1.407 15.016 1 66.75 176 ARG B N 1
ATOM 3061 C CA . ARG B 1 176 ? 0.15 -2.461 14.109 1 66.75 176 ARG B CA 1
ATOM 3062 C C . ARG B 1 176 ? -0.309 -3.832 14.594 1 66.75 176 ARG B C 1
ATOM 3064 O O . ARG B 1 176 ? -0.776 -3.969 15.727 1 66.75 176 ARG B O 1
ATOM 3071 N N . VAL B 1 177 ? -0.166 -4.789 13.656 1 70.31 177 VAL B N 1
ATOM 3072 C CA . VAL B 1 177 ? -0.51 -6.168 13.984 1 70.31 177 VAL B CA 1
ATOM 3073 C C . VAL B 1 177 ? 0.667 -6.844 14.688 1 70.31 177 VAL B C 1
ATOM 3075 O O . VAL B 1 177 ? 1.823 -6.641 14.305 1 70.31 177 VAL B O 1
ATOM 3078 N N . VAL B 1 178 ? 0.34 -7.488 15.766 1 72 178 VAL B N 1
ATOM 3079 C CA . VAL B 1 178 ? 1.357 -8.234 16.5 1 72 178 VAL B CA 1
ATOM 3080 C C . VAL B 1 178 ? 0.935 -9.703 16.609 1 72 178 VAL B C 1
ATOM 3082 O O . VAL B 1 178 ? -0.259 -10.008 16.641 1 72 178 VAL B O 1
ATOM 3085 N N . TYR B 1 179 ? 1.922 -10.578 16.516 1 70.06 179 TYR B N 1
ATOM 3086 C CA . TYR B 1 179 ? 1.678 -11.992 16.75 1 70.06 179 TYR B CA 1
ATOM 3087 C C . TYR B 1 179 ? 2.066 -12.383 18.172 1 70.06 179 TYR B C 1
ATOM 3089 O O . TYR B 1 179 ? 3.129 -11.992 18.672 1 70.06 179 TYR B O 1
ATOM 3097 N N . GLU B 1 180 ? 1.093 -12.906 18.953 1 70.5 180 GLU B N 1
ATOM 3098 C CA . GLU B 1 180 ? 1.354 -13.273 20.328 1 70.5 180 GLU B CA 1
ATOM 3099 C C . GLU B 1 180 ? 0.899 -14.703 20.609 1 70.5 180 GLU B C 1
ATOM 3101 O O . GLU B 1 180 ? 0.023 -15.234 19.922 1 70.5 180 GLU B O 1
ATOM 3106 N N . PRO B 1 181 ? 1.599 -15.375 21.656 1 64.38 181 PRO B N 1
ATOM 3107 C CA . PRO B 1 181 ? 1.142 -16.703 22.062 1 64.38 181 PRO B CA 1
ATOM 3108 C C . PRO B 1 181 ? -0.294 -16.703 22.578 1 64.38 181 PRO B C 1
ATOM 3110 O O . PRO B 1 181 ? -0.718 -15.75 23.234 1 64.38 181 PRO B O 1
ATOM 3113 N N . VAL B 1 182 ? -1.152 -17.594 22.078 1 60.16 182 VAL B N 1
ATOM 3114 C CA . VAL B 1 182 ? -2.504 -17.734 22.609 1 60.16 182 VAL B CA 1
ATOM 3115 C C . VAL B 1 182 ? -2.438 -18.141 24.078 1 60.16 182 VAL B C 1
ATOM 3117 O O . VAL B 1 182 ? -1.609 -18.969 24.453 1 60.16 182 VAL B O 1
ATOM 3120 N N . SER B 1 183 ? -2.824 -17.297 24.984 1 54.19 183 SER B N 1
ATOM 3121 C CA . SER B 1 183 ? -2.922 -17.703 26.391 1 54.19 183 SER B CA 1
ATOM 3122 C C . SER B 1 183 ? -3.744 -18.984 26.531 1 54.19 183 SER B C 1
ATOM 3124 O O . SER B 1 183 ? -4.91 -19.031 26.125 1 54.19 183 SER B O 1
ATOM 3126 N N . ILE B 1 184 ? -3.26 -20.031 26.281 1 48.16 184 ILE B N 1
ATOM 3127 C CA . ILE B 1 184 ? -4.016 -21.25 26.578 1 48.16 184 ILE B CA 1
ATOM 3128 C C . ILE B 1 184 ? -4.398 -21.25 28.062 1 48.16 184 ILE B C 1
ATOM 3130 O O . ILE B 1 184 ? -3.531 -21.156 28.938 1 48.16 184 ILE B O 1
ATOM 3134 N N . GLU B 1 185 ? -5.531 -20.672 28.406 1 46.03 185 GLU B N 1
ATOM 3135 C CA . GLU B 1 185 ? -5.953 -21.094 29.734 1 46.03 185 GLU B CA 1
ATOM 3136 C C . GLU B 1 185 ? -5.816 -22.609 29.906 1 46.03 185 GLU B C 1
ATOM 3138 O O . GLU B 1 185 ? -6.305 -23.375 29.062 1 46.03 185 GLU B O 1
ATOM 3143 N N . PRO B 1 186 ? -4.824 -23.031 30.594 1 43.34 186 PRO B N 1
ATOM 3144 C CA . PRO B 1 186 ? -4.824 -24.469 30.875 1 43.34 186 PRO B CA 1
ATOM 3145 C C . PRO B 1 186 ? -6.199 -24.984 31.281 1 43.34 186 PRO B C 1
ATOM 3147 O O . PRO B 1 186 ? -6.848 -24.422 32.156 1 43.34 186 PRO B O 1
ATOM 3150 N N . ARG B 1 187 ? -6.984 -25.438 30.391 1 36.81 187 ARG B N 1
ATOM 3151 C CA . ARG B 1 187 ? -8.148 -26.188 30.875 1 36.81 187 ARG B CA 1
ATOM 3152 C C . ARG B 1 187 ? -7.746 -27.188 31.953 1 36.81 187 ARG B C 1
ATOM 3154 O O . ARG B 1 187 ? -6.836 -28 31.766 1 36.81 187 ARG B O 1
ATOM 3161 N N . GLU B 1 188 ? -7.871 -26.609 33.125 1 38.22 188 GLU B N 1
ATOM 3162 C CA . GLU B 1 188 ? -7.789 -27.547 34.25 1 38.22 188 GLU B CA 1
ATOM 3163 C C . GLU B 1 188 ? -8.602 -28.812 33.938 1 38.22 188 GLU B C 1
ATOM 3165 O O . GLU B 1 188 ? -9.836 -28.766 33.906 1 38.22 188 GLU B O 1
ATOM 3170 N N . ILE B 1 189 ? -8.234 -29.516 33.031 1 36.56 189 ILE B N 1
ATOM 3171 C CA . ILE B 1 189 ? -8.898 -30.812 33 1 36.56 189 ILE B CA 1
ATOM 3172 C C . ILE B 1 189 ? -8.805 -31.469 34.375 1 36.56 189 ILE B C 1
ATOM 3174 O O . ILE B 1 189 ? -7.719 -31.859 34.812 1 36.56 189 ILE B O 1
ATOM 3178 N N . THR B 1 190 ? -9.609 -30.938 35.312 1 39.06 190 THR B N 1
ATOM 3179 C CA . THR B 1 190 ? -9.781 -31.75 36.531 1 39.06 190 THR B CA 1
ATOM 3180 C C . THR B 1 190 ? -10.18 -33.188 36.156 1 39.06 190 THR B C 1
ATOM 3182 O O . THR B 1 190 ? -11.219 -33.406 35.562 1 39.06 190 THR B O 1
ATOM 3185 N N . PRO B 1 191 ? -9.258 -34 36.062 1 36.94 191 PRO B N 1
ATOM 3186 C CA . PRO B 1 191 ? -9.586 -35.438 35.844 1 36.94 191 PRO B CA 1
ATOM 3187 C C . PRO B 1 191 ? -10.695 -35.938 36.781 1 36.94 191 PRO B C 1
ATOM 3189 O O . PRO B 1 191 ? -10.586 -35.781 38 1 36.94 191 PRO B O 1
ATOM 3192 N N . ARG B 1 192 ? -11.969 -35.688 36.469 1 36.41 192 ARG B N 1
ATOM 3193 C CA . ARG B 1 192 ? -12.992 -36.344 37.281 1 36.41 192 ARG B CA 1
ATOM 3194 C C . ARG B 1 192 ? -12.805 -37.875 37.25 1 36.41 192 ARG B C 1
ATOM 3196 O O . ARG B 1 192 ? -12.906 -38.5 36.219 1 36.41 192 ARG B O 1
ATOM 3203 N N . ILE B 1 193 ? -11.977 -38.312 38.031 1 35.5 193 ILE B N 1
ATOM 3204 C CA . ILE B 1 193 ? -11.859 -39.75 38.312 1 35.5 193 ILE B CA 1
ATOM 3205 C C . ILE B 1 193 ? -13.219 -40.312 38.719 1 35.5 193 ILE B C 1
ATOM 3207 O O . ILE B 1 193 ? -13.781 -39.938 39.75 1 35.5 193 ILE B O 1
ATOM 3211 N N . ILE B 1 194 ? -14.109 -40.344 37.719 1 35.53 194 ILE B N 1
ATOM 3212 C CA . ILE B 1 194 ? -15.336 -41.094 38 1 35.53 194 ILE B CA 1
ATOM 3213 C C . ILE B 1 194 ? -14.992 -42.469 38.531 1 35.53 194 ILE B C 1
ATOM 3215 O O . ILE B 1 194 ? -14.406 -43.281 37.844 1 35.53 194 ILE B O 1
ATOM 3219 N N . ARG B 1 195 ? -14.703 -42.562 39.812 1 36.12 195 ARG B N 1
ATOM 3220 C CA . ARG B 1 195 ? -14.617 -43.812 40.562 1 36.12 195 ARG B CA 1
ATOM 3221 C C . ARG B 1 195 ? -15.852 -44.688 40.312 1 36.12 195 ARG B C 1
ATOM 3223 O O . ARG B 1 195 ? -16.953 -44.312 40.719 1 36.12 195 ARG B O 1
ATOM 3230 N N . GLU B 1 196 ? -15.992 -45.219 39.062 1 35.78 196 GLU B N 1
ATOM 3231 C CA . GLU B 1 196 ? -17.016 -46.219 38.875 1 35.78 196 GLU B CA 1
ATOM 3232 C C . GLU B 1 196 ? -17.016 -47.219 40.031 1 35.78 196 GLU B C 1
ATOM 3234 O O . GLU B 1 196 ? -16.016 -47.906 40.25 1 35.78 196 GLU B O 1
ATOM 3239 N N . ASP B 1 197 ? -17.641 -46.875 41.156 1 37.84 197 ASP B N 1
ATOM 3240 C CA . ASP B 1 197 ? -17.953 -47.812 42.219 1 37.84 197 ASP B CA 1
ATOM 3241 C C . ASP B 1 197 ? -18.516 -49.125 41.688 1 37.84 197 ASP B C 1
ATOM 3243 O O . ASP B 1 197 ? -19.625 -49.156 41.125 1 37.84 197 ASP B O 1
ATOM 3247 N N . HIS B 1 198 ? -17.734 -49.938 40.938 1 37.12 198 HIS B N 1
ATOM 3248 C CA . HIS B 1 198 ? -18.062 -51.344 40.625 1 37.12 198 HIS B CA 1
ATOM 3249 C C . HIS B 1 198 ? -18.641 -52.062 41.844 1 37.12 198 HIS B C 1
ATOM 3251 O O . HIS B 1 198 ? -17.938 -52.281 42.812 1 37.12 198 HIS B O 1
ATOM 3257 N N . TYR B 1 199 ? -19.875 -51.688 42.25 1 34.28 199 TYR B N 1
ATOM 3258 C CA . TYR B 1 199 ? -20.641 -52.469 43.219 1 34.28 199 TYR B CA 1
ATOM 3259 C C . TYR B 1 199 ? -20.594 -53.969 42.875 1 34.28 199 TYR B C 1
ATOM 3261 O O . TYR B 1 199 ? -21.172 -54.375 41.875 1 34.28 199 TYR B O 1
ATOM 3269 N N . ALA B 1 200 ? -19.453 -54.594 43 1 38.66 200 ALA B N 1
ATOM 3270 C CA . ALA B 1 200 ? -19.297 -56.062 43.062 1 38.66 200 ALA B CA 1
ATOM 3271 C C . ALA B 1 200 ? -20.359 -56.688 43.969 1 38.66 200 ALA B C 1
ATOM 3273 O O . ALA B 1 200 ? -20.312 -56.5 45.188 1 38.66 200 ALA B O 1
ATOM 3274 N N . ASP B 1 201 ? -21.641 -56.5 43.625 1 31.97 201 ASP B N 1
ATOM 3275 C CA . ASP B 1 201 ? -22.609 -57.344 44.312 1 31.97 201 ASP B CA 1
ATOM 3276 C C . ASP B 1 201 ? -22.141 -58.781 44.406 1 31.97 201 ASP B C 1
ATOM 3278 O O . ASP B 1 201 ? -21.688 -59.375 43.406 1 31.97 201 ASP B O 1
ATOM 3282 N N . PRO B 1 202 ? -21.766 -59.25 45.656 1 42.84 202 PRO B N 1
ATOM 3283 C CA . PRO B 1 202 ? -21.453 -60.625 46.062 1 42.84 202 PRO B CA 1
ATOM 3284 C C . PRO B 1 202 ? -22.453 -61.656 45.5 1 42.84 202 PRO B C 1
ATOM 3286 O O . PRO B 1 202 ? -22.391 -62.844 45.875 1 42.84 202 PRO B O 1
ATOM 3289 N N . HIS B 1 203 ? -22.797 -61.594 44.125 1 28.78 203 HIS B N 1
ATOM 3290 C CA . HIS B 1 203 ? -23.531 -62.844 43.906 1 28.78 203 HIS B CA 1
ATOM 3291 C C . HIS B 1 203 ? -22.609 -64.062 44 1 28.78 203 HIS B C 1
ATOM 3293 O O . HIS B 1 203 ? -21.422 -63.969 43.688 1 28.78 203 HIS B O 1
#

pLDDT: mean 77.85, std 21.41, range [27.58, 98.81]

Organism: Verminephrobacter eiseniae (strain EF01-2) (NCBI:txid391735)

Sequence (406 aa):
MMTAVAIRPERLRDHIAAALGARLRQITLALEEVTVVLAAADYFDAMRVLRDDPVCRFEQLIDLCAVDYSTYADAVQQGPRYCVVAHLLSVSLNQRLRVKVFCPDDDFPLLPSVCGLWNSANWYEREAFDLFGILFDGHDDLRRILTDYGFIGHPFRKDFPLSGHVQMRYDAELRRVVYEPVSIEPREITPRIIREDHYADPHMMTAVAIRPERLRDHIAAALGARLRQITLALEEVTVVLAAADYFDAMRVLRDDPVCRFEQLIDLCAVDYSTYADAVQQGPRYCVVAHLLSVSLNQRLRVKVFCPDDDFPLLPSVCGLWNSANWYEREAFDLFGILFDGHDDLRRILTDYGFIGHPFRKDFPLSGHVQMRYDAELRRVVYEPVSIEPREITPRIIREDHYADPH

Radius of gyration: 26.62 Å; Cα contacts (8 Å, |Δi|>4): 675; chains: 2; bounding box: 104×92×76 Å